Protein AF-A0A9N6WTI6-F1 (afdb_monomer_lite)

Structure (mmCIF, N/CA/C/O backbone):
data_AF-A0A9N6WTI6-F1
#
_entry.id   AF-A0A9N6WTI6-F1
#
loop_
_atom_site.group_PDB
_atom_site.id
_atom_site.type_symbol
_atom_site.label_atom_id
_atom_site.label_alt_id
_atom_site.label_comp_id
_atom_site.label_asym_id
_atom_site.label_entity_id
_atom_site.label_seq_id
_atom_site.pdbx_PDB_ins_code
_atom_site.Cartn_x
_atom_site.Cartn_y
_atom_site.Cartn_z
_atom_site.occupancy
_atom_site.B_iso_or_equiv
_atom_site.auth_seq_id
_atom_site.auth_comp_id
_atom_site.auth_asym_id
_atom_site.auth_atom_id
_atom_site.pdbx_PDB_model_num
ATOM 1 N N . MET A 1 1 ? -9.287 -4.448 -17.887 1.00 59.31 1 MET A N 1
ATOM 2 C CA . MET A 1 1 ? -7.971 -4.207 -18.520 1.00 59.31 1 MET A CA 1
ATOM 3 C C . MET A 1 1 ? -7.029 -5.292 -18.026 1.00 59.31 1 MET A C 1
ATOM 5 O O . MET A 1 1 ? -7.187 -5.682 -16.877 1.00 59.31 1 MET A O 1
ATOM 9 N N . GLY A 1 2 ? -6.179 -5.853 -18.892 1.00 61.31 2 GLY A N 1
ATOM 10 C CA . GLY A 1 2 ? -5.359 -7.033 -18.569 1.00 61.31 2 GLY A CA 1
ATOM 11 C C . GLY A 1 2 ? -3.930 -6.725 -18.109 1.00 61.31 2 GLY A C 1
ATOM 12 O O . GLY A 1 2 ? -3.273 -7.618 -17.584 1.00 61.31 2 GLY A O 1
ATOM 13 N N . ASP A 1 3 ? -3.462 -5.487 -18.292 1.00 68.06 3 ASP A N 1
ATOM 14 C CA . ASP A 1 3 ? -2.128 -5.068 -17.862 1.00 68.06 3 ASP A CA 1
ATOM 15 C C . ASP A 1 3 ? -2.075 -4.808 -16.352 1.00 68.06 3 ASP A C 1
ATOM 17 O O . ASP A 1 3 ? -3.045 -4.374 -15.718 1.00 68.06 3 ASP A O 1
ATOM 21 N N . VAL A 1 4 ? -0.909 -5.073 -15.765 1.00 71.00 4 VAL A N 1
ATOM 22 C CA . VAL A 1 4 ? -0.694 -4.937 -14.325 1.00 71.00 4 VAL A CA 1
ATOM 23 C C . VAL A 1 4 ? -0.661 -3.461 -13.933 1.00 71.00 4 VAL A C 1
ATOM 25 O O . VAL A 1 4 ? 0.139 -2.675 -14.440 1.00 71.00 4 VAL A O 1
ATOM 28 N N . THR A 1 5 ? -1.508 -3.091 -12.972 1.00 78.94 5 THR A N 1
ATOM 29 C CA . THR A 1 5 ? -1.535 -1.749 -12.386 1.00 78.94 5 THR A CA 1
ATOM 30 C C . THR A 1 5 ? -0.837 -1.763 -11.027 1.00 78.94 5 THR A C 1
ATOM 32 O O . THR A 1 5 ? -1.394 -2.229 -10.040 1.00 78.94 5 THR A O 1
ATOM 35 N N . TYR A 1 6 ? 0.384 -1.232 -10.976 1.00 80.31 6 TYR A N 1
ATOM 36 C CA . TYR A 1 6 ? 1.206 -1.121 -9.760 1.00 80.31 6 TYR A CA 1
ATOM 37 C C . TYR A 1 6 ? 0.945 0.143 -8.926 1.00 80.31 6 TYR A C 1
ATOM 39 O O . TYR A 1 6 ? 1.484 0.281 -7.831 1.00 80.31 6 TYR A O 1
ATOM 47 N N . GLY A 1 7 ? 0.215 1.117 -9.470 1.00 79.75 7 GLY A N 1
ATOM 48 C CA . GLY A 1 7 ? 0.088 2.440 -8.877 1.00 79.75 7 GLY A CA 1
ATOM 49 C C . GLY A 1 7 ? -0.728 3.408 -9.724 1.00 79.75 7 GLY A C 1
ATOM 50 O O . GLY A 1 7 ? -1.040 3.157 -10.886 1.00 79.75 7 GLY A O 1
ATOM 51 N N . ALA A 1 8 ? -1.000 4.591 -9.182 1.00 77.00 8 ALA A N 1
ATOM 52 C CA . ALA A 1 8 ? -1.591 5.676 -9.965 1.00 77.00 8 ALA A CA 1
ATOM 53 C C . ALA A 1 8 ? -0.636 6.279 -11.007 1.00 77.00 8 ALA A C 1
ATOM 55 O O . ALA A 1 8 ? -1.063 7.035 -11.864 1.00 77.00 8 ALA A O 1
ATOM 56 N N . CYS A 1 9 ? 0.660 5.958 -10.987 1.00 77.19 9 CYS A N 1
ATOM 57 C CA . CYS A 1 9 ? 1.572 6.360 -12.062 1.00 77.19 9 CYS A CA 1
ATOM 58 C C . CYS A 1 9 ? 1.377 5.537 -13.350 1.00 77.19 9 CYS A C 1
ATOM 60 O O . CYS A 1 9 ? 1.834 5.961 -14.412 1.00 77.19 9 CYS A O 1
ATOM 62 N N . CYS A 1 10 ? 0.696 4.390 -13.274 1.00 73.44 10 CYS A N 1
ATOM 63 C CA . CYS A 1 10 ? 0.420 3.494 -14.394 1.00 73.44 10 CYS A CA 1
ATOM 64 C C . CYS A 1 10 ? -1.078 3.360 -14.690 1.00 73.44 10 CYS A C 1
ATOM 66 O O . CYS A 1 10 ? -1.549 2.263 -14.970 1.00 73.44 10 CYS A O 1
ATOM 68 N N . VAL A 1 11 ? -1.832 4.462 -14.620 1.00 83.75 11 VAL A N 1
ATOM 69 C CA . VAL A 1 11 ? -3.208 4.445 -15.130 1.00 83.75 11 VAL A CA 1
ATOM 70 C C . VAL A 1 11 ? -3.194 4.128 -16.622 1.00 83.75 11 VAL A C 1
ATOM 72 O O . VAL A 1 11 ? -2.410 4.713 -17.371 1.00 83.75 11 VAL A O 1
ATOM 75 N N . ASP A 1 12 ? -4.059 3.209 -17.040 1.00 85.50 12 ASP A N 1
ATOM 76 C CA . ASP A 1 12 ? -4.105 2.694 -18.407 1.00 85.50 12 ASP A CA 1
ATOM 77 C C . ASP A 1 12 ? -5.128 3.454 -19.278 1.00 85.50 12 ASP A C 1
ATOM 79 O O . ASP A 1 12 ? -5.982 2.897 -19.965 1.00 85.50 12 ASP A O 1
ATOM 83 N N . ASP A 1 13 ? -5.074 4.787 -19.244 1.00 85.12 13 ASP A N 1
ATOM 84 C CA . ASP A 1 13 ? -5.988 5.637 -20.016 1.00 85.12 13 ASP A CA 1
ATOM 85 C C . ASP A 1 13 ? -5.774 5.519 -21.533 1.00 85.12 13 ASP A C 1
ATOM 87 O O . ASP A 1 13 ? -6.725 5.635 -22.311 1.00 85.12 13 ASP A O 1
ATOM 91 N N . PHE A 1 14 ? -4.544 5.230 -21.969 1.00 84.44 14 PHE A N 1
ATOM 92 C CA . PHE A 1 14 ? -4.224 5.052 -23.385 1.00 84.44 14 PHE A CA 1
ATOM 93 C C . PHE A 1 14 ? -4.890 3.815 -23.988 1.00 84.44 14 PHE A C 1
ATOM 95 O O . PHE A 1 14 ? -5.523 3.930 -25.043 1.00 84.44 14 PHE A O 1
ATOM 102 N N . THR A 1 15 ? -4.776 2.657 -23.332 1.00 85.00 15 THR A N 1
ATOM 103 C CA . THR A 1 15 ? -5.376 1.410 -23.823 1.00 85.00 15 THR A CA 1
ATOM 104 C C . THR A 1 15 ? -6.891 1.462 -23.702 1.00 85.00 15 THR A C 1
ATOM 106 O O . THR A 1 15 ? -7.585 1.069 -24.637 1.00 85.00 15 THR A O 1
ATOM 109 N N . ALA A 1 16 ? -7.421 2.024 -22.610 1.00 87.56 16 ALA A N 1
ATOM 110 C CA . ALA A 1 16 ? -8.862 2.186 -22.430 1.00 87.56 16 ALA A CA 1
ATOM 111 C C . ALA A 1 16 ? -9.474 2.999 -23.580 1.00 87.56 16 ALA A C 1
ATOM 113 O O . ALA A 1 16 ? -10.448 2.572 -24.199 1.00 87.56 16 ALA A O 1
ATOM 114 N N . ARG A 1 17 ? -8.832 4.114 -23.949 1.00 86.81 17 ARG A N 1
ATOM 115 C CA . ARG A 1 17 ? -9.242 4.922 -25.102 1.00 86.81 17 ARG A CA 1
ATOM 116 C C . ARG A 1 17 ? -9.102 4.169 -26.426 1.00 86.81 17 ARG A C 1
ATOM 118 O O . ARG A 1 17 ? -9.985 4.266 -27.270 1.00 86.81 17 ARG A O 1
ATOM 125 N N . ALA A 1 18 ? -8.010 3.430 -26.626 1.00 86.12 18 ALA A N 1
ATOM 126 C CA . ALA A 1 18 ? -7.795 2.653 -27.851 1.00 86.12 18 ALA A CA 1
ATOM 127 C C . ALA A 1 18 ? -8.850 1.549 -28.047 1.00 86.12 18 ALA A C 1
ATOM 129 O O . ALA A 1 18 ? -9.197 1.228 -29.180 1.00 86.12 18 ALA A O 1
ATOM 130 N N . LEU A 1 19 ? -9.387 1.010 -26.950 1.00 88.94 19 LEU A N 1
ATOM 131 C CA . LEU A 1 19 ? -10.480 0.037 -26.947 1.00 88.94 19 LEU A CA 1
ATOM 132 C C . LEU A 1 19 ? -11.873 0.676 -27.086 1.00 88.94 19 LEU A C 1
ATOM 134 O O . LEU A 1 19 ? -12.867 -0.044 -27.096 1.00 88.94 19 LEU A O 1
ATOM 138 N N . GLY A 1 20 ? -11.959 2.006 -27.190 1.00 89.19 20 GLY A N 1
ATOM 139 C CA . GLY A 1 20 ? -13.226 2.726 -27.310 1.00 89.19 20 GLY A CA 1
ATOM 140 C C . GLY A 1 20 ? -14.001 2.855 -25.998 1.00 89.19 20 GLY A C 1
ATOM 141 O O . GLY A 1 20 ? -15.213 3.026 -26.037 1.00 89.19 20 GLY A O 1
ATOM 142 N N . ALA A 1 21 ? -13.338 2.758 -24.840 1.00 90.31 21 ALA A N 1
ATOM 143 C CA . ALA A 1 21 ? -13.997 2.990 -23.559 1.00 90.31 21 ALA A CA 1
ATOM 144 C C . ALA A 1 21 ? -14.270 4.487 -23.337 1.00 90.31 21 ALA A C 1
ATOM 146 O O . ALA A 1 21 ? -13.369 5.319 -23.459 1.00 90.31 21 ALA A O 1
ATOM 147 N N . ASP A 1 22 ? -15.495 4.819 -22.927 1.00 89.88 22 ASP A N 1
ATOM 148 C CA . ASP A 1 22 ? -15.895 6.196 -22.599 1.00 89.88 22 ASP A CA 1
ATOM 149 C C . ASP A 1 22 ? -15.456 6.634 -21.189 1.00 89.88 22 ASP A C 1
ATOM 151 O O . ASP A 1 22 ? -15.365 7.831 -20.882 1.00 8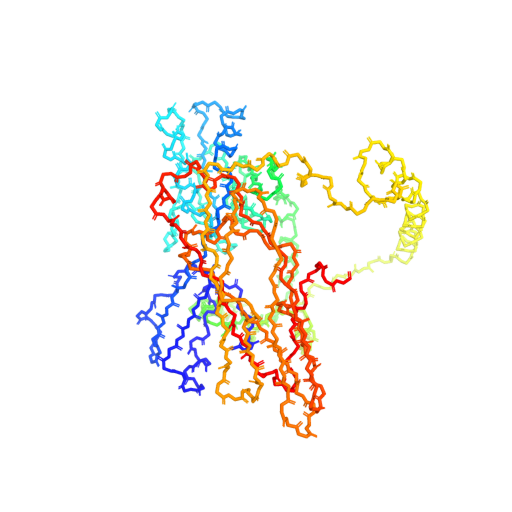9.88 22 ASP A O 1
ATOM 155 N N . PHE A 1 23 ? -15.207 5.661 -20.307 1.00 90.00 23 PHE A N 1
ATOM 156 C CA . PHE A 1 23 ? -14.979 5.871 -18.882 1.00 90.00 23 PHE A CA 1
ATOM 157 C C . PHE A 1 23 ? -14.020 4.832 -18.292 1.00 90.00 23 PHE A C 1
ATOM 159 O O . PHE A 1 23 ? -14.117 3.645 -18.601 1.00 90.00 23 PHE A O 1
ATOM 166 N N . LEU A 1 24 ? -13.125 5.278 -17.407 1.00 88.88 24 LEU A N 1
ATOM 167 C CA . LEU A 1 24 ? -12.198 4.435 -16.655 1.00 88.88 24 LEU A CA 1
ATOM 168 C C . LEU A 1 24 ? -12.410 4.597 -15.146 1.00 88.88 24 LEU A C 1
ATOM 170 O O . LEU A 1 24 ? -12.460 5.717 -14.638 1.00 88.88 24 LEU A O 1
ATOM 174 N N . VAL A 1 25 ? -12.457 3.478 -14.422 1.00 89.62 25 VAL A N 1
ATOM 175 C CA . VAL A 1 25 ? -12.466 3.456 -12.952 1.00 89.62 25 VAL A CA 1
ATOM 176 C C . VAL A 1 25 ? -11.140 2.893 -12.451 1.00 89.62 25 VAL A C 1
ATOM 178 O O . VAL A 1 25 ? -10.772 1.774 -12.805 1.00 89.62 25 VAL A O 1
ATOM 181 N N . HIS A 1 26 ? -10.422 3.662 -11.631 1.00 86.50 26 HIS A N 1
ATOM 182 C CA . HIS A 1 26 ? -9.117 3.299 -11.076 1.00 86.50 26 HIS A CA 1
ATOM 183 C C . HIS A 1 26 ? -9.211 3.116 -9.561 1.00 86.50 26 HIS A C 1
ATOM 185 O O . HIS A 1 26 ? -9.433 4.077 -8.826 1.00 86.50 26 HIS A O 1
ATOM 191 N N . TYR A 1 27 ? -9.032 1.887 -9.084 1.00 86.44 27 TYR A N 1
ATOM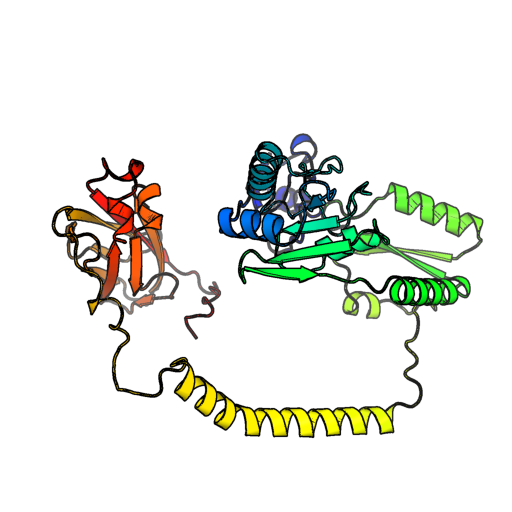 192 C CA . TYR A 1 27 ? -9.163 1.551 -7.666 1.00 86.44 27 TYR A CA 1
ATOM 193 C C . TYR A 1 27 ? -7.830 1.650 -6.909 1.00 86.44 27 TYR A C 1
ATOM 195 O O . TYR A 1 27 ? -6.750 1.429 -7.464 1.00 86.44 27 TYR A O 1
ATOM 203 N N . GLY A 1 28 ? -7.923 1.949 -5.613 1.00 80.75 28 GLY A N 1
ATOM 204 C CA . GLY A 1 28 ? -6.882 1.682 -4.615 1.00 80.75 28 GLY A CA 1
ATOM 205 C C . GLY A 1 28 ? -5.719 2.673 -4.552 1.00 80.75 28 GLY A C 1
ATOM 206 O O . GLY A 1 28 ? -4.888 2.550 -3.660 1.00 80.75 28 GLY A O 1
ATOM 207 N N . HIS A 1 29 ? -5.651 3.665 -5.443 1.00 81.75 29 HIS A N 1
ATOM 208 C CA . HIS A 1 29 ? -4.510 4.581 -5.519 1.00 81.75 29 HIS A CA 1
ATOM 209 C C . HIS A 1 29 ? -4.926 6.051 -5.535 1.00 81.75 29 HIS A C 1
ATOM 211 O O . HIS A 1 29 ? -5.972 6.403 -6.080 1.00 81.75 29 HIS A O 1
ATOM 217 N N . SER A 1 30 ? -4.056 6.909 -5.001 1.00 80.00 30 SER A N 1
ATOM 218 C CA . SER A 1 30 ? -4.181 8.370 -5.043 1.00 80.00 30 SER A CA 1
ATOM 219 C C . SER A 1 30 ? -4.314 8.918 -6.456 1.00 80.00 30 SER A C 1
ATOM 221 O O . SER A 1 30 ? -3.754 8.364 -7.394 1.00 80.00 30 SER A O 1
ATOM 223 N N . CYS A 1 31 ? -4.977 10.062 -6.621 1.00 74.31 31 CYS A N 1
ATOM 224 C CA . CYS A 1 31 ? -5.093 10.741 -7.915 1.00 74.31 31 CYS A CA 1
ATOM 225 C C . CYS A 1 31 ? -3.770 11.436 -8.304 1.00 74.31 31 CYS A C 1
ATOM 227 O O . CYS A 1 31 ? -3.682 12.663 -8.359 1.00 74.31 31 CYS A O 1
ATOM 229 N N . LEU A 1 32 ? -2.716 10.654 -8.558 1.00 76.75 32 LEU A N 1
ATOM 230 C CA . LEU A 1 32 ? -1.402 11.177 -8.939 1.00 76.75 32 LEU A CA 1
ATOM 231 C C . LEU A 1 32 ? -1.439 11.827 -10.327 1.00 76.75 32 LEU A C 1
ATOM 233 O O . LEU A 1 32 ? -0.726 12.796 -10.580 1.00 76.75 32 LEU A O 1
ATOM 237 N N . ILE A 1 33 ? -2.273 11.286 -11.218 1.00 76.94 33 ILE A N 1
ATOM 238 C CA . ILE A 1 33 ? -2.519 11.831 -12.548 1.00 76.94 33 ILE A CA 1
ATOM 239 C C . ILE A 1 33 ? -3.832 12.601 -12.505 1.00 76.94 33 ILE A C 1
ATOM 241 O O . ILE A 1 33 ? -4.887 11.979 -12.344 1.00 76.94 33 ILE A O 1
ATOM 245 N N . PRO A 1 34 ? -3.792 13.934 -12.652 1.00 71.00 34 PRO A N 1
ATOM 246 C CA . PRO A 1 34 ? -4.997 14.741 -12.658 1.00 71.00 34 PRO A CA 1
ATOM 247 C C . PRO A 1 34 ? -5.983 14.268 -13.730 1.00 71.00 34 PRO A C 1
ATOM 249 O O . PRO A 1 34 ? -5.612 14.090 -14.889 1.00 71.00 34 PRO A O 1
ATOM 252 N N . VAL A 1 35 ? -7.256 14.116 -13.360 1.00 70.06 35 VAL A N 1
ATOM 253 C CA . VAL A 1 35 ? -8.333 13.675 -14.271 1.00 70.06 35 VAL A CA 1
ATOM 254 C C . VAL A 1 35 ? -8.523 14.592 -15.488 1.00 70.06 35 VAL A C 1
ATOM 256 O O . VAL A 1 35 ? -9.071 14.185 -16.502 1.00 70.06 35 VAL A O 1
ATOM 259 N N . ASN A 1 36 ? -8.049 15.839 -15.428 1.00 66.50 36 ASN A N 1
ATOM 260 C CA . ASN A 1 36 ? -8.074 16.763 -16.566 1.00 66.50 36 ASN A CA 1
ATOM 261 C C . ASN A 1 36 ? -6.936 16.517 -17.576 1.00 66.50 36 ASN A C 1
ATOM 263 O O . ASN A 1 36 ? -6.960 17.086 -18.664 1.00 66.50 36 ASN A O 1
ATOM 267 N N . GLN A 1 37 ? -5.949 15.687 -17.230 1.00 71.06 37 GLN A N 1
ATOM 268 C CA . GLN A 1 37 ? -4.841 15.293 -18.104 1.00 71.06 37 GLN A CA 1
ATOM 269 C C . GLN A 1 37 ? -5.106 13.973 -18.847 1.00 71.06 37 GLN A C 1
ATOM 271 O O . GLN A 1 37 ? -4.261 13.538 -19.635 1.00 71.06 37 GLN A O 1
ATOM 276 N N . THR A 1 38 ? -6.250 13.321 -18.621 1.00 74.25 38 THR A N 1
ATOM 277 C CA . THR A 1 38 ? -6.630 12.065 -19.289 1.00 74.25 38 THR A CA 1
ATOM 278 C C . THR A 1 38 ? -7.469 12.393 -20.525 1.00 74.25 38 THR A C 1
ATOM 280 O O . THR A 1 38 ? -8.685 12.220 -20.572 1.00 74.25 38 THR A O 1
ATOM 283 N N . THR A 1 39 ? -6.815 12.978 -21.533 1.00 71.56 39 THR A N 1
ATOM 284 C CA . THR A 1 39 ? -7.486 13.517 -22.724 1.00 71.56 39 THR A CA 1
ATOM 285 C C . THR A 1 39 ? -8.190 12.419 -23.523 1.00 71.56 39 THR A C 1
ATOM 287 O O . THR A 1 39 ? -7.550 11.521 -24.078 1.00 71.56 39 THR A O 1
ATOM 290 N N . GLY A 1 40 ? -9.511 12.541 -23.654 1.00 76.38 40 GLY A N 1
ATOM 291 C CA . GLY A 1 40 ? -10.334 11.626 -24.447 1.00 76.38 40 GLY A CA 1
ATOM 292 C C . GLY A 1 40 ? -10.892 10.427 -23.680 1.00 76.38 40 GLY A C 1
ATOM 293 O O . GLY A 1 40 ? -11.458 9.553 -24.323 1.00 76.38 40 GLY A O 1
ATOM 294 N N . ILE A 1 41 ? -10.762 10.380 -22.348 1.00 86.25 41 ILE A N 1
ATOM 295 C CA . ILE A 1 41 ? -11.484 9.417 -21.506 1.00 86.25 41 ILE A CA 1
ATOM 296 C C . ILE A 1 41 ? -11.799 10.025 -20.133 1.00 86.25 41 ILE A C 1
ATOM 298 O O . ILE A 1 41 ? -10.951 10.664 -19.506 1.00 86.25 41 ILE A O 1
ATOM 302 N N . LYS A 1 42 ? -13.037 9.854 -19.662 1.00 86.62 42 LYS A N 1
ATOM 303 C CA . LYS A 1 42 ? -13.435 10.286 -18.314 1.00 86.62 42 LYS A CA 1
ATOM 304 C C . LYS A 1 42 ? -12.899 9.292 -17.283 1.00 86.62 42 LYS A C 1
ATOM 306 O O . LYS A 1 42 ? -12.901 8.093 -17.538 1.00 86.62 42 LYS A O 1
ATOM 311 N N . MET A 1 43 ? -12.474 9.771 -16.117 1.00 85.31 43 MET A N 1
ATOM 312 C CA . MET A 1 43 ? -11.834 8.927 -15.107 1.00 85.31 43 MET A CA 1
ATOM 313 C C . MET A 1 43 ? -12.393 9.161 -13.707 1.00 85.31 43 MET A C 1
ATOM 315 O O . MET A 1 43 ? -12.581 10.308 -13.300 1.00 85.31 43 MET A O 1
ATOM 319 N N . LEU A 1 44 ? -12.603 8.074 -12.966 1.00 85.06 44 LEU A N 1
ATOM 320 C CA . LEU A 1 44 ? -12.960 8.076 -11.551 1.00 85.06 44 LEU A CA 1
ATOM 321 C C . LEU A 1 44 ? -11.922 7.292 -10.751 1.00 85.06 44 LEU A C 1
ATOM 323 O O . LEU A 1 44 ? -11.690 6.115 -11.013 1.00 85.06 44 LEU A O 1
ATOM 327 N N . TYR A 1 45 ? -11.342 7.940 -9.746 1.00 80.50 45 TYR A N 1
ATOM 328 C CA . TYR A 1 45 ? -10.540 7.260 -8.737 1.00 80.50 45 TYR A CA 1
ATOM 329 C C . TYR A 1 45 ? -11.444 6.789 -7.603 1.00 80.50 45 TYR A C 1
ATOM 331 O O . TYR A 1 45 ? -12.217 7.576 -7.056 1.00 80.50 45 TYR A O 1
ATOM 339 N N . VAL A 1 46 ? -11.328 5.514 -7.242 1.00 82.75 46 VAL A N 1
ATOM 340 C CA . VAL A 1 46 ? -11.998 4.933 -6.078 1.00 82.75 46 VAL A CA 1
ATOM 341 C C . VAL A 1 46 ? -10.935 4.622 -5.037 1.00 82.75 46 VAL A C 1
ATOM 343 O O . VAL A 1 46 ? -10.171 3.662 -5.170 1.00 82.75 46 VAL A O 1
ATOM 346 N N . PHE A 1 47 ? -10.862 5.463 -4.009 1.00 77.62 47 PHE A N 1
ATOM 347 C CA . PHE A 1 47 ? -9.962 5.238 -2.885 1.00 77.62 47 PHE A CA 1
ATOM 348 C C . PHE A 1 47 ? -10.483 4.098 -2.018 1.00 77.62 47 PHE A C 1
ATOM 350 O O . PHE A 1 47 ? -11.688 3.956 -1.812 1.00 77.62 47 PHE A O 1
ATOM 357 N N . VAL A 1 48 ? -9.557 3.295 -1.511 1.00 80.94 48 VAL A N 1
ATOM 358 C CA . VAL A 1 48 ? -9.846 2.256 -0.525 1.00 80.94 48 VAL A CA 1
ATOM 359 C C . VAL A 1 48 ? -9.301 2.767 0.795 1.00 80.94 48 VAL A C 1
ATOM 361 O O . VAL A 1 48 ? -8.108 3.031 0.874 1.00 80.94 48 VAL A O 1
ATOM 364 N N . ASP A 1 49 ? -10.168 2.937 1.789 1.00 81.06 49 ASP A N 1
ATOM 365 C CA . ASP A 1 49 ? -9.790 3.303 3.156 1.00 81.06 49 ASP A CA 1
ATOM 366 C C . ASP A 1 49 ? -9.933 2.065 4.040 1.00 81.06 49 ASP A C 1
ATOM 368 O O . ASP A 1 49 ? -11.025 1.503 4.163 1.00 81.06 49 ASP A O 1
ATOM 372 N N . ILE A 1 50 ? -8.820 1.615 4.611 1.00 86.31 50 ILE A N 1
ATOM 373 C CA . ILE A 1 50 ? -8.769 0.407 5.427 1.00 86.31 50 ILE A CA 1
ATOM 374 C C . ILE A 1 50 ? -8.914 0.811 6.891 1.00 86.31 50 ILE A C 1
ATOM 376 O O . ILE A 1 50 ? -8.119 1.578 7.443 1.00 86.31 50 ILE A O 1
ATOM 380 N N . LYS A 1 51 ? -9.955 0.278 7.532 1.00 83.25 51 LYS A N 1
ATOM 381 C CA . LYS A 1 51 ? -10.192 0.473 8.962 1.00 83.25 51 LYS A CA 1
ATOM 382 C C . LYS A 1 51 ? -9.293 -0.455 9.773 1.00 83.25 51 LYS A C 1
ATOM 384 O O . LYS A 1 51 ? -9.100 -1.612 9.417 1.00 83.25 51 LYS A O 1
ATOM 389 N N . PHE A 1 52 ? -8.767 0.068 10.874 1.00 87.38 52 PHE A N 1
ATOM 390 C CA . PHE A 1 52 ? -7.994 -0.683 11.856 1.00 87.38 52 PHE A CA 1
ATOM 391 C C . PHE A 1 52 ? -8.278 -0.148 13.260 1.00 87.38 52 PHE A C 1
ATOM 393 O O . PHE A 1 52 ? -8.940 0.879 13.431 1.00 87.38 52 PHE A O 1
ATOM 400 N N . ASP A 1 53 ? -7.754 -0.846 14.261 1.00 91.44 53 ASP A N 1
ATOM 401 C CA . ASP A 1 53 ? -7.837 -0.462 15.667 1.00 91.44 53 ASP A CA 1
ATOM 402 C C . ASP A 1 53 ? -7.006 0.805 15.949 1.00 91.44 53 ASP A C 1
ATOM 404 O O . ASP A 1 53 ? -5.815 0.754 16.276 1.00 91.44 53 ASP A O 1
ATOM 408 N N . LEU A 1 54 ? -7.646 1.962 15.760 1.00 92.12 54 LEU A N 1
ATOM 409 C CA . LEU A 1 54 ? -7.046 3.282 15.950 1.00 92.12 54 LEU A CA 1
ATOM 410 C C . LEU A 1 54 ? -6.587 3.491 17.396 1.00 92.12 54 LEU A C 1
ATOM 412 O O . LEU A 1 54 ? -5.526 4.069 17.623 1.00 92.12 54 LEU A O 1
ATOM 416 N N . ASN A 1 55 ? -7.370 2.997 18.359 1.00 95.00 55 ASN A N 1
ATOM 417 C CA . ASN A 1 55 ? -7.068 3.128 19.780 1.00 95.00 55 ASN A CA 1
ATOM 418 C C . ASN A 1 55 ? -5.786 2.377 20.124 1.00 95.00 55 ASN A C 1
ATOM 420 O O . ASN A 1 55 ? -4.899 2.950 20.753 1.00 95.00 55 ASN A O 1
ATOM 424 N N . HIS A 1 56 ? -5.639 1.139 19.645 1.00 97.19 56 HIS A N 1
ATOM 425 C CA . HIS A 1 56 ? -4.412 0.379 19.859 1.00 97.19 56 HIS A CA 1
ATOM 426 C C . HIS A 1 56 ? -3.184 1.094 19.282 1.00 97.19 56 HIS A C 1
ATOM 428 O O . HIS A 1 56 ? -2.154 1.185 19.952 1.00 97.19 56 HIS A O 1
ATOM 434 N N . PHE A 1 57 ? -3.286 1.654 18.072 1.00 97.62 57 PHE A N 1
ATOM 435 C CA . PHE A 1 57 ? -2.194 2.437 17.490 1.00 97.62 57 PHE A CA 1
ATOM 436 C C . PHE A 1 57 ? -1.854 3.660 18.345 1.00 97.62 57 PHE A C 1
ATOM 438 O O . PHE A 1 57 ? -0.693 3.862 18.684 1.00 97.62 57 PHE A O 1
ATOM 445 N N . VAL A 1 58 ? -2.852 4.448 18.748 1.00 97.75 58 VAL A N 1
ATOM 446 C CA . VAL A 1 58 ? -2.652 5.643 19.580 1.00 97.75 58 VAL A CA 1
ATOM 447 C C . VAL A 1 58 ? -1.992 5.293 20.917 1.00 97.75 58 VAL A C 1
ATOM 449 O O . VAL A 1 58 ? -1.002 5.928 21.282 1.00 97.75 58 VAL A O 1
ATOM 452 N N . GLU A 1 59 ? -2.465 4.259 21.612 1.00 98.00 59 GLU A N 1
ATOM 453 C CA . GLU A 1 59 ? -1.863 3.805 22.872 1.00 98.00 59 GLU A CA 1
ATOM 454 C C . GLU A 1 59 ? -0.443 3.260 22.667 1.00 98.00 59 GLU A C 1
ATOM 456 O O . GLU A 1 59 ? 0.453 3.554 23.458 1.00 98.00 59 GLU A O 1
ATOM 461 N N . THR A 1 60 ? -0.186 2.566 21.554 1.00 98.12 60 THR A N 1
ATOM 462 C CA . THR A 1 60 ? 1.168 2.123 21.182 1.00 98.12 60 THR A CA 1
ATOM 463 C C . THR A 1 60 ? 2.128 3.309 21.070 1.00 98.12 60 THR A C 1
ATOM 465 O O . THR A 1 60 ? 3.246 3.245 21.583 1.00 98.12 60 THR A O 1
ATOM 468 N N . ILE A 1 61 ? 1.703 4.417 20.455 1.00 98.19 61 ILE A N 1
ATOM 469 C CA . ILE A 1 61 ? 2.534 5.625 20.342 1.00 98.19 61 ILE A CA 1
ATOM 470 C C . ILE A 1 61 ? 2.813 6.238 21.714 1.00 98.19 61 ILE A C 1
ATOM 472 O O . ILE A 1 61 ? 3.966 6.555 22.002 1.00 98.19 61 ILE A O 1
ATOM 476 N N . LYS A 1 62 ? 1.796 6.342 22.576 1.00 97.38 62 LYS A N 1
ATOM 477 C CA . LYS A 1 62 ? 1.939 6.886 23.939 1.00 97.38 62 LYS A CA 1
ATOM 478 C C . LYS A 1 62 ? 2.877 6.058 24.813 1.00 97.38 62 LYS A C 1
ATOM 480 O O . LYS A 1 62 ? 3.624 6.614 25.611 1.00 97.38 62 LYS A O 1
ATOM 485 N N . LEU A 1 63 ? 2.836 4.734 24.673 1.00 97.50 63 LEU A N 1
ATOM 486 C CA . LEU A 1 63 ? 3.682 3.824 25.446 1.00 97.50 63 LEU A CA 1
ATOM 487 C C . LEU A 1 63 ? 5.155 3.884 25.024 1.00 97.50 63 LEU A C 1
ATOM 489 O O . LEU A 1 63 ? 6.032 3.650 25.852 1.00 97.50 63 LEU A O 1
ATOM 493 N N . ASN A 1 64 ? 5.433 4.181 23.751 1.00 97.81 64 ASN A N 1
ATOM 494 C CA . ASN A 1 64 ? 6.787 4.117 23.195 1.00 97.81 64 ASN A CA 1
ATOM 495 C C . ASN A 1 64 ? 7.490 5.478 23.094 1.00 97.81 64 ASN A C 1
ATOM 497 O O . ASN A 1 64 ? 8.721 5.512 23.041 1.00 97.81 64 ASN A O 1
ATOM 501 N N . PHE A 1 65 ? 6.751 6.592 23.068 1.00 97.62 65 PHE A N 1
ATOM 502 C CA . PHE A 1 65 ? 7.324 7.928 22.889 1.00 97.62 65 PHE A CA 1
ATOM 503 C C . PHE A 1 65 ? 6.776 8.927 23.903 1.00 97.62 65 PHE A C 1
ATOM 505 O O . PHE A 1 65 ? 5.586 8.943 24.210 1.00 97.62 65 PHE A O 1
ATOM 512 N N . THR A 1 66 ? 7.651 9.804 24.398 1.00 96.50 66 THR A N 1
ATOM 513 C CA . THR A 1 66 ? 7.237 10.903 25.276 1.00 96.50 66 THR A CA 1
ATOM 514 C C . THR A 1 66 ? 6.592 12.025 24.466 1.00 96.50 66 THR A C 1
ATOM 516 O O . THR A 1 66 ? 6.747 12.104 23.245 1.00 96.50 66 THR A O 1
ATOM 519 N N . LYS A 1 67 ? 5.899 12.946 25.141 1.00 95.31 67 LYS A N 1
ATOM 520 C CA . LYS A 1 67 ? 5.209 14.067 24.484 1.00 95.31 67 LYS A CA 1
ATOM 521 C C . LYS A 1 67 ? 6.163 15.027 23.767 1.00 95.31 67 LYS A C 1
ATOM 523 O O . LYS A 1 67 ? 5.780 15.642 22.773 1.00 95.31 67 LYS A O 1
ATOM 528 N N . GLU A 1 68 ? 7.398 15.121 24.251 1.00 95.00 68 GLU A N 1
ATOM 529 C CA . GLU A 1 68 ? 8.467 15.961 23.707 1.00 95.00 68 GLU A CA 1
ATOM 530 C C . GLU A 1 68 ? 9.111 15.352 22.458 1.00 95.00 68 GLU A C 1
ATOM 532 O O . GLU A 1 68 ? 9.677 16.090 21.653 1.00 95.00 68 GLU A O 1
ATOM 537 N N . THR A 1 69 ? 9.013 14.027 22.283 1.00 97.12 69 THR A N 1
ATOM 538 C CA . THR A 1 69 ? 9.604 13.332 21.134 1.00 97.12 69 THR A CA 1
ATOM 539 C C . THR A 1 69 ? 8.922 13.809 19.854 1.00 97.12 69 THR A C 1
ATOM 541 O O . THR A 1 69 ? 7.709 13.661 19.697 1.00 97.12 69 THR A O 1
ATOM 544 N N . SER A 1 70 ? 9.691 14.360 18.913 1.00 97.06 70 SER A N 1
ATOM 545 C CA . SER A 1 70 ? 9.153 14.764 17.608 1.00 97.06 70 SER A CA 1
ATOM 546 C C . SER A 1 70 ? 8.944 13.546 16.703 1.00 97.06 70 SER A C 1
ATOM 548 O O . SER A 1 70 ? 9.915 12.948 16.217 1.00 97.06 70 SER A O 1
ATOM 550 N N . VAL A 1 71 ? 7.680 13.181 16.456 1.00 98.12 71 VAL A N 1
ATOM 551 C CA . VAL A 1 71 ? 7.302 11.990 15.676 1.00 98.12 71 VAL A CA 1
ATOM 552 C C . VAL A 1 71 ? 6.632 12.387 14.361 1.00 98.12 71 VAL A C 1
ATOM 554 O O . VAL A 1 71 ? 5.580 13.023 14.347 1.00 98.12 71 VAL A O 1
ATOM 557 N N . ALA A 1 72 ? 7.214 11.980 13.232 1.00 98.12 72 ALA A N 1
ATOM 558 C CA . ALA A 1 72 ? 6.596 12.122 11.918 1.00 98.12 72 ALA A CA 1
ATOM 559 C C . ALA A 1 72 ? 5.758 10.889 11.569 1.00 98.12 72 ALA A C 1
ATOM 561 O O . ALA A 1 72 ? 6.253 9.764 11.599 1.00 98.12 72 ALA A O 1
ATOM 562 N N . PHE A 1 73 ? 4.504 11.106 11.192 1.00 98.00 73 PHE A N 1
ATOM 563 C CA . PHE A 1 73 ? 3.581 10.057 10.773 1.00 98.00 73 PHE A CA 1
ATOM 564 C C . PHE A 1 73 ? 3.519 9.969 9.255 1.00 98.00 73 PHE A C 1
ATOM 566 O O . PHE A 1 73 ? 3.216 10.955 8.581 1.00 98.00 73 PHE A O 1
ATOM 573 N N . VAL A 1 74 ? 3.776 8.775 8.723 1.00 97.38 74 VAL A N 1
ATOM 574 C CA . VAL A 1 74 ? 3.694 8.478 7.288 1.00 97.38 74 VAL A CA 1
ATOM 575 C C . VAL A 1 74 ? 2.944 7.169 7.033 1.00 97.38 74 VAL A C 1
ATOM 577 O O . VAL A 1 74 ? 2.884 6.301 7.897 1.00 97.38 74 VAL A O 1
ATOM 580 N N . SER A 1 75 ? 2.347 7.014 5.856 1.00 96.31 75 SER A N 1
ATOM 581 C CA . SER A 1 75 ? 1.591 5.823 5.457 1.00 96.31 75 SER A CA 1
ATOM 582 C C . SER A 1 75 ? 1.361 5.782 3.938 1.00 96.31 75 SER A C 1
ATOM 584 O O . SER A 1 75 ? 1.777 6.682 3.206 1.00 96.31 75 SER A O 1
ATOM 586 N N . THR A 1 76 ? 0.701 4.735 3.453 1.00 93.75 76 THR A N 1
ATOM 587 C CA . THR A 1 76 ? 0.122 4.662 2.108 1.00 93.75 76 THR A CA 1
ATOM 588 C C . THR A 1 76 ? -1.276 5.282 2.099 1.00 93.75 76 THR A C 1
ATOM 590 O O . THR A 1 76 ? -1.906 5.455 3.143 1.00 93.75 76 THR A O 1
ATOM 593 N N . ILE A 1 77 ? -1.804 5.587 0.909 1.00 90.69 77 ILE A N 1
ATOM 594 C CA . ILE A 1 77 ? -3.139 6.190 0.757 1.00 90.69 77 ILE A CA 1
ATOM 595 C C . ILE A 1 77 ? -4.246 5.434 1.506 1.00 90.69 77 ILE A C 1
ATOM 597 O O . ILE A 1 77 ? -5.186 6.057 1.988 1.00 90.69 77 ILE A O 1
ATOM 601 N N . GLN A 1 78 ? -4.102 4.115 1.653 1.00 89.62 78 GLN A N 1
ATOM 602 C CA . GLN A 1 78 ? -5.101 3.243 2.261 1.00 89.62 78 GLN A CA 1
ATOM 603 C C . GLN A 1 78 ? -5.344 3.499 3.749 1.00 89.62 78 GLN A C 1
ATOM 605 O O . GLN A 1 78 ? -6.415 3.156 4.238 1.00 89.62 78 GLN A O 1
ATOM 610 N N . PHE A 1 79 ? -4.388 4.101 4.464 1.00 93.62 79 PHE A N 1
ATOM 611 C CA . PHE A 1 79 ? -4.527 4.376 5.899 1.00 93.62 79 PHE A CA 1
ATOM 612 C C . PHE A 1 79 ? -4.354 5.857 6.262 1.00 93.62 79 PHE A C 1
ATOM 614 O O . PHE A 1 79 ? -4.436 6.212 7.439 1.00 93.62 79 PHE A O 1
ATOM 621 N N . VAL A 1 80 ? -4.128 6.745 5.286 1.00 90.75 80 VAL A N 1
ATOM 622 C CA . VAL A 1 80 ? -3.847 8.174 5.525 1.00 90.75 80 VAL A CA 1
ATOM 623 C C . VAL A 1 80 ? -4.958 8.867 6.319 1.00 90.75 80 VAL A C 1
ATOM 625 O O . VAL A 1 80 ? -4.657 9.666 7.206 1.00 90.75 80 VAL A O 1
ATOM 628 N N . SER A 1 81 ? -6.228 8.551 6.060 1.00 87.75 81 SER A N 1
ATOM 629 C CA . SER A 1 81 ? -7.355 9.139 6.795 1.00 87.75 81 SER A CA 1
ATOM 630 C C . SER A 1 81 ? -7.303 8.799 8.287 1.00 87.75 81 SER A C 1
ATOM 632 O O . SER A 1 81 ? -7.391 9.683 9.141 1.00 87.75 81 SER A O 1
ATOM 634 N N . SER A 1 82 ? -7.081 7.526 8.605 1.00 90.62 82 SER A N 1
ATOM 635 C CA . SER A 1 82 ? -6.956 7.039 9.980 1.00 90.62 82 SER A CA 1
ATOM 636 C C . SER A 1 82 ? -5.662 7.524 10.655 1.00 90.62 82 SER A C 1
ATOM 638 O O . SER A 1 82 ? -5.680 7.904 11.824 1.00 90.62 82 SER A O 1
ATOM 640 N N . LEU A 1 83 ? -4.552 7.624 9.912 1.00 94.62 83 LEU A N 1
ATOM 641 C CA . LEU A 1 83 ? -3.296 8.215 10.391 1.00 94.62 83 LEU A CA 1
ATOM 642 C C . LEU A 1 83 ? -3.481 9.676 10.829 1.00 94.62 83 LEU A C 1
ATOM 644 O O . LEU A 1 83 ? -2.977 10.096 11.873 1.00 94.62 83 LEU A O 1
ATOM 648 N N . GLN A 1 84 ? -4.209 10.459 10.029 1.00 93.12 84 GLN A N 1
ATOM 649 C CA . GLN A 1 84 ? -4.511 11.855 10.338 1.00 93.12 84 GLN A CA 1
ATOM 650 C C . GLN A 1 84 ? -5.409 11.975 11.573 1.00 93.12 84 GLN A C 1
ATOM 652 O O . GLN A 1 84 ? -5.158 12.841 12.413 1.00 93.12 84 GLN A O 1
ATOM 657 N N . ALA A 1 85 ? -6.393 11.083 11.731 1.00 91.62 85 ALA A N 1
ATOM 658 C CA . ALA A 1 85 ? -7.227 11.023 12.931 1.00 91.62 85 ALA A CA 1
ATOM 659 C C . ALA A 1 85 ? -6.396 10.731 14.195 1.00 91.62 85 ALA A C 1
ATOM 661 O O . ALA A 1 85 ? -6.499 11.475 15.174 1.00 91.62 85 ALA A O 1
ATOM 662 N N . ALA A 1 86 ? -5.501 9.734 14.145 1.00 95.00 86 ALA A N 1
ATOM 663 C CA . ALA A 1 86 ? -4.580 9.427 15.246 1.00 95.00 86 ALA A CA 1
ATOM 664 C C . ALA A 1 86 ? -3.699 10.629 15.608 1.00 95.00 86 ALA A C 1
ATOM 666 O O . ALA A 1 86 ? -3.526 10.954 16.783 1.00 95.00 86 ALA A O 1
ATOM 667 N N . ALA A 1 87 ? -3.160 11.324 14.603 1.00 95.75 87 ALA A N 1
ATOM 668 C CA . ALA A 1 87 ? -2.328 12.496 14.839 1.00 95.75 87 ALA A CA 1
ATOM 669 C C . ALA A 1 87 ? -3.096 13.644 15.499 1.00 95.75 87 ALA A C 1
ATOM 671 O O . ALA A 1 87 ? -2.532 14.320 16.354 1.00 95.75 87 ALA A O 1
ATOM 672 N N . ILE A 1 88 ? -4.359 13.882 15.124 1.00 94.75 88 ILE A N 1
ATOM 673 C CA . ILE A 1 88 ? -5.197 14.905 15.770 1.00 94.75 88 ILE A CA 1
ATOM 674 C C . ILE A 1 88 ? -5.415 14.547 17.242 1.00 94.75 88 ILE A C 1
ATOM 676 O O . ILE A 1 88 ? -5.214 15.399 18.107 1.00 94.75 88 ILE A O 1
ATOM 680 N N . GLN A 1 89 ? -5.763 13.291 17.536 1.00 96.38 89 GLN A N 1
ATOM 681 C CA . GLN A 1 89 ? -5.958 12.823 18.909 1.00 96.38 89 GLN A CA 1
ATOM 682 C C . GLN A 1 89 ? -4.686 12.995 19.751 1.00 96.38 89 GLN A C 1
ATOM 684 O O . GLN A 1 89 ? -4.716 13.641 20.796 1.00 96.38 89 GLN A O 1
ATOM 689 N N . LEU A 1 90 ? -3.546 12.505 19.262 1.00 97.25 90 LEU A N 1
ATOM 690 C CA . LEU A 1 90 ? -2.265 12.601 19.966 1.00 97.25 90 LEU A CA 1
ATOM 691 C C . LEU A 1 90 ? -1.811 14.053 20.179 1.00 97.25 90 LEU A C 1
ATOM 693 O O . LEU A 1 90 ? -1.295 14.376 21.253 1.00 97.25 90 LEU A O 1
ATOM 697 N N . LYS A 1 91 ? -2.049 14.940 19.201 1.00 96.25 91 LYS A N 1
ATOM 698 C CA . LYS A 1 91 ? -1.792 16.386 19.330 1.00 96.25 91 LYS A CA 1
ATOM 699 C C . LYS A 1 91 ? -2.659 17.038 20.399 1.00 96.25 91 LYS A C 1
ATOM 701 O O . LYS A 1 91 ? -2.137 17.822 21.186 1.00 96.25 91 LYS A O 1
ATOM 706 N N . ASN A 1 92 ? -3.950 16.705 20.454 1.00 96.25 92 ASN A N 1
ATOM 707 C CA . ASN A 1 92 ? -4.860 17.216 21.486 1.00 96.25 92 ASN A CA 1
ATOM 708 C C . ASN A 1 92 ? -4.427 16.782 22.894 1.00 96.25 92 ASN A C 1
ATOM 710 O O . ASN A 1 92 ? -4.647 17.502 23.863 1.00 96.25 92 ASN A O 1
ATOM 714 N N . GLU A 1 93 ? -3.753 15.637 23.003 1.00 95.25 93 GLU A N 1
ATOM 715 C CA . GLU A 1 93 ? -3.164 15.141 24.249 1.00 95.25 93 GLU A CA 1
ATOM 716 C C . GLU A 1 93 ? -1.747 15.687 24.535 1.00 95.25 93 GLU A C 1
ATOM 718 O O . GLU A 1 93 ? -1.139 15.348 25.558 1.00 95.25 93 GLU A O 1
ATOM 723 N N . GLY A 1 94 ? -1.222 16.556 23.664 1.00 96.38 94 GLY A N 1
ATOM 724 C CA . GLY A 1 94 ? 0.041 17.277 23.841 1.00 96.38 94 GLY A CA 1
ATOM 725 C C . GLY A 1 94 ? 1.280 16.618 23.227 1.00 96.38 94 GLY A C 1
ATOM 726 O O . GLY A 1 94 ? 2.383 17.060 23.531 1.00 96.38 94 GLY A O 1
ATOM 727 N N . HIS A 1 95 ? 1.139 15.585 22.390 1.00 97.31 95 HIS A N 1
ATOM 728 C CA . HIS A 1 95 ? 2.281 14.970 21.700 1.00 97.31 95 HIS A CA 1
ATOM 729 C C . HIS A 1 95 ? 2.725 15.794 20.483 1.00 97.31 95 HIS A C 1
ATOM 731 O O . HIS A 1 95 ? 1.902 16.305 19.714 1.00 97.31 95 HIS A O 1
ATOM 737 N N . SER A 1 96 ? 4.038 15.852 20.256 1.00 96.81 96 SER A N 1
ATOM 738 C CA . SER A 1 96 ? 4.645 16.509 19.095 1.00 96.81 96 SER A CA 1
ATOM 739 C C . SER A 1 96 ? 4.570 15.633 17.832 1.00 96.81 96 SER A C 1
ATOM 741 O O . SER A 1 96 ? 5.512 14.920 17.483 1.00 96.81 96 SER A O 1
ATOM 743 N N . ILE A 1 97 ? 3.425 15.668 17.137 1.00 97.62 97 ILE A N 1
ATOM 744 C CA . ILE A 1 97 ? 3.203 14.896 15.899 1.00 97.62 97 ILE A CA 1
ATOM 745 C C . ILE A 1 97 ? 3.321 15.774 14.645 1.00 97.62 97 ILE A C 1
ATOM 747 O O . ILE A 1 97 ? 2.642 16.795 14.502 1.00 97.62 97 ILE A O 1
ATOM 751 N N . ILE A 1 98 ? 4.107 15.330 13.666 1.00 96.19 98 ILE A N 1
ATOM 752 C CA . ILE A 1 98 ? 4.274 15.976 12.360 1.00 96.19 98 ILE A CA 1
ATOM 753 C C . ILE A 1 98 ? 3.629 15.098 11.284 1.00 96.19 98 ILE A C 1
ATOM 755 O O . ILE A 1 98 ? 3.899 13.906 11.201 1.00 96.19 98 ILE A O 1
ATOM 759 N N . ILE A 1 99 ? 2.797 15.693 10.425 1.00 96.00 99 ILE A N 1
ATOM 760 C CA . ILE A 1 99 ? 2.294 15.028 9.216 1.00 96.00 99 ILE A CA 1
ATOM 761 C C . ILE A 1 99 ? 2.925 15.716 8.000 1.00 96.00 99 ILE A C 1
ATOM 763 O O . ILE A 1 99 ? 2.489 16.809 7.626 1.00 96.00 99 ILE A O 1
ATOM 767 N N . PRO A 1 100 ? 3.977 15.129 7.405 1.00 94.00 100 PRO A N 1
ATOM 768 C CA . PRO A 1 100 ? 4.666 15.705 6.261 1.00 94.00 100 PRO A CA 1
ATOM 769 C C . PRO A 1 100 ? 3.811 15.596 4.996 1.00 94.00 100 PRO A C 1
ATOM 771 O O . PRO A 1 100 ? 2.936 14.743 4.891 1.00 94.00 100 PRO A O 1
ATOM 774 N N . LYS A 1 101 ? 4.076 16.438 3.997 1.00 90.19 101 LYS A N 1
ATOM 775 C CA . LYS A 1 101 ? 3.378 16.388 2.707 1.00 90.19 101 LYS A CA 1
ATOM 776 C C . LYS A 1 101 ? 4.364 16.567 1.560 1.00 90.19 101 LYS A C 1
ATOM 778 O O . LYS A 1 101 ? 5.070 17.571 1.503 1.00 90.19 101 LYS A O 1
ATOM 783 N N . SER A 1 102 ? 4.341 15.640 0.607 1.00 87.12 102 SER A N 1
ATOM 784 C CA . SER A 1 102 ? 5.052 15.757 -0.668 1.00 87.12 102 SER A CA 1
ATOM 785 C C . SER A 1 102 ? 4.037 15.949 -1.788 1.00 87.12 102 SER A C 1
ATOM 787 O O . SER A 1 102 ? 3.400 14.993 -2.206 1.00 87.12 102 SER A O 1
ATOM 789 N N . SER A 1 103 ? 3.856 17.181 -2.271 1.00 79.56 103 SER A N 1
ATOM 790 C CA . SER A 1 103 ? 2.907 17.465 -3.361 1.00 79.56 103 SER A CA 1
ATOM 791 C C . SER A 1 103 ? 3.211 16.605 -4.603 1.00 79.56 103 SER A C 1
ATOM 793 O O . SER A 1 103 ? 4.383 16.520 -4.979 1.00 79.56 103 SER A O 1
ATOM 795 N N . PRO A 1 104 ? 2.205 15.983 -5.253 1.00 81.06 104 PRO A N 1
ATOM 796 C CA . PRO A 1 104 ? 0.755 16.169 -5.080 1.00 81.06 104 PRO A CA 1
ATOM 797 C C . PRO A 1 104 ? 0.082 15.250 -4.042 1.00 81.06 104 PRO A C 1
ATOM 799 O O . PRO A 1 104 ? -1.143 15.251 -3.950 1.00 81.06 104 PRO A O 1
ATOM 802 N N . LEU A 1 105 ? 0.846 14.471 -3.276 1.00 86.38 105 LEU A N 1
ATOM 803 C CA . LEU A 1 105 ? 0.318 13.474 -2.342 1.00 86.38 105 LEU A CA 1
ATOM 804 C C . LEU A 1 105 ? -0.438 14.102 -1.165 1.00 86.38 105 LEU A C 1
ATOM 806 O O . LEU A 1 105 ? -0.241 15.275 -0.804 1.00 86.38 105 LEU A O 1
ATOM 810 N N . SER A 1 106 ? -1.295 13.291 -0.549 1.00 86.81 106 SER A N 1
ATOM 811 C CA . SER A 1 106 ? -2.028 13.663 0.658 1.00 86.81 106 SER A CA 1
ATOM 812 C C . SER A 1 106 ? -1.069 13.847 1.846 1.00 86.81 106 SER A C 1
ATOM 814 O O . SER A 1 106 ? 0.012 13.258 1.876 1.00 86.81 106 SER A O 1
ATOM 816 N N . PRO A 1 107 ? -1.411 14.673 2.852 1.00 91.06 107 PRO A N 1
ATOM 817 C CA . PRO A 1 107 ? -0.605 14.769 4.067 1.00 91.06 107 PRO A CA 1
ATOM 818 C C . PRO A 1 107 ? -0.438 13.396 4.734 1.00 91.06 107 PRO A C 1
ATOM 820 O O . PRO A 1 107 ? -1.423 12.708 4.990 1.00 91.06 107 PRO A O 1
ATOM 823 N N . GLY A 1 108 ? 0.802 13.012 5.023 1.00 93.19 108 GLY A N 1
ATOM 824 C CA . GLY A 1 108 ? 1.172 11.722 5.603 1.00 93.19 108 GLY A CA 1
ATOM 825 C C . GLY A 1 108 ? 1.344 10.615 4.569 1.00 93.19 108 GLY A C 1
ATOM 826 O O . GLY A 1 108 ? 1.815 9.542 4.915 1.00 93.19 108 GLY A O 1
ATOM 827 N N . GLU A 1 109 ? 1.015 10.849 3.302 1.00 94.00 109 GLU A N 1
ATOM 828 C CA . GLU A 1 109 ? 1.163 9.844 2.256 1.00 94.00 109 GLU A CA 1
ATOM 829 C C . GLU A 1 109 ? 2.598 9.803 1.709 1.00 94.00 109 GLU A C 1
ATOM 831 O O . GLU A 1 109 ? 3.183 10.838 1.369 1.00 94.00 109 GLU A O 1
ATOM 836 N N . ILE A 1 110 ? 3.147 8.595 1.574 1.00 94.62 110 ILE A N 1
ATOM 837 C CA . ILE A 1 110 ? 4.428 8.329 0.915 1.00 94.62 110 ILE A CA 1
ATOM 838 C C . ILE A 1 110 ? 4.289 7.240 -0.151 1.00 94.62 110 ILE A C 1
ATOM 840 O O . ILE A 1 110 ? 3.471 6.330 -0.040 1.00 94.62 110 ILE A O 1
ATOM 844 N N . LEU A 1 111 ? 5.139 7.316 -1.175 1.00 92.44 111 LEU A N 1
ATOM 845 C CA . LEU A 1 111 ? 5.260 6.323 -2.241 1.00 92.44 111 LEU A CA 1
ATOM 846 C C . LEU A 1 111 ? 6.685 5.770 -2.281 1.00 92.44 111 LEU A C 1
ATOM 848 O O . LEU A 1 111 ? 7.631 6.443 -1.875 1.00 92.44 111 LEU A O 1
ATOM 852 N N . GLY A 1 112 ? 6.874 4.583 -2.861 1.00 90.38 112 GLY A N 1
ATOM 853 C CA . GLY A 1 112 ? 8.219 4.021 -3.037 1.00 90.38 112 GLY A CA 1
ATOM 854 C C . GLY A 1 112 ? 9.121 4.853 -3.959 1.00 90.38 112 GLY A C 1
ATOM 855 O O . GLY A 1 112 ? 10.339 4.718 -3.930 1.00 90.38 112 GLY A O 1
ATOM 856 N N . CYS A 1 113 ? 8.535 5.727 -4.782 1.00 86.81 113 CYS A N 1
ATOM 857 C CA . CYS A 1 113 ? 9.255 6.666 -5.642 1.00 86.81 113 CYS A CA 1
ATOM 858 C C . CYS A 1 113 ? 9.321 8.092 -5.077 1.00 86.81 113 CYS A C 1
ATOM 860 O O . CYS A 1 113 ? 9.919 8.970 -5.701 1.00 86.81 113 CYS A O 1
ATOM 862 N N . THR A 1 114 ? 8.640 8.379 -3.965 1.00 89.12 114 THR A N 1
ATOM 863 C CA . THR A 1 114 ? 8.484 9.746 -3.454 1.00 89.12 114 THR A CA 1
ATOM 864 C C . THR A 1 114 ? 8.281 9.719 -1.949 1.00 89.12 114 THR A C 1
ATOM 866 O O . THR A 1 114 ? 7.231 9.316 -1.452 1.00 89.12 114 THR A O 1
ATOM 869 N N . SER A 1 115 ? 9.284 10.195 -1.217 1.00 92.38 115 SER A N 1
ATOM 870 C CA . SER A 1 115 ? 9.211 10.358 0.232 1.00 92.38 115 SER A CA 1
ATOM 871 C C . SER A 1 115 ? 9.765 11.726 0.640 1.00 92.38 115 SER A C 1
ATOM 873 O O . SER A 1 115 ? 10.717 12.205 0.017 1.00 92.38 115 SER A O 1
ATOM 875 N N . PRO A 1 116 ? 9.178 12.374 1.656 1.00 90.94 116 PRO A N 1
ATOM 876 C CA . PRO A 1 116 ? 9.641 13.661 2.158 1.00 90.94 116 PRO A CA 1
ATOM 877 C C . PRO A 1 116 ? 10.971 13.529 2.906 1.00 90.94 116 PRO A C 1
ATOM 879 O O . PRO A 1 116 ? 11.2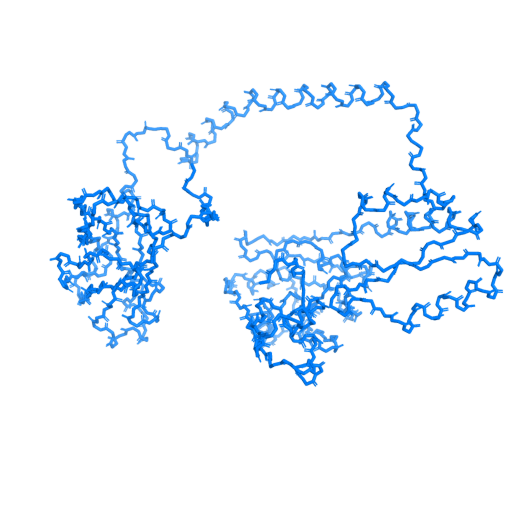57 12.504 3.528 1.00 90.94 116 PRO A O 1
ATOM 882 N N . THR A 1 117 ? 11.745 14.612 2.916 1.00 92.06 117 THR A N 1
ATOM 883 C CA . THR A 1 117 ? 12.783 14.822 3.932 1.00 92.06 117 THR A CA 1
ATOM 884 C C . THR A 1 117 ? 12.122 15.368 5.194 1.00 92.06 117 THR A C 1
ATOM 886 O O . THR A 1 117 ? 11.281 16.266 5.119 1.00 92.06 117 THR A O 1
ATOM 889 N N . LEU A 1 118 ? 12.474 14.810 6.346 1.00 90.44 118 LEU A N 1
ATOM 890 C CA . LEU A 1 118 ? 11.777 15.001 7.609 1.00 90.44 118 LEU A CA 1
ATOM 891 C C . LEU A 1 118 ? 12.670 15.696 8.629 1.00 90.44 118 LEU A C 1
ATOM 893 O O . LEU A 1 118 ? 13.867 15.443 8.722 1.00 90.44 118 LEU A O 1
ATOM 897 N N . GLN A 1 119 ? 12.051 16.580 9.405 1.00 86.88 119 GLN A N 1
ATOM 898 C CA . GLN A 1 119 ? 12.653 17.245 10.559 1.00 86.88 119 GLN A CA 1
ATOM 899 C C . GLN A 1 119 ? 12.014 16.687 11.834 1.00 86.88 119 GLN A C 1
ATOM 901 O O . GLN A 1 119 ? 11.344 17.397 12.579 1.00 86.88 119 GLN A O 1
ATOM 906 N N . SER A 1 120 ? 12.161 15.380 12.032 1.00 92.62 120 SER A N 1
ATOM 907 C CA . SER A 1 120 ? 11.672 14.660 13.206 1.00 92.62 120 SER A CA 1
ATOM 908 C C . SER A 1 120 ? 12.757 13.736 13.748 1.00 92.62 120 SER A C 1
ATOM 910 O O . SER A 1 120 ? 13.679 13.348 13.026 1.00 92.62 120 SER A O 1
ATOM 912 N N . GLU A 1 121 ? 12.650 13.387 15.026 1.00 96.12 121 GLU A N 1
ATOM 913 C CA . GLU A 1 121 ? 13.541 12.414 15.666 1.00 96.12 121 GLU A CA 1
ATOM 914 C C . GLU A 1 121 ? 13.184 10.986 15.252 1.00 96.12 121 GLU A C 1
ATOM 916 O O . GLU A 1 121 ? 14.055 10.122 15.095 1.00 96.12 121 GLU A O 1
ATOM 921 N N . VAL A 1 122 ? 11.884 10.759 15.052 1.00 97.75 122 VAL A N 1
ATOM 922 C CA . VAL A 1 122 ? 11.308 9.459 14.738 1.00 97.75 122 VAL A CA 1
ATOM 923 C C . VAL A 1 122 ? 10.359 9.567 13.547 1.00 97.75 122 VAL A C 1
ATOM 925 O O . VAL A 1 122 ? 9.683 10.581 13.354 1.00 97.75 122 VAL A O 1
ATOM 928 N N . ILE A 1 123 ? 10.309 8.509 12.744 1.00 97.88 123 ILE A N 1
ATOM 929 C CA . ILE A 1 123 ? 9.293 8.263 11.723 1.00 97.88 123 ILE A CA 1
ATOM 930 C C . ILE A 1 123 ? 8.514 7.034 12.155 1.00 97.88 123 ILE A C 1
ATOM 932 O O . ILE A 1 123 ? 9.105 5.981 12.386 1.00 97.88 123 ILE A O 1
ATOM 936 N N . VAL A 1 124 ? 7.196 7.159 12.220 1.00 98.38 124 VAL A N 1
ATOM 937 C CA . VAL A 1 124 ? 6.289 6.028 12.378 1.00 98.38 124 VAL A CA 1
ATOM 938 C C . VAL A 1 124 ? 5.539 5.846 11.071 1.00 98.38 124 VAL A C 1
ATOM 940 O O . VAL A 1 124 ? 4.795 6.727 10.635 1.00 98.38 124 VAL A O 1
ATOM 943 N N . TYR A 1 125 ? 5.760 4.696 10.448 1.00 98.31 125 TYR A N 1
ATOM 944 C CA . TYR A 1 125 ? 5.020 4.252 9.283 1.00 98.31 125 TYR A CA 1
ATOM 945 C C . TYR A 1 125 ? 3.878 3.335 9.703 1.00 98.31 125 TYR A C 1
ATOM 947 O O . TYR A 1 125 ? 4.097 2.323 10.364 1.00 98.31 125 TYR A O 1
ATOM 955 N N . LEU A 1 126 ? 2.665 3.702 9.308 1.00 97.75 126 LEU A N 1
ATOM 956 C CA . LEU A 1 126 ? 1.469 2.883 9.452 1.00 97.75 126 LEU A CA 1
ATOM 957 C C . LEU A 1 126 ? 1.231 2.124 8.150 1.00 97.75 126 LEU A C 1
ATOM 959 O O . LEU A 1 126 ? 1.028 2.748 7.107 1.00 97.75 126 LEU A O 1
ATOM 963 N N . GLY A 1 127 ? 1.217 0.802 8.213 1.00 94.62 127 GLY A N 1
ATOM 964 C CA . GLY A 1 127 ? 0.887 -0.037 7.070 1.00 94.62 127 GLY A CA 1
ATOM 965 C C . GLY A 1 127 ? 1.659 -1.343 7.071 1.00 94.62 127 GLY A C 1
ATOM 966 O O . GLY A 1 127 ? 2.570 -1.566 7.871 1.00 94.62 127 GLY A O 1
ATOM 967 N N . ASP A 1 128 ? 1.295 -2.200 6.132 1.00 88.75 128 ASP A N 1
ATOM 968 C CA . ASP A 1 128 ? 1.983 -3.451 5.885 1.00 88.75 128 ASP A CA 1
ATOM 969 C C . ASP A 1 128 ? 3.200 -3.255 4.964 1.00 88.75 128 ASP A C 1
ATOM 971 O O . ASP A 1 128 ? 3.391 -2.232 4.288 1.00 88.75 128 ASP A O 1
ATOM 975 N N . GLY A 1 129 ? 4.071 -4.264 4.978 1.00 90.69 129 GLY A N 1
ATOM 976 C CA . GLY A 1 129 ? 5.294 -4.282 4.184 1.00 90.69 129 GLY A CA 1
ATOM 977 C C . GLY A 1 129 ? 6.337 -3.235 4.598 1.00 90.69 129 GLY A C 1
ATOM 978 O O . GLY A 1 129 ? 6.185 -2.477 5.552 1.00 90.69 129 GLY A O 1
ATOM 979 N N . ARG A 1 130 ? 7.464 -3.229 3.876 1.00 91.94 130 ARG A N 1
ATOM 980 C CA . ARG A 1 130 ? 8.603 -2.332 4.158 1.00 91.94 130 ARG A CA 1
ATOM 981 C C . ARG A 1 130 ? 8.941 -1.390 3.014 1.00 91.94 130 ARG A C 1
ATOM 983 O O . ARG A 1 130 ? 9.608 -0.396 3.240 1.00 91.94 130 ARG A O 1
ATOM 990 N N . PHE A 1 131 ? 8.475 -1.657 1.797 1.00 93.25 131 PHE A N 1
ATOM 991 C CA . PHE A 1 131 ? 8.935 -0.956 0.594 1.00 93.25 131 PHE A CA 1
ATOM 992 C C . PHE A 1 131 ? 8.764 0.574 0.657 1.00 93.25 131 PHE A C 1
ATOM 994 O O . PHE A 1 131 ? 9.692 1.324 0.359 1.00 93.25 131 PHE A O 1
ATOM 1001 N N . HIS A 1 132 ? 7.594 1.046 1.092 1.00 94.44 132 HIS A N 1
ATOM 1002 C CA . HIS A 1 132 ? 7.322 2.476 1.261 1.00 94.44 132 HIS A CA 1
ATOM 1003 C C . HIS A 1 132 ? 8.169 3.092 2.379 1.00 94.44 132 HIS A C 1
ATOM 1005 O O . HIS A 1 132 ? 8.780 4.145 2.191 1.00 94.44 132 HIS A O 1
ATOM 1011 N N . LEU A 1 133 ? 8.267 2.400 3.516 1.00 96.38 133 LEU A N 1
ATOM 1012 C CA . LEU A 1 133 ? 9.106 2.815 4.634 1.00 96.38 133 LEU A CA 1
ATOM 1013 C C . LEU A 1 133 ? 10.590 2.869 4.253 1.00 96.38 133 LEU A C 1
ATOM 1015 O O . LEU A 1 133 ? 11.275 3.811 4.630 1.00 96.38 133 LEU A O 1
ATOM 1019 N N . GLU A 1 134 ? 11.090 1.923 3.460 1.00 95.94 134 GLU A N 1
ATOM 1020 C CA . GLU A 1 134 ? 12.466 1.928 2.961 1.00 95.94 134 GLU A CA 1
ATOM 1021 C C . GLU A 1 134 ? 12.762 3.177 2.133 1.00 95.94 134 GLU A C 1
ATOM 1023 O O . GLU A 1 134 ? 13.815 3.782 2.316 1.00 95.94 134 GLU A O 1
ATOM 1028 N N . SER A 1 135 ? 11.824 3.632 1.296 1.00 95.44 135 SER A N 1
ATOM 1029 C CA . SER A 1 135 ? 11.965 4.913 0.591 1.00 95.44 135 SER A CA 1
ATOM 1030 C C . SER A 1 135 ? 12.109 6.089 1.570 1.00 95.44 135 SER A C 1
ATOM 1032 O O . SER A 1 135 ? 13.005 6.925 1.411 1.00 95.44 135 SER A O 1
ATOM 1034 N N . ALA A 1 136 ? 11.305 6.120 2.638 1.00 95.81 136 ALA A N 1
ATOM 1035 C CA . ALA A 1 136 ? 11.423 7.138 3.683 1.00 95.81 136 ALA A CA 1
ATOM 1036 C C . ALA A 1 136 ? 12.744 7.034 4.470 1.00 95.81 136 ALA A C 1
ATOM 1038 O O . ALA A 1 136 ? 13.365 8.062 4.741 1.00 95.81 136 ALA A O 1
ATOM 1039 N N . MET A 1 137 ? 13.218 5.822 4.777 1.00 96.81 137 MET A N 1
ATOM 1040 C CA . MET A 1 137 ? 14.504 5.579 5.448 1.00 96.81 137 MET A CA 1
ATOM 1041 C C . MET A 1 137 ? 15.700 5.971 4.572 1.00 96.81 137 MET A C 1
ATOM 1043 O O . MET A 1 137 ? 16.691 6.501 5.072 1.00 96.81 137 MET A O 1
ATOM 1047 N N . ILE A 1 138 ? 15.630 5.744 3.257 1.00 95.25 138 ILE A N 1
ATOM 1048 C CA . ILE A 1 138 ? 16.665 6.182 2.308 1.00 95.25 138 ILE A CA 1
ATOM 1049 C C . ILE A 1 138 ? 16.736 7.713 2.272 1.00 95.25 138 ILE A C 1
ATOM 1051 O O . ILE A 1 138 ? 17.837 8.266 2.277 1.00 95.25 138 ILE A O 1
ATOM 1055 N N . ALA A 1 139 ? 15.584 8.393 2.256 1.00 94.50 139 ALA A N 1
ATOM 1056 C CA . ALA A 1 139 ? 15.511 9.854 2.262 1.00 94.50 139 ALA A CA 1
ATOM 1057 C C . ALA A 1 139 ? 15.942 10.480 3.604 1.00 94.50 139 ALA A C 1
ATOM 1059 O O . ALA A 1 139 ? 16.387 11.628 3.620 1.00 94.50 139 ALA A O 1
ATOM 1060 N N . ASN A 1 140 ? 15.834 9.731 4.708 1.00 95.88 140 ASN A N 1
ATOM 1061 C CA . ASN A 1 140 ? 16.074 10.200 6.077 1.00 95.88 140 ASN A CA 1
ATOM 1062 C C . ASN A 1 140 ? 17.015 9.245 6.843 1.00 95.88 140 ASN A C 1
ATOM 1064 O O . ASN A 1 140 ? 16.585 8.568 7.776 1.00 95.88 140 ASN A O 1
ATOM 1068 N N . PRO A 1 141 ? 18.309 9.170 6.476 1.00 94.31 141 PRO A N 1
ATOM 1069 C CA . PRO A 1 141 ? 19.227 8.141 6.974 1.00 94.31 141 PRO A CA 1
ATOM 1070 C C . PRO A 1 141 ? 19.552 8.228 8.471 1.00 94.31 141 PRO A C 1
ATOM 1072 O O . PRO A 1 141 ? 20.064 7.270 9.041 1.00 94.31 141 PRO A O 1
ATOM 1075 N N . THR A 1 142 ? 19.303 9.374 9.104 1.00 93.50 142 THR A N 1
ATOM 1076 C CA . THR A 1 142 ? 19.600 9.615 10.524 1.00 93.50 142 THR A CA 1
ATOM 1077 C C . THR A 1 142 ? 18.380 9.479 11.428 1.00 93.50 142 THR A C 1
ATOM 1079 O O . THR A 1 142 ? 18.531 9.471 12.647 1.00 93.50 142 THR A O 1
ATOM 1082 N N . THR A 1 143 ? 17.177 9.411 10.860 1.00 95.69 143 THR A N 1
ATOM 1083 C CA . THR A 1 143 ? 15.931 9.388 11.628 1.00 95.69 143 THR A CA 1
ATOM 1084 C C . THR A 1 143 ? 15.572 7.953 11.996 1.00 95.69 143 THR A C 1
ATOM 1086 O O . THR A 1 143 ? 15.640 7.057 11.154 1.00 95.69 143 THR A O 1
ATOM 1089 N N . LYS A 1 144 ? 15.180 7.711 13.253 1.00 97.62 144 LYS A N 1
ATOM 1090 C CA . LYS A 1 144 ? 14.766 6.367 13.683 1.00 97.62 144 LYS A CA 1
ATOM 1091 C C . LYS A 1 144 ? 13.433 6.020 13.029 1.00 97.62 144 LYS A C 1
ATOM 1093 O O . LYS A 1 144 ? 12.493 6.803 13.117 1.00 97.62 144 LYS A O 1
ATOM 1098 N N . ALA A 1 145 ? 13.346 4.858 12.397 1.00 97.94 145 ALA A N 1
ATOM 1099 C CA . ALA A 1 145 ? 12.139 4.411 11.720 1.00 97.94 145 ALA A CA 1
ATOM 1100 C C . ALA A 1 145 ? 11.459 3.295 12.510 1.00 97.94 145 ALA A C 1
ATOM 1102 O O . ALA A 1 145 ? 12.119 2.375 12.987 1.00 97.94 145 ALA A O 1
ATOM 1103 N N . PHE A 1 146 ? 10.141 3.373 12.618 1.00 98.31 146 PHE A N 1
ATOM 1104 C CA . PHE A 1 146 ? 9.301 2.334 13.192 1.00 98.31 146 PHE A CA 1
ATOM 1105 C C . PHE A 1 146 ? 8.161 2.019 12.234 1.00 98.31 146 PHE A C 1
ATOM 1107 O O . PHE A 1 146 ? 7.661 2.906 11.537 1.00 98.31 146 PHE A O 1
ATOM 1114 N N . LYS A 1 147 ? 7.742 0.759 12.218 1.00 98.25 147 LYS A N 1
ATOM 1115 C CA . LYS A 1 147 ? 6.564 0.286 11.500 1.00 98.25 147 LYS A CA 1
ATOM 1116 C C . LYS A 1 147 ? 5.525 -0.164 12.512 1.00 98.25 147 LYS A C 1
ATOM 1118 O O . LYS A 1 147 ? 5.833 -0.944 13.405 1.00 98.25 147 LYS A O 1
ATOM 1123 N N . TYR A 1 148 ? 4.301 0.305 12.331 1.00 98.19 148 TYR A N 1
ATOM 1124 C CA . TYR A 1 148 ? 3.122 -0.284 12.939 1.00 98.19 148 TYR A CA 1
ATOM 1125 C C . TYR A 1 148 ? 2.334 -1.032 11.866 1.00 98.19 148 TYR A C 1
ATOM 1127 O O . TYR A 1 148 ? 1.858 -0.421 10.903 1.00 98.19 148 TYR A O 1
ATOM 1135 N N . ASP A 1 149 ? 2.200 -2.341 12.042 1.00 96.56 149 ASP A N 1
ATOM 1136 C CA . ASP A 1 149 ? 1.397 -3.189 11.170 1.00 96.56 149 ASP A CA 1
ATOM 1137 C C . ASP A 1 149 ? -0.041 -3.281 11.717 1.00 96.56 149 ASP A C 1
ATOM 1139 O O . ASP A 1 149 ? -0.254 -3.849 12.792 1.00 96.56 149 ASP A O 1
ATOM 1143 N N . PRO A 1 150 ? -1.047 -2.711 11.026 1.00 92.62 150 PRO A N 1
ATOM 1144 C CA . PRO A 1 150 ? -2.414 -2.661 11.537 1.00 92.62 150 PRO A CA 1
ATOM 1145 C C . PRO A 1 150 ? -3.108 -4.026 11.585 1.00 92.62 150 PRO A C 1
ATOM 1147 O O . PRO A 1 150 ? -4.115 -4.149 12.284 1.00 92.62 150 PRO A O 1
ATOM 1150 N N . TYR A 1 151 ? -2.590 -5.034 10.875 1.00 92.50 151 TYR A N 1
ATOM 1151 C CA . TYR A 1 151 ? -3.177 -6.371 10.834 1.00 92.50 151 TYR A CA 1
ATOM 1152 C C . TYR A 1 151 ? -2.639 -7.254 11.958 1.00 92.50 151 TYR A C 1
ATOM 1154 O O . TYR A 1 151 ? -3.421 -7.850 12.696 1.00 92.50 151 TYR A O 1
ATOM 1162 N N . SER A 1 152 ? -1.312 -7.312 12.122 1.00 94.56 152 SER A N 1
ATOM 1163 C CA . SER A 1 152 ? -0.686 -8.095 13.198 1.00 94.56 152 SER A CA 1
ATOM 1164 C C . SER A 1 152 ? -0.627 -7.352 14.535 1.00 94.56 152 SER A C 1
ATOM 1166 O O . SER A 1 152 ? -0.349 -7.969 15.561 1.00 94.56 152 SER A O 1
ATOM 1168 N N . LYS A 1 153 ? -0.904 -6.039 14.538 1.00 95.38 153 LYS A N 1
ATOM 1169 C CA . LYS A 1 153 ? -0.743 -5.129 15.686 1.00 95.38 153 LYS A CA 1
ATOM 1170 C C . LYS A 1 153 ? 0.695 -5.074 16.216 1.00 95.38 153 LYS A C 1
ATOM 1172 O O . LYS A 1 153 ? 0.927 -4.725 17.372 1.00 95.38 153 LYS A O 1
ATOM 1177 N N . GLU A 1 154 ? 1.671 -5.391 15.369 1.00 95.88 154 GLU A N 1
ATOM 1178 C CA . GLU A 1 154 ? 3.085 -5.348 15.725 1.00 95.88 154 GLU A CA 1
ATOM 1179 C C . GLU A 1 154 ? 3.666 -3.947 15.529 1.00 95.88 154 GLU A C 1
ATOM 1181 O O . GLU A 1 154 ? 3.438 -3.292 14.509 1.00 95.88 154 GLU A O 1
ATOM 1186 N N . PHE A 1 155 ? 4.471 -3.512 16.500 1.00 98.06 155 PHE A N 1
ATOM 1187 C CA . PHE A 1 155 ? 5.232 -2.271 16.436 1.00 98.06 155 PHE A CA 1
ATOM 1188 C C . PHE A 1 155 ? 6.729 -2.572 16.484 1.00 98.06 155 PHE A C 1
ATOM 1190 O O . PHE A 1 155 ? 7.264 -2.969 17.519 1.00 98.06 155 PHE A O 1
ATOM 1197 N N . THR A 1 156 ? 7.406 -2.411 15.350 1.00 97.44 156 THR A N 1
ATOM 1198 C CA . THR A 1 156 ? 8.809 -2.799 15.174 1.00 97.44 156 THR A CA 1
ATOM 1199 C C . THR A 1 156 ? 9.673 -1.595 14.844 1.00 97.44 156 THR A C 1
ATOM 1201 O O . THR A 1 156 ? 9.276 -0.716 14.080 1.00 97.44 156 THR A O 1
ATOM 1204 N N . GLN A 1 157 ? 10.887 -1.552 15.396 1.00 97.75 157 GLN A N 1
ATOM 1205 C CA . GLN A 1 157 ? 11.908 -0.635 14.904 1.00 97.75 157 GLN A CA 1
ATOM 1206 C C . GLN A 1 157 ? 12.520 -1.205 13.624 1.00 97.75 157 GLN A C 1
ATOM 1208 O O . GLN A 1 157 ? 12.927 -2.365 13.573 1.00 97.75 157 GLN A O 1
ATOM 1213 N N . GLU A 1 158 ? 12.615 -0.368 12.601 1.00 97.44 158 GLU A N 1
ATOM 1214 C CA . GLU A 1 158 ? 13.055 -0.747 11.270 1.00 97.44 158 GLU A CA 1
ATOM 1215 C C . GLU A 1 158 ? 14.410 -0.119 10.945 1.00 97.44 158 GLU A C 1
ATOM 1217 O O . GLU A 1 158 ? 14.690 1.036 11.270 1.00 97.44 158 GLU A O 1
ATOM 1222 N N . PHE A 1 159 ? 15.260 -0.904 10.284 1.00 96.06 159 PHE A N 1
ATOM 1223 C CA . PHE A 1 159 ? 16.611 -0.500 9.911 1.00 96.06 159 PHE A CA 1
ATOM 1224 C C . PHE A 1 159 ? 16.824 -0.650 8.409 1.00 96.06 159 PHE A C 1
ATOM 1226 O O . PHE A 1 159 ? 16.281 -1.556 7.766 1.00 96.06 159 PHE A O 1
ATOM 1233 N N . TYR A 1 160 ? 17.663 0.225 7.862 1.00 95.62 160 TYR A N 1
ATOM 1234 C CA . TYR A 1 160 ? 18.100 0.163 6.478 1.00 95.62 160 TYR A CA 1
ATOM 1235 C C . TYR A 1 160 ? 19.624 0.162 6.421 1.00 95.62 160 TYR A C 1
ATOM 1237 O O . TYR A 1 160 ? 20.279 0.992 7.045 1.00 95.62 160 TYR A O 1
ATOM 1245 N N . GLU A 1 161 ? 20.209 -0.769 5.672 1.00 95.44 161 GLU A N 1
ATOM 1246 C CA . GLU A 1 161 ? 21.663 -0.860 5.534 1.00 95.44 161 GLU A CA 1
ATOM 1247 C C . GLU A 1 161 ? 22.181 0.164 4.511 1.00 95.44 161 GLU A C 1
ATOM 1249 O O . GLU A 1 161 ? 22.537 -0.178 3.376 1.00 95.44 161 GLU A O 1
ATOM 1254 N N . HIS A 1 162 ? 22.236 1.446 4.893 1.00 94.56 162 HIS A N 1
ATOM 1255 C CA . HIS A 1 162 ? 22.678 2.518 3.988 1.00 94.56 162 HIS A CA 1
ATOM 1256 C C . HIS A 1 162 ? 24.088 2.288 3.448 1.00 94.56 162 HIS A C 1
ATOM 1258 O O . HIS A 1 162 ? 24.337 2.569 2.277 1.00 94.56 162 HIS A O 1
ATOM 1264 N N . GLU A 1 163 ? 25.000 1.745 4.254 1.00 94.88 163 GLU A N 1
ATOM 1265 C CA . GLU A 1 163 ? 26.371 1.462 3.818 1.00 94.88 163 GLU A CA 1
ATOM 1266 C C . GLU A 1 163 ? 26.427 0.327 2.789 1.00 94.88 163 GLU A C 1
ATOM 1268 O O . GLU A 1 163 ? 27.108 0.455 1.768 1.00 94.88 163 GLU A O 1
ATOM 1273 N N . ALA A 1 164 ? 25.645 -0.742 2.979 1.00 95.31 164 ALA A N 1
ATOM 1274 C CA . ALA A 1 164 ? 25.516 -1.800 1.980 1.00 95.31 164 ALA A CA 1
ATOM 1275 C C . ALA A 1 164 ? 24.890 -1.263 0.683 1.00 95.31 164 ALA A C 1
ATOM 1277 O O . ALA A 1 164 ? 25.399 -1.530 -0.409 1.00 95.31 164 ALA A O 1
ATOM 1278 N N . MET A 1 165 ? 23.837 -0.443 0.787 1.00 94.81 165 MET A N 1
ATOM 1279 C CA . MET A 1 165 ? 23.198 0.200 -0.364 1.00 94.81 165 MET A CA 1
ATOM 1280 C C . MET A 1 165 ? 24.189 1.089 -1.131 1.00 94.81 165 MET A C 1
ATOM 1282 O O . MET A 1 165 ? 24.358 0.903 -2.340 1.00 94.81 165 MET A O 1
ATOM 1286 N N . LYS A 1 166 ? 24.913 1.988 -0.449 1.00 95.31 166 LYS A N 1
ATOM 1287 C CA . LYS A 1 166 ? 25.938 2.855 -1.060 1.00 95.31 166 LYS A CA 1
ATOM 1288 C C . LYS A 1 166 ? 27.045 2.037 -1.718 1.00 95.31 166 LYS A C 1
ATOM 1290 O O . LYS A 1 166 ? 27.396 2.315 -2.864 1.00 95.31 166 LYS A O 1
ATOM 1295 N N . LYS A 1 167 ? 27.553 1.001 -1.042 1.00 97.00 167 LYS A N 1
ATOM 1296 C CA . LYS A 1 167 ? 28.578 0.093 -1.581 1.00 97.00 167 LYS A CA 1
ATOM 1297 C C . LYS A 1 167 ? 28.103 -0.596 -2.860 1.00 97.00 167 LYS A C 1
ATOM 1299 O O . LYS A 1 167 ? 28.824 -0.595 -3.858 1.00 97.00 167 LYS A O 1
ATOM 1304 N N . ASN A 1 168 ? 26.883 -1.131 -2.859 1.00 95.38 168 ASN A N 1
ATOM 1305 C CA . ASN A 1 168 ? 26.296 -1.802 -4.019 1.00 95.38 168 ASN A CA 1
ATOM 1306 C C . ASN A 1 168 ? 26.089 -0.832 -5.193 1.00 95.38 168 ASN A C 1
ATOM 1308 O O . ASN A 1 168 ? 26.411 -1.161 -6.337 1.00 95.38 168 ASN A O 1
ATOM 1312 N N . ARG A 1 169 ? 25.606 0.387 -4.922 1.00 94.81 169 ARG A N 1
ATOM 1313 C CA . ARG A 1 169 ? 25.433 1.427 -5.948 1.00 94.81 169 ARG A CA 1
ATOM 1314 C C . ARG A 1 169 ? 26.771 1.900 -6.509 1.00 94.81 169 ARG A C 1
ATOM 1316 O O . ARG A 1 169 ? 26.902 1.995 -7.726 1.00 94.81 169 ARG A O 1
ATOM 1323 N N . LEU A 1 170 ? 27.772 2.119 -5.659 1.00 95.88 170 LEU A N 1
ATOM 1324 C CA . LEU A 1 170 ? 29.117 2.502 -6.088 1.00 95.88 170 LEU A CA 1
ATOM 1325 C C . LEU A 1 170 ? 29.765 1.409 -6.947 1.00 95.88 170 LEU A C 1
ATOM 1327 O O . LEU A 1 170 ? 30.362 1.716 -7.975 1.00 95.88 170 LEU A O 1
ATOM 1331 N N . ALA A 1 171 ? 29.597 0.134 -6.587 1.00 95.81 171 ALA A N 1
ATOM 1332 C CA . ALA A 1 171 ? 30.065 -0.982 -7.406 1.00 95.81 171 ALA A CA 1
ATOM 1333 C C . ALA A 1 171 ? 29.414 -0.981 -8.801 1.00 95.81 171 ALA A C 1
ATOM 1335 O O . ALA A 1 171 ? 30.116 -1.116 -9.803 1.00 95.81 171 ALA A O 1
ATOM 1336 N N . ALA A 1 172 ? 28.098 -0.756 -8.885 1.00 93.62 172 ALA A N 1
ATOM 1337 C CA . ALA A 1 172 ? 27.396 -0.639 -10.164 1.00 93.62 172 ALA A CA 1
ATOM 1338 C C . ALA A 1 172 ? 27.886 0.562 -10.997 1.00 93.62 172 ALA A C 1
ATOM 1340 O O . ALA A 1 172 ? 28.108 0.422 -12.200 1.00 93.62 172 ALA A O 1
ATOM 1341 N N . VAL A 1 173 ? 28.124 1.717 -10.361 1.00 94.44 173 VAL A N 1
ATOM 1342 C CA . VAL A 1 173 ? 28.708 2.901 -11.014 1.00 94.44 173 VAL A CA 1
ATOM 1343 C C . VAL A 1 173 ? 30.110 2.593 -11.545 1.00 94.44 173 VAL A C 1
ATOM 1345 O O . VAL A 1 173 ? 30.390 2.879 -12.704 1.00 94.44 173 VAL A O 1
ATOM 1348 N N . ASN A 1 174 ? 30.963 1.937 -10.757 1.00 94.00 174 ASN A N 1
ATOM 1349 C CA . ASN A 1 174 ? 32.325 1.565 -11.157 1.00 94.00 174 ASN A CA 1
ATOM 1350 C C . ASN A 1 174 ? 32.373 0.557 -12.314 1.00 94.00 174 ASN A C 1
ATOM 1352 O O . ASN A 1 174 ? 33.345 0.520 -13.068 1.00 94.00 174 ASN A O 1
ATOM 1356 N N . VAL A 1 175 ? 31.349 -0.286 -12.458 1.00 91.06 175 VAL A N 1
ATOM 1357 C CA . VAL A 1 175 ? 31.192 -1.134 -13.647 1.00 91.06 175 VAL A CA 1
ATOM 1358 C C . VAL A 1 175 ? 30.767 -0.280 -14.842 1.00 91.06 175 VAL A C 1
ATOM 1360 O O . VAL A 1 175 ? 31.344 -0.402 -15.920 1.00 91.06 175 VAL A O 1
ATOM 1363 N N . ALA A 1 176 ? 29.801 0.620 -14.650 1.00 89.56 176 ALA A N 1
ATOM 1364 C CA . ALA A 1 176 ? 29.284 1.479 -15.709 1.00 89.56 176 ALA A CA 1
ATOM 1365 C C . ALA A 1 176 ? 30.336 2.453 -16.273 1.00 89.56 176 ALA A C 1
ATOM 1367 O O . ALA A 1 176 ? 30.348 2.688 -17.480 1.00 89.56 176 ALA A O 1
ATOM 1368 N N . THR A 1 177 ? 31.258 2.977 -15.454 1.00 89.38 177 THR A N 1
ATOM 1369 C CA . THR A 1 177 ? 32.331 3.886 -15.915 1.00 89.38 177 THR A CA 1
ATOM 1370 C C . THR A 1 177 ? 33.271 3.239 -16.932 1.00 89.38 177 THR A C 1
ATOM 1372 O O . THR A 1 177 ? 33.802 3.932 -17.801 1.00 89.38 177 THR A O 1
ATOM 1375 N N . LYS A 1 178 ? 33.438 1.912 -16.868 1.00 90.56 178 LYS A N 1
ATOM 1376 C CA . LYS A 1 178 ? 34.254 1.131 -17.811 1.00 90.56 178 LYS A CA 1
ATOM 1377 C C . LYS A 1 178 ? 33.549 0.875 -19.145 1.00 90.56 178 LYS A C 1
ATOM 1379 O O . LYS A 1 178 ? 34.193 0.429 -20.088 1.00 90.56 178 LYS A O 1
ATOM 1384 N N . SER A 1 179 ? 32.250 1.158 -19.245 1.00 88.31 179 SER A N 1
ATOM 1385 C CA . SER A 1 179 ? 31.497 0.955 -20.477 1.00 88.31 179 SER A CA 1
ATOM 1386 C C . SER A 1 179 ? 31.648 2.116 -21.466 1.00 88.31 179 SER A C 1
ATOM 1388 O O . SER A 1 179 ? 31.664 3.300 -21.106 1.00 88.31 179 SER A O 1
ATOM 1390 N N . SER A 1 180 ? 31.706 1.774 -22.753 1.00 86.31 180 SER A N 1
ATOM 1391 C CA . SER A 1 180 ? 31.569 2.699 -23.884 1.00 86.31 180 SER A CA 1
ATOM 1392 C C . SER A 1 180 ? 30.149 2.730 -24.469 1.00 86.31 180 SER A C 1
ATOM 1394 O O . SER A 1 180 ? 29.833 3.643 -25.233 1.00 86.31 180 SER A O 1
ATOM 1396 N N . LYS A 1 181 ? 29.290 1.763 -24.102 1.00 88.19 181 LYS A N 1
ATOM 1397 C CA . LYS A 1 181 ? 27.946 1.544 -24.660 1.00 88.19 181 LYS A CA 1
ATOM 1398 C C . LYS A 1 181 ? 26.873 1.496 -23.567 1.00 88.19 181 LYS A C 1
ATOM 1400 O O . LYS A 1 181 ? 27.013 0.754 -22.596 1.00 88.19 181 LYS A O 1
ATOM 1405 N N . PHE A 1 182 ? 25.778 2.231 -23.748 1.00 91.06 182 PHE A N 1
ATOM 1406 C CA . PHE A 1 182 ? 24.682 2.314 -22.776 1.00 91.06 182 PHE A CA 1
ATOM 1407 C C . PHE A 1 182 ? 23.316 2.012 -23.406 1.00 91.06 182 PHE A C 1
ATOM 1409 O O . PHE A 1 182 ? 22.948 2.577 -24.433 1.00 91.06 182 PHE A O 1
ATOM 1416 N N . GLY A 1 183 ? 22.534 1.144 -22.762 1.00 89.94 183 GLY A N 1
ATOM 1417 C CA . GLY A 1 183 ? 21.114 0.963 -23.064 1.00 89.94 183 GLY A CA 1
ATOM 1418 C C . GLY A 1 183 ? 20.274 1.882 -22.181 1.00 89.94 183 GLY A C 1
ATOM 1419 O O . GLY A 1 183 ? 20.313 1.766 -20.958 1.00 89.94 183 GLY A O 1
ATOM 1420 N N . LEU A 1 184 ? 19.530 2.805 -22.786 1.00 92.06 184 LEU A N 1
ATOM 1421 C CA . LEU A 1 184 ? 18.653 3.735 -22.078 1.00 92.06 184 LEU A CA 1
ATOM 1422 C C . LEU A 1 184 ? 17.217 3.224 -22.113 1.00 92.06 184 LEU A C 1
ATOM 1424 O O . LEU A 1 184 ? 16.607 3.181 -23.179 1.00 92.06 184 LEU A O 1
ATOM 1428 N N . ILE A 1 185 ? 16.668 2.867 -20.956 1.00 91.88 185 ILE A N 1
ATOM 1429 C CA . ILE A 1 185 ? 15.300 2.353 -20.845 1.00 91.88 185 ILE A CA 1
ATOM 1430 C C . ILE A 1 185 ? 14.355 3.509 -20.508 1.00 91.88 185 ILE A C 1
ATOM 1432 O O . ILE A 1 185 ? 14.559 4.208 -19.516 1.00 91.88 185 ILE A O 1
ATOM 1436 N N . LEU A 1 186 ? 13.318 3.702 -21.323 1.00 91.75 186 LEU A N 1
ATOM 1437 C CA . LEU A 1 186 ? 12.188 4.578 -21.021 1.00 91.75 186 LEU A CA 1
ATOM 1438 C C . LEU A 1 186 ? 10.960 3.713 -20.718 1.00 91.75 186 LEU A C 1
ATOM 1440 O O . LEU A 1 186 ? 10.487 2.978 -21.587 1.00 91.75 186 LEU A O 1
ATOM 1444 N N . GLY A 1 187 ? 10.455 3.813 -19.487 1.00 89.19 187 GLY A N 1
ATOM 1445 C CA . GLY A 1 187 ? 9.190 3.198 -19.092 1.00 89.19 187 GLY A CA 1
ATOM 1446 C C . GLY A 1 187 ? 8.025 3.810 -19.870 1.00 89.19 187 GLY A C 1
ATOM 1447 O O . GLY A 1 187 ? 7.893 5.030 -19.925 1.00 89.19 187 GLY A O 1
ATOM 1448 N N . THR A 1 188 ? 7.197 2.970 -20.480 1.00 86.56 188 THR A N 1
ATOM 1449 C CA . THR A 1 188 ? 6.024 3.377 -21.279 1.00 86.56 188 THR A CA 1
ATOM 1450 C C . THR A 1 188 ? 4.700 3.026 -20.613 1.00 86.56 188 THR A C 1
ATOM 1452 O O . THR A 1 188 ? 3.650 3.397 -21.124 1.00 86.56 188 THR A O 1
ATOM 1455 N N . LEU A 1 189 ? 4.739 2.343 -19.465 1.00 82.75 189 LEU A N 1
ATOM 1456 C CA . LEU A 1 189 ? 3.545 2.046 -18.689 1.00 82.75 189 LEU A CA 1
ATOM 1457 C C . LEU A 1 189 ? 3.048 3.320 -17.989 1.00 82.75 189 LEU A C 1
ATOM 1459 O O . LEU A 1 189 ? 3.735 3.891 -17.133 1.00 82.75 189 LEU A O 1
ATOM 1463 N N . GLY A 1 190 ? 1.863 3.775 -18.398 1.00 80.69 190 GLY A N 1
ATOM 1464 C CA . GLY A 1 190 ? 1.268 5.048 -17.998 1.00 80.69 190 GLY A CA 1
ATOM 1465 C C . GLY A 1 190 ? 2.241 6.219 -18.135 1.00 80.69 190 GLY A C 1
ATOM 1466 O O . GLY A 1 190 ? 2.641 6.596 -19.234 1.00 80.69 190 GLY A O 1
ATOM 1467 N N . ARG A 1 191 ? 2.609 6.824 -17.003 1.00 82.00 191 ARG A N 1
ATOM 1468 C CA . ARG A 1 191 ? 3.431 8.044 -16.925 1.00 82.00 191 ARG A CA 1
ATOM 1469 C C . ARG A 1 191 ? 4.719 7.841 -16.113 1.00 82.00 191 ARG A C 1
ATOM 1471 O O . ARG A 1 191 ? 5.276 8.800 -15.590 1.00 82.00 191 ARG A O 1
ATOM 1478 N N . GLN A 1 192 ? 5.208 6.601 -16.006 1.00 81.62 192 GLN A N 1
ATOM 1479 C CA . GLN A 1 192 ? 6.445 6.282 -15.272 1.00 81.62 192 GLN A CA 1
ATOM 1480 C C . GLN A 1 192 ? 7.712 6.858 -15.932 1.00 81.62 192 GLN A C 1
ATOM 1482 O O . GLN A 1 192 ? 8.661 7.237 -15.246 1.00 81.62 192 GLN A O 1
ATOM 1487 N N . GLY A 1 193 ? 7.755 6.911 -17.267 1.00 85.31 193 GLY A N 1
ATOM 1488 C CA . GLY A 1 193 ? 8.890 7.447 -18.013 1.00 85.31 193 GLY A CA 1
ATOM 1489 C C . GLY A 1 193 ? 8.838 8.964 -18.169 1.00 85.31 193 GLY A C 1
ATOM 1490 O O . GLY A 1 193 ? 7.793 9.533 -18.469 1.00 85.31 193 GLY A O 1
ATOM 1491 N N . SER A 1 194 ? 9.995 9.621 -18.053 1.00 90.19 194 SER A N 1
ATOM 1492 C CA . SER A 1 194 ? 10.139 11.053 -18.336 1.00 90.19 194 SER A CA 1
ATOM 1493 C C . SER A 1 194 ? 10.954 11.282 -19.615 1.00 90.19 194 SER A C 1
ATOM 1495 O O . SER A 1 194 ? 12.180 11.114 -19.600 1.00 90.19 194 SER A O 1
ATOM 1497 N N . PRO A 1 195 ? 10.319 11.705 -20.728 1.00 90.56 195 PRO A N 1
ATOM 1498 C CA . PRO A 1 195 ? 11.028 12.044 -21.961 1.00 90.56 195 PRO A CA 1
ATOM 1499 C C . PRO A 1 195 ? 12.058 13.159 -21.766 1.00 90.56 195 PRO A C 1
ATOM 1501 O O . PRO A 1 195 ? 13.125 13.113 -22.369 1.00 90.56 195 PRO A O 1
ATOM 1504 N N . LYS A 1 196 ? 11.777 14.124 -20.879 1.00 93.44 196 LYS A N 1
ATOM 1505 C CA . LYS A 1 196 ? 12.708 15.211 -20.548 1.00 93.44 196 LYS A CA 1
ATOM 1506 C C . LYS A 1 196 ? 13.994 14.672 -19.918 1.00 93.44 196 LYS A C 1
ATOM 1508 O O . LYS A 1 196 ? 15.077 14.954 -20.414 1.00 93.44 196 LYS A O 1
ATOM 1513 N N . VAL A 1 197 ? 13.868 13.820 -18.897 1.00 93.94 197 VAL A N 1
ATOM 1514 C CA . VAL A 1 197 ? 15.028 13.169 -18.261 1.00 93.94 197 VAL A CA 1
ATOM 1515 C C . VAL A 1 197 ? 15.789 12.308 -19.271 1.00 93.94 197 VAL A C 1
ATOM 1517 O O . VAL A 1 197 ? 17.017 12.300 -19.275 1.00 93.94 197 VAL A O 1
ATOM 1520 N N . MET A 1 198 ? 15.078 11.619 -20.169 1.00 94.06 198 MET A N 1
ATOM 1521 C CA . MET A 1 198 ? 15.701 10.836 -21.236 1.00 94.06 198 MET A CA 1
ATOM 1522 C C . MET A 1 198 ? 16.523 11.714 -22.192 1.00 94.06 198 MET A C 1
ATOM 1524 O O . MET A 1 198 ? 17.647 11.347 -22.525 1.00 94.06 198 MET A O 1
ATOM 1528 N N . VAL A 1 199 ? 16.002 12.867 -22.618 1.00 95.62 199 VAL A N 1
ATOM 1529 C CA . VAL A 1 199 ? 16.746 13.832 -23.448 1.00 95.62 199 VAL A CA 1
ATOM 1530 C C . VAL A 1 199 ? 17.988 14.333 -22.711 1.00 95.62 199 VAL A C 1
ATOM 1532 O O . VAL A 1 199 ? 19.086 14.244 -23.257 1.00 95.62 199 VAL A O 1
ATOM 1535 N N . ASP A 1 200 ? 17.848 14.728 -21.444 1.00 96.38 200 ASP A N 1
ATOM 1536 C CA . ASP A 1 200 ? 18.971 15.209 -20.632 1.00 96.38 200 ASP A CA 1
ATOM 1537 C C . ASP A 1 200 ? 20.083 14.150 -20.489 1.00 96.38 200 ASP A C 1
ATOM 1539 O O . ASP A 1 200 ? 21.274 14.465 -20.575 1.00 96.38 200 ASP A O 1
ATOM 1543 N N . ILE A 1 201 ? 19.718 12.877 -20.288 1.00 95.19 201 ILE A N 1
ATOM 1544 C CA . ILE A 1 201 ? 20.678 11.762 -20.211 1.00 95.19 201 ILE A CA 1
ATOM 1545 C C . ILE A 1 201 ? 21.353 11.528 -21.567 1.00 95.19 201 ILE A C 1
ATOM 1547 O O . ILE A 1 201 ? 22.574 11.359 -21.617 1.00 95.19 201 ILE A O 1
ATOM 1551 N N . LYS A 1 202 ? 20.589 11.547 -22.668 1.00 94.94 202 LYS A N 1
ATOM 1552 C CA . LYS A 1 202 ? 21.133 11.406 -24.028 1.00 94.94 202 LYS A CA 1
ATOM 1553 C C . LYS A 1 202 ? 22.159 12.490 -24.324 1.00 94.94 202 LYS A C 1
ATOM 1555 O O . LYS A 1 202 ? 23.234 12.181 -24.828 1.00 94.94 202 LYS A O 1
ATOM 1560 N N . ASP A 1 203 ? 21.862 13.736 -23.978 1.00 96.06 203 ASP A N 1
ATOM 1561 C CA . ASP A 1 203 ? 22.759 14.857 -24.243 1.00 96.06 203 ASP A CA 1
ATOM 1562 C C . ASP A 1 203 ? 24.044 14.778 -23.414 1.00 96.06 203 ASP A C 1
ATOM 1564 O O . ASP A 1 203 ? 25.125 15.069 -23.927 1.00 96.06 203 ASP A O 1
ATOM 1568 N N . LYS A 1 204 ? 23.964 14.306 -22.163 1.00 95.19 204 LYS A N 1
ATOM 1569 C CA . LYS A 1 204 ? 25.155 14.026 -21.343 1.00 95.19 204 LYS A CA 1
ATOM 1570 C C . LYS A 1 204 ? 26.018 12.916 -21.944 1.00 95.19 204 LYS A C 1
ATOM 1572 O O . LYS A 1 204 ? 27.231 13.077 -22.016 1.00 95.19 204 LYS A O 1
ATOM 1577 N N . LEU A 1 205 ? 25.411 11.826 -22.418 1.00 93.25 205 LEU A N 1
ATOM 1578 C CA . LEU A 1 205 ? 26.151 10.720 -23.036 1.00 93.25 205 LEU A CA 1
ATOM 1579 C C . LEU A 1 205 ? 26.799 11.120 -24.364 1.00 93.25 205 LEU A C 1
ATOM 1581 O O . LEU A 1 205 ? 27.959 10.776 -24.584 1.00 93.25 205 LEU A O 1
ATOM 1585 N N . LYS A 1 206 ? 26.101 11.907 -25.197 1.00 93.50 206 LYS A N 1
ATOM 1586 C CA . LYS A 1 206 ? 26.674 12.491 -26.423 1.00 93.50 206 LYS A CA 1
ATOM 1587 C C . LYS A 1 206 ? 27.895 13.358 -26.116 1.00 93.50 206 LYS A C 1
ATOM 1589 O O . LYS A 1 206 ? 28.917 13.199 -26.761 1.00 93.50 206 LYS A O 1
ATOM 1594 N N . LYS A 1 207 ? 27.808 14.238 -25.108 1.00 95.62 207 LYS A N 1
ATOM 1595 C CA . LYS A 1 207 ? 28.921 15.112 -24.684 1.00 95.62 207 LYS A CA 1
ATOM 1596 C C . LYS A 1 207 ? 30.124 14.351 -24.119 1.00 95.62 207 LYS A C 1
ATOM 1598 O O . LYS A 1 207 ? 31.195 14.929 -24.003 1.00 95.62 207 LYS A O 1
ATOM 1603 N N . SER A 1 208 ? 29.937 13.101 -23.705 1.00 92.44 208 SER A N 1
ATOM 1604 C CA . SER A 1 208 ? 30.996 12.226 -23.187 1.00 92.44 208 SER A CA 1
ATOM 1605 C C . SER A 1 208 ? 31.452 11.173 -24.205 1.00 92.44 208 SER A C 1
ATOM 1607 O O . SER A 1 208 ? 32.054 10.177 -23.799 1.00 92.44 208 SER A O 1
ATOM 1609 N N . ASP A 1 209 ? 31.111 11.346 -25.488 1.00 91.94 209 ASP A N 1
ATOM 1610 C CA . ASP A 1 209 ? 31.437 10.434 -26.594 1.00 91.94 209 ASP A CA 1
ATOM 1611 C C . ASP A 1 209 ? 31.065 8.965 -26.315 1.00 91.94 209 ASP A C 1
ATOM 1613 O O . ASP A 1 209 ? 31.740 8.020 -26.730 1.00 91.94 209 ASP A O 1
ATOM 1617 N N . LYS A 1 210 ? 29.969 8.749 -25.574 1.00 89.25 210 LYS A N 1
ATOM 1618 C CA . LYS A 1 210 ? 29.445 7.413 -25.272 1.00 89.25 210 LYS A CA 1
ATOM 1619 C C . LYS A 1 210 ? 28.392 7.017 -26.297 1.00 89.25 210 LYS A C 1
ATOM 1621 O O . LYS A 1 210 ? 27.480 7.783 -26.608 1.00 89.25 210 LYS A O 1
ATOM 1626 N N . VAL A 1 211 ? 28.468 5.775 -26.766 1.00 91.44 211 VAL A N 1
ATOM 1627 C CA . VAL A 1 211 ? 27.455 5.197 -27.652 1.00 91.44 211 VAL A CA 1
ATOM 1628 C C . VAL A 1 211 ? 26.258 4.772 -26.810 1.00 91.44 211 VAL A C 1
ATOM 1630 O O . VAL A 1 211 ? 26.413 4.180 -25.741 1.00 91.44 211 VAL A O 1
ATOM 1633 N N . PHE A 1 212 ? 25.044 5.040 -27.279 1.00 92.31 212 PHE A N 1
ATOM 1634 C CA . PHE A 1 212 ? 23.841 4.581 -26.596 1.00 92.31 212 PHE A CA 1
ATOM 1635 C C . PHE A 1 212 ? 22.706 4.276 -27.565 1.00 92.31 212 PHE A C 1
ATOM 1637 O O . PHE A 1 212 ? 22.669 4.771 -28.689 1.00 92.31 212 PHE A O 1
ATOM 1644 N N . PHE A 1 213 ? 21.749 3.484 -27.096 1.00 90.44 213 PHE A N 1
ATOM 1645 C CA . PHE A 1 213 ? 20.494 3.204 -27.785 1.00 90.44 213 PHE A CA 1
ATOM 1646 C C . PHE A 1 213 ? 19.333 3.318 -26.796 1.00 90.44 213 PHE A C 1
ATOM 1648 O O . PHE A 1 213 ? 19.523 3.210 -25.585 1.00 90.44 213 PHE A O 1
ATOM 1655 N N . THR A 1 214 ? 18.132 3.602 -27.295 1.00 90.88 214 THR A N 1
ATOM 1656 C CA . THR A 1 214 ? 16.933 3.745 -26.459 1.00 90.88 214 THR A CA 1
ATOM 1657 C C . THR A 1 214 ? 16.027 2.546 -26.628 1.00 90.88 214 THR A C 1
ATOM 1659 O O . THR A 1 214 ? 15.769 2.116 -27.747 1.00 90.88 214 THR A O 1
ATOM 1662 N N . ILE A 1 215 ? 15.524 2.049 -25.507 1.00 89.38 215 ILE A N 1
ATOM 1663 C CA . ILE A 1 215 ? 14.574 0.954 -25.428 1.00 89.38 215 ILE A CA 1
ATOM 1664 C C . ILE A 1 215 ? 13.312 1.500 -24.765 1.00 89.38 215 ILE A C 1
ATOM 1666 O O . ILE A 1 215 ? 13.378 2.113 -23.699 1.00 89.38 215 ILE A O 1
ATOM 1670 N N . LEU A 1 216 ? 12.168 1.261 -25.394 1.00 89.75 216 LEU A N 1
ATOM 1671 C CA . LEU A 1 216 ? 10.857 1.532 -24.818 1.00 89.75 216 LEU A CA 1
ATOM 1672 C C . LEU A 1 216 ? 10.306 0.229 -24.238 1.00 89.75 216 LEU A C 1
ATOM 1674 O O . LEU A 1 216 ? 10.278 -0.783 -24.936 1.00 89.75 216 LEU A O 1
ATOM 1678 N N . MET A 1 217 ? 9.912 0.230 -22.965 1.00 86.69 217 MET A N 1
ATOM 1679 C CA . MET A 1 217 ? 9.366 -0.962 -22.300 1.00 86.69 217 MET A CA 1
ATOM 1680 C C . MET A 1 217 ? 8.190 -0.574 -21.417 1.00 86.69 217 MET A C 1
ATOM 1682 O O . MET A 1 217 ? 8.275 0.425 -20.708 1.00 86.69 217 MET A O 1
ATOM 1686 N N . SER A 1 218 ? 7.091 -1.327 -21.453 1.00 83.88 218 SER A N 1
ATOM 1687 C CA . SER A 1 218 ? 5.977 -1.137 -20.515 1.00 83.88 218 SER A CA 1
ATOM 1688 C C . SER A 1 218 ? 6.391 -1.620 -19.125 1.00 83.88 218 SER A C 1
ATOM 1690 O O . SER A 1 218 ? 6.483 -0.835 -18.190 1.00 83.88 218 SER A O 1
ATOM 1692 N N . GLU A 1 219 ? 6.785 -2.886 -19.029 1.00 84.81 219 GLU A N 1
ATOM 1693 C CA . GLU A 1 219 ? 7.284 -3.506 -17.802 1.00 84.81 219 GLU A CA 1
ATOM 1694 C C . GLU A 1 219 ? 8.761 -3.883 -17.915 1.00 84.81 219 GLU A C 1
ATOM 1696 O O . GLU A 1 219 ? 9.200 -4.458 -18.920 1.00 84.81 219 GLU A O 1
ATOM 1701 N N . ILE A 1 220 ? 9.520 -3.615 -16.851 1.00 84.38 220 ILE A N 1
ATOM 1702 C CA . ILE A 1 220 ? 10.959 -3.869 -16.782 1.00 84.38 220 ILE A CA 1
ATOM 1703 C C . ILE A 1 220 ? 11.205 -5.097 -15.906 1.00 84.38 220 ILE A C 1
ATOM 1705 O O . ILE A 1 220 ? 11.101 -5.027 -14.685 1.00 84.38 220 ILE A O 1
ATOM 1709 N N . PHE A 1 221 ? 11.591 -6.216 -16.522 1.00 82.06 221 PHE A N 1
ATOM 1710 C CA . PHE A 1 221 ? 11.986 -7.418 -15.791 1.00 82.06 221 PHE A CA 1
ATOM 1711 C C . PHE A 1 221 ? 13.227 -8.092 -16.388 1.00 82.06 221 PHE A C 1
ATOM 1713 O O . PHE A 1 221 ? 13.440 -8.033 -17.606 1.00 82.06 221 PHE A O 1
ATOM 1720 N N . PRO A 1 222 ? 14.053 -8.769 -15.560 1.00 81.88 222 PRO A N 1
ATOM 1721 C CA . PRO A 1 222 ? 15.333 -9.323 -16.000 1.00 81.88 222 PRO A CA 1
ATOM 1722 C C . PRO A 1 222 ? 15.238 -10.259 -17.211 1.00 81.88 222 PRO A C 1
ATOM 1724 O O . PRO A 1 222 ? 16.143 -10.262 -18.040 1.00 81.88 222 PRO A O 1
ATOM 1727 N N . ALA A 1 223 ? 14.152 -11.030 -17.349 1.00 82.69 223 ALA A N 1
ATOM 1728 C CA . ALA A 1 223 ? 13.970 -11.938 -18.483 1.00 82.69 223 ALA A CA 1
ATOM 1729 C C . ALA A 1 223 ? 13.884 -11.193 -19.830 1.00 82.69 223 ALA A C 1
ATOM 1731 O O . ALA A 1 223 ? 14.587 -11.573 -20.760 1.00 82.69 223 ALA A O 1
ATOM 1732 N N . LYS A 1 224 ? 13.129 -10.083 -19.920 1.00 81.19 224 LYS A N 1
ATOM 1733 C CA . LYS A 1 224 ? 13.065 -9.239 -21.132 1.00 81.19 224 LYS A CA 1
ATOM 1734 C C . LYS A 1 224 ? 14.427 -8.622 -21.462 1.00 81.19 224 LYS A C 1
ATOM 1736 O O . LYS A 1 224 ? 14.819 -8.586 -22.622 1.00 81.19 224 LYS A O 1
ATOM 1741 N N . LEU A 1 225 ? 15.173 -8.178 -20.447 1.00 80.44 225 LEU A N 1
ATOM 1742 C CA . LEU A 1 225 ? 16.503 -7.590 -20.648 1.00 80.44 225 LEU A CA 1
ATOM 1743 C C . LEU A 1 225 ? 17.536 -8.617 -21.133 1.00 80.44 225 LEU A C 1
ATOM 1745 O O . LEU A 1 225 ? 18.416 -8.269 -21.914 1.00 80.44 225 LEU A O 1
ATOM 1749 N N . LYS A 1 226 ? 17.417 -9.886 -20.718 1.00 80.81 226 LYS A N 1
ATOM 1750 C CA . LYS A 1 226 ? 18.292 -10.979 -21.180 1.00 80.81 226 LYS A CA 1
ATOM 1751 C C . LYS A 1 226 ? 18.122 -11.313 -22.664 1.00 80.81 226 LYS A C 1
ATOM 1753 O O . LYS A 1 226 ? 19.056 -11.850 -23.251 1.00 80.81 226 LYS A O 1
ATOM 1758 N N . LEU A 1 227 ? 16.963 -11.015 -23.254 1.00 78.38 227 LEU A N 1
ATOM 1759 C CA . LEU A 1 227 ? 16.693 -11.240 -24.680 1.00 78.38 227 LEU A CA 1
ATOM 1760 C C . LEU A 1 227 ? 17.399 -10.217 -25.582 1.00 78.38 227 LEU A C 1
ATOM 1762 O O . LEU A 1 227 ? 17.427 -10.387 -26.798 1.00 78.38 227 LEU A O 1
ATOM 1766 N N . MET A 1 228 ? 17.957 -9.148 -25.008 1.00 69.56 228 MET A N 1
ATOM 1767 C CA . MET A 1 228 ? 18.597 -8.097 -25.787 1.00 69.56 228 MET A CA 1
ATOM 1768 C C . MET A 1 228 ? 20.011 -8.504 -26.216 1.00 69.56 228 MET A C 1
ATOM 1770 O O . MET A 1 228 ? 20.731 -9.131 -25.432 1.00 69.56 228 MET A O 1
ATOM 1774 N N . PRO A 1 229 ? 20.446 -8.122 -27.434 1.00 60.75 229 PRO A N 1
ATOM 1775 C CA . PRO A 1 229 ? 21.819 -8.334 -27.876 1.00 60.75 229 PRO A CA 1
ATOM 1776 C C . PRO A 1 229 ? 22.776 -7.742 -26.840 1.00 60.75 229 PRO A C 1
ATOM 1778 O O . PRO A 1 229 ? 22.658 -6.567 -26.487 1.00 60.75 229 PRO A O 1
ATOM 1781 N N . ARG A 1 230 ? 23.692 -8.563 -26.309 1.00 55.03 230 ARG A N 1
ATOM 1782 C CA . ARG A 1 230 ? 24.592 -8.160 -25.220 1.00 55.03 230 ARG A CA 1
ATOM 1783 C C . ARG A 1 230 ? 25.403 -6.930 -25.630 1.00 55.03 230 ARG A C 1
ATOM 1785 O O . ARG A 1 230 ? 26.358 -7.036 -26.392 1.00 55.03 230 ARG A O 1
ATOM 1792 N N . THR A 1 231 ? 25.071 -5.775 -25.068 1.00 51.78 231 THR A N 1
ATOM 1793 C CA . THR A 1 231 ? 26.020 -4.671 -24.933 1.00 51.78 231 THR A CA 1
ATOM 1794 C C . THR A 1 231 ? 26.825 -4.881 -23.659 1.00 51.78 231 THR A C 1
ATOM 1796 O O . THR A 1 231 ? 26.262 -5.273 -22.640 1.00 51.78 231 THR A O 1
ATOM 1799 N N . GLU A 1 232 ? 28.130 -4.624 -23.720 1.00 50.66 232 GLU A N 1
ATOM 1800 C CA . GLU A 1 232 ? 29.186 -4.925 -22.730 1.00 50.66 232 GLU A CA 1
ATOM 1801 C C . GLU A 1 232 ? 29.045 -4.215 -21.359 1.00 50.66 232 GLU A C 1
ATOM 1803 O O . GLU A 1 232 ? 30.008 -4.063 -20.617 1.00 50.66 232 GLU A O 1
ATOM 1808 N N . ALA A 1 233 ? 27.836 -3.795 -20.989 1.00 48.06 233 ALA A N 1
ATOM 1809 C CA . ALA A 1 233 ? 27.518 -3.034 -19.790 1.00 48.06 233 ALA A CA 1
ATOM 1810 C C . ALA A 1 233 ? 26.343 -3.654 -19.027 1.00 48.06 233 ALA A C 1
ATOM 1812 O O . ALA A 1 233 ? 25.319 -3.019 -18.786 1.00 48.06 233 ALA A O 1
ATOM 1813 N N . GLN A 1 234 ? 26.482 -4.914 -18.636 1.00 46.91 234 GLN A N 1
ATOM 1814 C CA . GLN A 1 234 ? 25.781 -5.426 -17.465 1.00 46.91 234 GLN A CA 1
ATOM 1815 C C . GLN A 1 234 ? 26.838 -6.002 -16.530 1.00 46.91 234 GLN A C 1
ATOM 1817 O O . GLN A 1 234 ? 27.741 -6.690 -17.013 1.00 46.91 234 GLN A O 1
ATOM 1822 N N . PRO A 1 235 ? 26.777 -5.730 -15.214 1.00 39.25 235 PRO A N 1
ATOM 1823 C CA . PRO A 1 235 ? 27.660 -6.400 -14.280 1.00 39.25 235 PRO A CA 1
ATOM 1824 C C . PRO A 1 235 ? 27.433 -7.905 -14.426 1.00 39.25 235 PRO A C 1
ATOM 1826 O O . PRO A 1 235 ? 26.366 -8.424 -14.097 1.00 39.25 235 PRO A O 1
ATOM 1829 N N . GLN A 1 236 ? 28.440 -8.612 -14.939 1.00 40.19 236 GLN A N 1
ATOM 1830 C CA . GLN A 1 236 ? 28.540 -10.036 -14.688 1.00 40.19 236 GLN A CA 1
ATOM 1831 C C . GLN A 1 236 ? 28.688 -10.177 -13.179 1.00 40.19 236 GLN A C 1
ATOM 1833 O O . GLN A 1 236 ? 29.713 -9.802 -12.608 1.00 40.19 236 GLN A O 1
ATOM 1838 N N . TYR A 1 237 ? 27.668 -10.726 -12.529 1.00 38.00 237 TYR A N 1
ATOM 1839 C CA . TYR A 1 237 ? 27.883 -11.399 -11.262 1.00 38.00 237 TYR A CA 1
ATOM 1840 C C . TYR A 1 237 ? 28.775 -12.606 -11.573 1.00 38.00 237 TYR A C 1
ATOM 1842 O O . TYR A 1 237 ? 28.294 -13.677 -11.940 1.00 38.00 237 TYR A O 1
ATOM 1850 N N . GLN A 1 238 ? 30.091 -12.394 -11.544 1.00 39.44 238 GLN A N 1
ATOM 1851 C CA . GLN A 1 238 ? 31.064 -13.472 -11.591 1.00 39.44 238 GLN A CA 1
ATOM 1852 C C . GLN A 1 238 ? 30.935 -14.217 -10.266 1.00 39.44 238 GLN A C 1
ATOM 1854 O O . GLN A 1 238 ? 31.490 -13.818 -9.244 1.00 39.44 238 GLN A O 1
ATOM 1859 N N . GLY A 1 239 ? 30.134 -15.281 -10.276 1.00 39.97 239 GLY A N 1
ATOM 1860 C CA . GLY A 1 239 ? 30.185 -16.305 -9.248 1.00 39.97 239 GLY A CA 1
ATOM 1861 C C . GLY A 1 239 ? 31.544 -16.984 -9.333 1.00 39.97 239 GLY A C 1
ATOM 1862 O O . GLY A 1 239 ? 31.687 -17.970 -10.046 1.00 39.97 239 GLY A O 1
ATOM 1863 N N . GLY A 1 240 ? 32.540 -16.414 -8.654 1.00 40.44 240 GLY A N 1
ATOM 1864 C CA . GLY A 1 240 ? 33.824 -17.066 -8.435 1.00 40.44 240 GLY A CA 1
ATOM 1865 C C . GLY A 1 240 ? 33.600 -18.396 -7.722 1.00 40.44 240 GLY A C 1
ATOM 1866 O O . GLY A 1 240 ? 32.848 -18.441 -6.747 1.00 40.44 240 GLY A O 1
ATOM 1867 N N . ASP A 1 241 ? 34.191 -19.452 -8.283 1.00 54.47 241 ASP A N 1
ATOM 1868 C CA . ASP A 1 241 ? 34.339 -20.826 -7.786 1.00 54.47 241 ASP A CA 1
ATOM 1869 C C . ASP A 1 241 ? 33.552 -21.167 -6.515 1.00 54.47 241 ASP A C 1
ATOM 1871 O O . ASP A 1 241 ? 34.090 -21.370 -5.428 1.00 54.47 241 ASP A O 1
ATOM 1875 N N . ARG A 1 242 ? 32.228 -21.255 -6.666 1.00 53.44 242 ARG A N 1
ATOM 1876 C CA . ARG A 1 242 ? 31.294 -21.513 -5.563 1.00 53.44 242 ARG A CA 1
ATOM 1877 C C . ARG A 1 242 ? 30.827 -22.957 -5.479 1.00 53.44 242 ARG A C 1
ATOM 1879 O O . ARG A 1 242 ? 30.024 -23.263 -4.612 1.00 53.44 242 ARG A O 1
ATOM 1886 N N . ASN A 1 243 ? 31.331 -23.872 -6.307 1.00 56.94 243 ASN A N 1
ATOM 1887 C CA . ASN A 1 243 ? 30.756 -25.219 -6.359 1.00 56.94 243 ASN A CA 1
ATOM 1888 C C . ASN A 1 243 ? 30.879 -25.979 -5.031 1.00 56.94 243 ASN A C 1
ATOM 1890 O O . ASN A 1 243 ? 29.923 -26.632 -4.638 1.00 56.94 243 ASN A O 1
ATOM 1894 N N . LYS A 1 244 ? 31.971 -25.835 -4.266 1.00 58.22 244 LYS A N 1
ATOM 1895 C CA . LYS A 1 244 ? 32.085 -26.515 -2.959 1.00 58.22 244 LYS A CA 1
ATOM 1896 C C . LYS A 1 244 ? 31.242 -25.847 -1.869 1.00 58.22 244 LYS A C 1
ATOM 1898 O O . LYS A 1 244 ? 30.531 -26.536 -1.148 1.00 58.22 244 LYS A O 1
ATOM 1903 N N . SER A 1 245 ? 31.259 -24.516 -1.777 1.00 62.03 245 SER A N 1
ATOM 1904 C CA . SER A 1 245 ? 30.470 -23.779 -0.780 1.00 62.03 245 SER A CA 1
ATOM 1905 C C . SER A 1 245 ? 28.973 -23.872 -1.052 1.00 62.03 245 SER A C 1
ATOM 1907 O O . SER A 1 245 ? 28.211 -24.110 -0.128 1.00 62.03 245 SER A O 1
ATOM 1909 N N . THR A 1 246 ? 28.542 -23.754 -2.309 1.00 69.00 246 THR A N 1
ATOM 1910 C CA . THR A 1 246 ? 27.143 -23.949 -2.703 1.00 69.00 246 THR A CA 1
ATOM 1911 C C . THR A 1 246 ? 26.688 -25.372 -2.411 1.00 69.00 246 THR A C 1
ATOM 1913 O O . THR A 1 246 ? 25.603 -25.527 -1.869 1.00 69.00 246 THR A O 1
ATOM 1916 N N . ILE A 1 247 ? 27.511 -26.399 -2.661 1.00 77.50 247 ILE A N 1
ATOM 1917 C CA . ILE A 1 247 ? 27.179 -27.776 -2.259 1.00 77.50 247 ILE A CA 1
ATOM 1918 C C . ILE A 1 247 ? 27.014 -27.885 -0.737 1.00 77.50 247 ILE A C 1
ATOM 1920 O O . ILE A 1 247 ? 26.033 -28.469 -0.288 1.00 77.50 247 ILE A O 1
ATOM 1924 N N . TYR A 1 248 ? 27.898 -27.280 0.066 1.00 81.50 248 TYR A N 1
ATOM 1925 C CA . TYR A 1 248 ? 27.745 -27.277 1.526 1.00 81.50 248 TYR A CA 1
ATOM 1926 C C . TYR A 1 248 ? 26.519 -26.495 2.002 1.00 81.50 248 TYR A C 1
ATOM 1928 O O . TYR A 1 248 ? 25.839 -26.963 2.907 1.00 81.50 248 TYR A O 1
ATOM 1936 N N . TYR A 1 249 ? 26.186 -25.357 1.388 1.00 82.19 249 TYR A N 1
ATOM 1937 C CA . TYR A 1 249 ? 24.970 -24.607 1.719 1.00 82.19 249 TYR A CA 1
ATOM 1938 C C . TYR A 1 249 ? 23.703 -25.354 1.300 1.00 82.19 249 TYR A C 1
ATOM 1940 O O . TYR A 1 249 ? 22.727 -25.334 2.038 1.00 82.19 249 TYR A O 1
ATOM 1948 N N . VAL A 1 250 ? 23.719 -26.052 0.163 1.00 84.56 250 VAL A N 1
ATOM 1949 C CA . VAL A 1 250 ? 22.596 -26.881 -0.301 1.00 84.56 250 VAL A CA 1
ATOM 1950 C C . VAL A 1 250 ? 22.428 -28.111 0.592 1.00 84.56 250 VAL A C 1
ATOM 1952 O O . VAL A 1 250 ? 21.305 -28.437 0.959 1.00 84.56 250 VAL A O 1
ATOM 1955 N N . LEU A 1 251 ? 23.523 -28.755 1.009 1.00 88.62 251 LEU A N 1
ATOM 1956 C CA . LEU A 1 251 ? 23.487 -29.860 1.972 1.00 88.62 251 LEU A CA 1
ATOM 1957 C C . LEU A 1 251 ? 23.031 -29.391 3.355 1.00 88.62 251 LEU A C 1
ATOM 1959 O O . LEU A 1 251 ? 22.178 -30.034 3.955 1.00 88.62 251 LEU A O 1
ATOM 1963 N N . ALA A 1 252 ? 23.542 -28.260 3.843 1.00 88.00 252 ALA A N 1
ATOM 1964 C CA . ALA A 1 252 ? 23.129 -27.680 5.117 1.00 88.00 252 ALA A CA 1
ATOM 1965 C C . ALA A 1 252 ? 21.655 -27.266 5.090 1.00 88.00 252 ALA A C 1
ATOM 1967 O O . ALA A 1 252 ? 20.937 -27.548 6.040 1.00 88.00 252 ALA A O 1
ATOM 1968 N N . LEU A 1 253 ? 21.181 -26.676 3.989 1.00 90.25 253 LEU A N 1
ATOM 1969 C CA . LEU A 1 253 ? 19.768 -26.364 3.793 1.00 90.25 253 LEU A CA 1
ATOM 1970 C C . LEU A 1 253 ? 18.921 -27.639 3.706 1.00 90.25 253 LEU A C 1
ATOM 1972 O O . LEU A 1 253 ? 17.848 -27.680 4.288 1.00 90.25 253 LEU A O 1
ATOM 1976 N N . GLY A 1 254 ? 19.405 -28.692 3.046 1.00 92.31 254 GLY A N 1
ATOM 1977 C CA . GLY A 1 254 ? 18.726 -29.987 2.971 1.00 92.31 254 GLY A CA 1
ATOM 1978 C C . GLY A 1 254 ? 18.599 -30.667 4.336 1.00 92.31 254 GLY A C 1
ATOM 1979 O O . GLY A 1 254 ? 17.519 -31.124 4.700 1.00 92.31 254 GLY A O 1
ATOM 1980 N N . VAL A 1 255 ? 19.674 -30.671 5.128 1.00 92.75 255 VAL A N 1
ATOM 1981 C CA . VAL A 1 255 ? 19.672 -31.181 6.510 1.00 92.75 255 VAL A CA 1
ATOM 1982 C C . VAL A 1 255 ? 18.815 -30.302 7.416 1.00 92.75 255 VAL A C 1
ATOM 1984 O O . VAL A 1 255 ? 18.079 -30.829 8.242 1.00 92.75 255 VAL A O 1
ATOM 1987 N N . PHE A 1 256 ? 18.862 -28.980 7.250 1.00 90.81 256 PHE A N 1
ATOM 1988 C CA . PHE A 1 256 ? 18.061 -28.040 8.028 1.00 90.81 256 PHE A CA 1
ATOM 1989 C C . PHE A 1 256 ? 16.571 -28.184 7.719 1.00 90.81 256 PHE A C 1
ATOM 1991 O O . PHE A 1 256 ? 15.782 -28.357 8.636 1.00 90.81 256 PHE A O 1
ATOM 1998 N N . VAL A 1 257 ? 16.179 -28.191 6.444 1.00 91.75 257 VAL A N 1
ATOM 1999 C CA . VAL A 1 257 ? 14.785 -28.387 6.022 1.00 91.75 257 VAL A CA 1
ATOM 2000 C C . VAL A 1 257 ? 14.306 -29.785 6.399 1.00 91.75 257 VAL A C 1
ATOM 2002 O O . VAL A 1 257 ? 13.198 -29.917 6.908 1.00 91.75 257 VAL A O 1
ATOM 2005 N N . GLY A 1 258 ? 15.134 -30.819 6.227 1.00 92.06 258 GLY A N 1
ATOM 2006 C CA . GLY A 1 258 ? 14.805 -32.181 6.650 1.00 92.06 258 GLY A CA 1
ATOM 2007 C C . GLY A 1 258 ? 14.630 -32.298 8.166 1.00 92.06 258 GLY A C 1
ATOM 2008 O O . GLY A 1 258 ? 13.634 -32.845 8.634 1.00 92.06 258 GLY A O 1
ATOM 2009 N N . GLY A 1 259 ? 15.551 -31.720 8.937 1.00 91.56 259 GLY A N 1
ATOM 2010 C CA . GLY A 1 259 ? 15.507 -31.695 10.398 1.00 91.56 259 GLY A CA 1
ATOM 2011 C C . GLY A 1 259 ? 14.337 -30.875 10.933 1.00 91.56 259 GLY A C 1
ATOM 2012 O O . GLY A 1 259 ? 13.636 -31.332 11.830 1.00 91.56 259 GLY A O 1
ATOM 2013 N N . PHE A 1 260 ? 14.068 -29.709 10.347 1.00 86.56 260 PHE A N 1
ATOM 2014 C CA . PHE A 1 260 ? 12.948 -28.856 10.733 1.00 86.56 260 PHE A CA 1
ATOM 2015 C C . PHE A 1 260 ? 11.610 -29.472 10.326 1.00 86.56 260 PHE A C 1
ATOM 2017 O O . PHE A 1 260 ? 10.677 -29.420 11.109 1.00 86.56 260 PHE A O 1
ATOM 2024 N N . SER A 1 261 ? 11.515 -30.140 9.173 1.00 84.94 261 SER A N 1
ATOM 2025 C CA . SER A 1 261 ? 10.302 -30.874 8.774 1.00 84.94 261 SER A CA 1
ATOM 2026 C C . SER A 1 261 ? 10.030 -32.063 9.700 1.00 84.94 261 SER A C 1
ATOM 2028 O O . SER A 1 261 ? 8.889 -32.289 10.096 1.00 84.94 261 SER A O 1
ATOM 2030 N N . TYR A 1 262 ? 11.078 -32.795 10.098 1.00 89.12 262 TYR A N 1
ATOM 2031 C CA . TYR A 1 262 ? 10.963 -33.891 11.063 1.00 89.12 262 TYR A CA 1
ATOM 2032 C C . TYR A 1 262 ? 10.598 -33.388 12.468 1.00 89.12 262 TYR A C 1
ATOM 2034 O O . TYR A 1 262 ? 9.764 -33.990 13.140 1.00 89.12 262 TYR A O 1
ATOM 2042 N N . ALA A 1 263 ? 11.184 -32.269 12.903 1.00 87.50 263 ALA A N 1
ATOM 2043 C CA . ALA A 1 263 ? 10.916 -31.656 14.202 1.00 87.50 263 ALA A CA 1
ATOM 2044 C C . ALA A 1 263 ? 9.587 -30.883 14.245 1.00 87.50 263 ALA A C 1
ATOM 2046 O O . ALA A 1 263 ? 8.993 -30.773 15.315 1.00 87.50 263 ALA A O 1
ATOM 2047 N N . ALA A 1 264 ? 9.089 -30.394 13.106 1.00 85.44 264 ALA A N 1
ATOM 2048 C CA . ALA A 1 264 ? 7.856 -29.622 13.013 1.00 85.44 264 ALA A CA 1
ATOM 2049 C C . ALA A 1 264 ? 6.646 -30.430 13.474 1.00 85.44 264 ALA A C 1
ATOM 2051 O O . ALA A 1 264 ? 5.794 -29.877 14.147 1.00 85.44 264 ALA A O 1
ATOM 2052 N N . VAL A 1 265 ? 6.576 -31.736 13.197 1.00 82.50 265 VAL A N 1
ATOM 2053 C CA . VAL A 1 265 ? 5.444 -32.573 13.634 1.00 82.50 265 VAL A CA 1
ATOM 2054 C C . VAL A 1 265 ? 5.352 -32.688 15.168 1.00 82.50 265 VAL A C 1
ATOM 2056 O O . VAL A 1 265 ? 4.285 -32.402 15.712 1.00 82.50 265 VAL A O 1
ATOM 2059 N N . PRO A 1 266 ? 6.409 -33.077 15.911 1.00 79.75 266 PRO A N 1
ATOM 2060 C CA . PRO A 1 266 ? 6.360 -33.107 17.371 1.00 79.75 266 PRO A CA 1
ATOM 2061 C C . PRO A 1 266 ? 6.294 -31.711 18.011 1.00 79.75 266 PRO A C 1
ATOM 2063 O O . PRO A 1 266 ? 5.575 -31.567 18.997 1.00 79.75 266 PRO A O 1
ATOM 2066 N N . LEU A 1 267 ? 6.957 -30.680 17.460 1.00 80.12 267 LEU A N 1
ATOM 2067 C CA . LEU A 1 267 ? 6.808 -29.297 17.948 1.00 80.12 267 LEU A CA 1
ATOM 2068 C C . LEU A 1 267 ? 5.388 -28.772 17.740 1.00 80.12 267 LEU A C 1
ATOM 2070 O O . LEU A 1 267 ? 4.835 -28.161 18.648 1.00 80.12 267 LEU A O 1
ATOM 2074 N N . TYR A 1 268 ? 4.787 -29.045 16.581 1.00 70.81 268 TYR A N 1
ATOM 2075 C CA . TYR A 1 268 ? 3.399 -28.707 16.300 1.00 70.81 268 TYR A CA 1
ATOM 2076 C C . TYR A 1 268 ? 2.485 -29.434 17.278 1.00 70.81 268 TYR A C 1
ATOM 2078 O O . TYR A 1 268 ? 1.687 -28.784 17.925 1.00 70.81 268 TYR A O 1
ATOM 2086 N N . ARG A 1 269 ? 2.669 -30.737 17.527 1.00 68.12 269 ARG A N 1
ATOM 2087 C CA . ARG A 1 269 ? 1.883 -31.459 18.545 1.00 68.12 269 ARG A CA 1
ATOM 2088 C C . ARG A 1 269 ? 2.022 -30.865 19.952 1.00 68.12 269 ARG A C 1
ATOM 2090 O O . ARG A 1 269 ? 1.009 -30.707 20.622 1.00 68.12 269 ARG A O 1
ATOM 2097 N N . LEU A 1 270 ? 3.232 -30.505 20.384 1.00 71.56 270 LEU A N 1
ATOM 2098 C CA . LEU A 1 270 ? 3.479 -29.839 21.674 1.00 71.56 270 LEU A CA 1
ATOM 2099 C C . LEU A 1 270 ? 2.820 -28.454 21.748 1.00 71.56 270 LEU A C 1
ATOM 2101 O O . LEU A 1 270 ? 2.246 -28.090 22.774 1.00 71.56 270 LEU A O 1
ATOM 2105 N N . PHE A 1 271 ? 2.860 -27.699 20.653 1.00 68.12 271 PHE A N 1
ATOM 2106 C CA . PHE A 1 271 ? 2.196 -26.406 20.525 1.00 68.12 271 PHE A CA 1
ATOM 2107 C C . PHE A 1 271 ? 0.664 -26.557 20.526 1.00 68.12 271 PHE A C 1
ATOM 2109 O O . PHE A 1 271 ? -0.015 -25.913 21.320 1.00 68.12 271 PHE A O 1
ATOM 2116 N N . CYS A 1 272 ? 0.112 -27.483 19.739 1.00 58.78 272 CYS A N 1
ATOM 2117 C CA . CYS A 1 272 ? -1.320 -27.787 19.684 1.00 58.78 272 CYS A CA 1
ATOM 2118 C C . CYS A 1 272 ? -1.860 -28.278 21.031 1.00 58.78 272 CYS A C 1
ATOM 2120 O O . CYS A 1 272 ? -2.977 -27.931 21.397 1.00 58.78 272 CYS A O 1
ATOM 2122 N N . GLN A 1 273 ? -1.078 -29.063 21.780 1.00 60.72 273 GLN A N 1
ATOM 2123 C CA . GLN A 1 273 ? -1.473 -29.573 23.097 1.00 60.72 273 GLN A CA 1
ATOM 2124 C C . GLN A 1 273 ? -1.396 -28.523 24.212 1.00 60.72 273 GLN A C 1
ATOM 2126 O O . GLN A 1 273 ? -2.097 -28.666 25.208 1.00 60.72 273 GLN A O 1
ATOM 2131 N N . SER A 1 274 ? -0.564 -27.485 24.069 1.00 60.56 274 SER A N 1
ATOM 2132 C CA . SER A 1 274 ? -0.411 -26.432 25.088 1.00 60.56 274 SER A CA 1
ATOM 2133 C C . SER A 1 274 ? -1.259 -25.186 24.820 1.00 60.56 274 SER A C 1
ATOM 2135 O O . SER A 1 274 ? -1.661 -24.524 25.773 1.00 60.56 274 SER A O 1
ATOM 2137 N N . TYR A 1 275 ? -1.567 -24.890 23.553 1.00 60.06 275 TYR A N 1
ATOM 2138 C CA . TYR A 1 275 ? -2.321 -23.701 23.134 1.00 60.06 275 TYR A CA 1
ATOM 2139 C C . TYR A 1 275 ? -3.688 -24.012 22.491 1.00 60.06 275 TYR A C 1
ATOM 2141 O O . TYR A 1 275 ? -4.348 -23.095 22.010 1.00 60.06 275 TYR A O 1
ATOM 2149 N N . SER A 1 276 ? -4.128 -25.280 22.454 1.00 47.78 276 SER A N 1
ATOM 2150 C CA . SER A 1 276 ? -5.388 -25.725 21.813 1.00 47.78 276 SER A CA 1
ATOM 2151 C C . SER A 1 276 ? -5.563 -25.304 20.343 1.00 47.78 276 SER A C 1
ATOM 2153 O O . SER A 1 276 ? -6.673 -25.275 19.816 1.00 47.78 276 SER A O 1
ATOM 2155 N N . TYR A 1 277 ? -4.474 -25.006 19.636 1.00 52.56 277 TYR A N 1
ATOM 2156 C CA . TYR A 1 277 ? -4.511 -24.566 18.243 1.00 52.56 277 TYR A CA 1
ATOM 2157 C C . TYR A 1 277 ? -4.210 -25.755 17.327 1.00 52.56 277 TYR A C 1
ATOM 2159 O O . TYR A 1 277 ? -3.047 -26.105 17.173 1.00 52.56 277 TYR A O 1
ATOM 2167 N N . GLY A 1 278 ? -5.224 -26.419 16.753 1.00 42.47 278 GLY A N 1
ATOM 2168 C CA . GLY A 1 278 ? -4.984 -27.506 15.784 1.00 42.47 278 GLY A CA 1
ATOM 2169 C C . GLY A 1 278 ? -6.008 -28.641 15.690 1.00 42.47 278 GLY A C 1
ATOM 2170 O O . GLY A 1 278 ? -5.772 -29.570 14.925 1.00 42.47 278 GLY A O 1
ATOM 2171 N N . GLY A 1 279 ? -7.126 -28.611 16.424 1.00 37.97 279 GLY A N 1
ATOM 2172 C CA . GLY A 1 279 ? -8.289 -29.461 16.115 1.00 37.97 279 GLY A CA 1
ATOM 2173 C C . GLY A 1 279 ? -8.050 -30.981 16.082 1.00 37.97 279 GLY A C 1
ATOM 2174 O O . GLY A 1 279 ? -8.833 -31.705 15.470 1.00 37.97 279 GLY A O 1
ATOM 2175 N N . THR A 1 280 ? -7.004 -31.509 16.728 1.00 32.81 280 THR A N 1
ATOM 2176 C CA . THR A 1 280 ? -6.866 -32.960 16.911 1.00 32.81 280 THR A CA 1
ATOM 2177 C C . THR A 1 280 ? -7.837 -33.420 17.991 1.00 32.81 280 THR A C 1
ATOM 2179 O O . THR A 1 280 ? -7.517 -33.418 19.175 1.00 32.81 280 THR A O 1
ATOM 2182 N N . THR A 1 281 ? -9.043 -33.734 17.526 1.00 29.91 281 THR A N 1
ATOM 2183 C CA . THR A 1 281 ? -10.162 -34.426 18.168 1.00 29.91 281 THR A CA 1
ATOM 2184 C C . THR A 1 281 ? -10.094 -34.600 19.697 1.00 29.91 281 THR A C 1
ATOM 2186 O O . THR A 1 281 ? -9.675 -35.647 20.189 1.00 29.91 281 THR A O 1
ATOM 2189 N N . SER A 1 282 ? -10.708 -33.679 20.437 1.00 30.25 282 SER A N 1
ATOM 2190 C CA . SER A 1 282 ? -12.037 -34.053 20.928 1.00 30.25 282 SER A CA 1
ATOM 2191 C C . SER A 1 282 ? -12.948 -33.929 19.718 1.00 30.25 282 SER A C 1
ATOM 2193 O O . SER A 1 282 ? -12.918 -32.902 19.046 1.00 30.25 282 SER A O 1
ATOM 2195 N N . ALA A 1 283 ? -13.647 -34.992 19.341 1.00 34.62 283 ALA A N 1
ATOM 2196 C CA . ALA A 1 283 ? -14.642 -34.918 18.283 1.00 34.62 283 ALA A CA 1
ATOM 2197 C C . ALA A 1 283 ? -15.718 -33.902 18.694 1.00 34.62 283 ALA A C 1
ATOM 2199 O O . ALA A 1 283 ? -16.681 -34.260 19.358 1.00 34.62 283 ALA A O 1
ATOM 2200 N N . VAL A 1 284 ? -15.515 -32.632 18.359 1.00 31.91 284 VAL A N 1
ATOM 2201 C CA . VAL A 1 284 ? -16.473 -31.556 18.569 1.00 31.91 284 VAL A CA 1
ATOM 2202 C C . VAL A 1 284 ? -16.312 -30.634 17.368 1.00 31.91 284 VAL A C 1
ATOM 2204 O O . VAL A 1 284 ? -15.274 -30.009 17.155 1.00 31.91 284 VAL A O 1
ATOM 2207 N N . HIS A 1 285 ? -17.341 -30.630 16.523 1.00 35.06 285 HIS A N 1
ATOM 2208 C CA . HIS A 1 285 ? -17.674 -29.493 15.676 1.00 35.06 285 HIS A CA 1
ATOM 2209 C C . HIS A 1 285 ? -17.407 -28.205 16.463 1.00 35.06 285 HIS A C 1
ATOM 2211 O O . HIS A 1 285 ? -17.796 -28.149 17.619 1.00 35.06 285 HIS A O 1
ATOM 2217 N N . ASN A 1 286 ? -16.763 -27.179 15.904 1.00 36.00 286 ASN A N 1
ATOM 2218 C CA . ASN A 1 286 ? -16.574 -25.928 16.646 1.00 36.00 286 ASN A CA 1
ATOM 2219 C C . ASN A 1 286 ? -17.903 -25.141 16.704 1.00 36.00 286 ASN A C 1
ATOM 2221 O O . ASN A 1 286 ? -18.113 -24.151 16.011 1.00 36.00 286 ASN A O 1
ATOM 2225 N N . THR A 1 287 ? -18.823 -25.678 17.505 1.00 41.66 287 THR A N 1
ATOM 2226 C CA . THR A 1 287 ? -19.981 -25.076 18.167 1.00 41.66 287 THR A CA 1
ATOM 2227 C C . THR A 1 287 ? -19.562 -24.374 19.467 1.00 41.66 287 THR A C 1
ATOM 2229 O O . THR A 1 287 ? -20.374 -23.702 20.103 1.00 41.66 287 THR A O 1
ATOM 2232 N N . GLU A 1 288 ? -18.289 -24.484 19.861 1.00 37.97 288 GLU A N 1
ATOM 2233 C CA . GLU A 1 288 ? -17.745 -23.911 21.091 1.00 37.97 288 GLU A CA 1
ATOM 2234 C C . GLU A 1 288 ? -17.449 -22.414 20.908 1.00 37.97 288 GLU A C 1
ATOM 2236 O O . GLU A 1 288 ? -16.420 -21.986 20.393 1.00 37.97 288 GLU A O 1
ATOM 2241 N N . GLY A 1 289 ? -18.443 -21.616 21.291 1.00 43.16 289 GLY A N 1
ATOM 2242 C CA . GLY A 1 289 ? -18.532 -20.166 21.114 1.00 43.16 289 GLY A CA 1
ATOM 2243 C C . GLY A 1 289 ? -19.980 -19.749 20.852 1.00 43.16 289 GLY A C 1
ATOM 2244 O O . GLY A 1 289 ? -20.444 -18.753 21.400 1.00 43.16 289 GLY A O 1
ATOM 2245 N N . ILE A 1 290 ? -20.728 -20.593 20.129 1.00 48.47 290 ILE A N 1
ATOM 2246 C CA . ILE A 1 290 ? -22.178 -20.451 19.930 1.00 48.47 290 ILE A CA 1
ATOM 2247 C C . ILE A 1 290 ? -22.923 -20.754 21.238 1.00 48.47 290 ILE A C 1
ATOM 2249 O O . ILE A 1 290 ? -23.865 -20.051 21.583 1.00 48.47 290 ILE A O 1
ATOM 2253 N N . GLU A 1 291 ? -22.461 -21.735 22.021 1.00 47.22 291 GLU A N 1
ATOM 2254 C CA . GLU A 1 291 ? -23.063 -22.078 23.324 1.00 47.22 291 GLU A CA 1
ATOM 2255 C C . GLU A 1 291 ? -22.928 -20.974 24.391 1.00 47.22 291 GLU A C 1
ATOM 2257 O O . GLU A 1 291 ? -23.703 -20.941 25.347 1.00 47.22 291 GLU A O 1
ATOM 2262 N N . ASN A 1 292 ? -21.980 -20.043 24.215 1.00 43.09 292 ASN A N 1
ATOM 2263 C CA . ASN A 1 292 ? -21.745 -18.928 25.138 1.00 43.09 292 ASN A CA 1
ATOM 2264 C C . ASN A 1 292 ? -22.382 -17.604 24.686 1.00 43.09 292 ASN A C 1
ATOM 2266 O O . ASN A 1 292 ? -22.412 -16.651 25.470 1.00 43.09 292 ASN A O 1
ATOM 2270 N N . LEU A 1 293 ? -22.925 -17.534 23.465 1.00 49.50 293 LEU A N 1
ATOM 2271 C CA . LEU A 1 293 ? -23.769 -16.421 23.043 1.00 49.50 293 LEU A CA 1
ATOM 2272 C C . LEU A 1 293 ? -25.089 -16.537 23.804 1.00 49.50 293 LEU A C 1
ATOM 2274 O O . LEU A 1 293 ? -25.955 -17.335 23.457 1.00 49.50 293 LEU A O 1
ATOM 2278 N N . LYS A 1 294 ? -25.251 -15.755 24.875 1.00 47.75 294 LYS A N 1
ATOM 2279 C CA . LYS A 1 294 ? -26.560 -15.607 25.514 1.00 47.75 294 LYS A CA 1
ATOM 2280 C C . LYS A 1 294 ? -27.453 -14.852 24.533 1.00 47.75 294 LYS A C 1
ATOM 2282 O O . LYS A 1 294 ? -27.186 -13.673 24.302 1.00 47.75 294 LYS A O 1
ATOM 2287 N N . PRO A 1 295 ? -28.496 -15.483 23.965 1.00 53.47 295 PRO A N 1
ATOM 2288 C CA . PRO A 1 295 ? -29.363 -14.800 23.025 1.00 53.47 295 PRO A CA 1
ATOM 2289 C C . PRO A 1 295 ? -30.004 -13.630 23.757 1.00 53.47 295 PRO A C 1
ATOM 2291 O O . PRO A 1 295 ? -30.693 -13.833 24.766 1.00 53.47 295 PRO A O 1
ATOM 2294 N N . ASN A 1 296 ? -29.778 -12.412 23.270 1.00 59.78 296 ASN A N 1
ATOM 2295 C CA . ASN A 1 296 ? -30.507 -11.271 23.786 1.00 59.78 296 ASN A CA 1
ATOM 2296 C C . ASN A 1 296 ? -31.912 -11.311 23.174 1.00 59.78 296 ASN A C 1
ATOM 2298 O O . ASN A 1 296 ? -32.176 -10.765 22.103 1.00 59.78 296 ASN A O 1
ATOM 2302 N N . ARG A 1 297 ? -32.820 -12.014 23.859 1.00 62.28 297 ARG A N 1
ATOM 2303 C CA . ARG A 1 297 ? -34.215 -12.191 23.430 1.00 62.28 297 ARG A CA 1
ATOM 2304 C C . ARG A 1 297 ? -35.035 -10.898 23.478 1.00 62.28 297 ARG A C 1
ATOM 2306 O O . ARG A 1 297 ? -36.177 -10.912 23.030 1.00 62.28 297 ARG A O 1
ATOM 2313 N N . GLU A 1 298 ? -34.488 -9.803 24.007 1.00 66.50 298 GLU A N 1
ATOM 2314 C CA . GLU A 1 298 ? -35.190 -8.518 24.081 1.00 66.50 298 GLU A CA 1
ATOM 2315 C C . GLU A 1 298 ? -35.269 -7.820 22.717 1.00 66.50 298 GLU A C 1
ATOM 2317 O O . GLU A 1 298 ? -36.187 -7.032 22.489 1.00 66.50 298 GLU A O 1
ATOM 2322 N N . ARG A 1 299 ? -34.367 -8.148 21.776 1.00 80.31 299 ARG A N 1
ATOM 2323 C CA . ARG A 1 299 ? -34.319 -7.523 20.448 1.00 80.31 299 ARG A CA 1
ATOM 2324 C C . ARG A 1 299 ? -34.312 -8.561 19.326 1.00 80.31 299 ARG A C 1
ATOM 2326 O O . ARG A 1 299 ? -33.322 -9.247 19.091 1.00 80.31 299 ARG A O 1
ATOM 2333 N N . VAL A 1 300 ? -35.440 -8.655 18.621 1.00 87.69 300 VAL A N 1
ATOM 2334 C CA . VAL A 1 300 ? -35.671 -9.602 17.518 1.00 87.69 300 VAL A CA 1
ATOM 2335 C C . VAL A 1 300 ? -35.769 -8.849 16.196 1.00 87.69 300 VAL A C 1
ATOM 2337 O O . VAL A 1 300 ? -36.584 -7.936 16.059 1.00 87.69 300 VAL A O 1
ATOM 2340 N N . LEU A 1 301 ? -34.978 -9.266 15.208 1.00 92.00 301 LEU A N 1
ATOM 2341 C CA . LEU A 1 301 ? -34.957 -8.680 13.868 1.00 92.00 301 LEU A CA 1
ATOM 2342 C C . LEU A 1 301 ? -35.717 -9.547 12.867 1.00 92.00 301 LEU A C 1
ATOM 2344 O O . LEU A 1 301 ? -35.732 -10.777 12.960 1.00 92.00 301 LEU A O 1
ATOM 2348 N N . ARG A 1 302 ? -36.336 -8.902 11.873 1.00 94.88 302 ARG A N 1
ATOM 2349 C CA . ARG A 1 302 ? -36.935 -9.583 10.715 1.00 94.88 302 ARG A CA 1
ATOM 2350 C C . ARG A 1 302 ? -35.903 -9.707 9.601 1.00 94.88 302 ARG A C 1
ATOM 2352 O O . ARG A 1 302 ? -35.534 -8.707 8.989 1.00 94.88 302 ARG A O 1
ATOM 2359 N N . ILE A 1 303 ? -35.471 -10.926 9.313 1.00 94.94 303 ILE A N 1
ATOM 2360 C CA . ILE A 1 303 ? -34.566 -11.213 8.203 1.00 94.94 303 ILE A CA 1
ATOM 2361 C C . ILE A 1 303 ? -35.400 -11.591 6.987 1.00 94.94 303 ILE A C 1
ATOM 2363 O O . ILE A 1 303 ? -36.089 -12.605 7.005 1.00 94.94 303 ILE A O 1
ATOM 2367 N N . ARG A 1 304 ? -35.359 -10.765 5.946 1.00 95.19 304 ARG A N 1
ATOM 2368 C CA . ARG A 1 304 ? -36.039 -10.986 4.669 1.00 95.19 304 ARG A CA 1
ATOM 2369 C C . ARG A 1 304 ? -35.080 -11.601 3.670 1.00 95.19 304 ARG A C 1
ATOM 2371 O O . ARG A 1 304 ? -33.909 -11.235 3.636 1.00 95.19 304 ARG A O 1
ATOM 2378 N N . PHE A 1 305 ? -35.591 -12.490 2.836 1.00 93.94 305 PHE A N 1
ATOM 2379 C CA . PHE A 1 305 ? -34.804 -13.168 1.818 1.00 93.94 305 PHE A CA 1
ATOM 2380 C C . PHE A 1 305 ? -35.303 -12.780 0.438 1.00 93.94 305 PHE A C 1
ATOM 2382 O O . PHE A 1 305 ? -36.501 -12.855 0.160 1.00 93.94 305 PHE A O 1
ATOM 2389 N N . ASN A 1 306 ? -34.374 -12.364 -0.415 1.00 92.12 306 ASN A N 1
ATOM 2390 C CA . ASN A 1 306 ? -34.644 -12.064 -1.811 1.00 92.12 306 ASN A CA 1
ATOM 2391 C C . ASN A 1 306 ? -33.695 -12.863 -2.713 1.00 92.12 306 ASN A C 1
ATOM 2393 O O . ASN A 1 306 ? -32.541 -13.115 -2.360 1.00 92.12 306 ASN A O 1
ATOM 2397 N N . ALA A 1 307 ? -34.203 -13.262 -3.871 1.00 91.62 307 ALA A N 1
ATOM 2398 C CA . ALA A 1 307 ? -33.504 -14.036 -4.875 1.00 91.62 307 ALA A CA 1
ATOM 2399 C C . ALA A 1 307 ? -33.776 -13.435 -6.252 1.00 91.62 307 ALA A C 1
ATOM 2401 O O . ALA A 1 307 ? -34.924 -13.352 -6.681 1.00 91.62 307 ALA A O 1
ATOM 2402 N N . ASP A 1 308 ? -32.703 -13.086 -6.945 1.00 89.75 308 ASP A N 1
ATOM 2403 C CA . ASP A 1 308 ? -32.725 -12.564 -8.301 1.00 89.75 308 ASP A CA 1
ATOM 2404 C C . ASP A 1 308 ? -31.822 -13.422 -9.202 1.00 89.75 308 ASP A C 1
ATOM 2406 O O . ASP A 1 308 ? -30.850 -14.043 -8.757 1.00 89.75 308 ASP A O 1
ATOM 2410 N N . THR A 1 309 ? -32.111 -13.451 -10.499 1.00 88.56 309 THR A N 1
ATOM 2411 C CA . THR A 1 309 ? -31.228 -14.041 -11.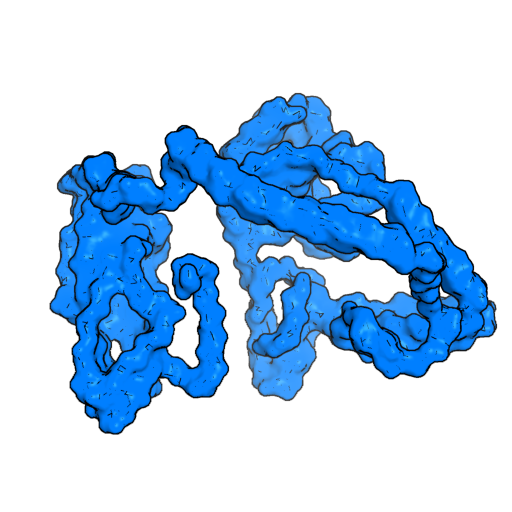511 1.00 88.56 309 THR A CA 1
ATOM 2412 C C . THR A 1 309 ? -30.910 -13.011 -12.586 1.00 88.56 309 THR A C 1
ATOM 2414 O O . THR A 1 309 ? -31.715 -12.137 -12.909 1.00 88.56 309 THR A O 1
ATOM 2417 N N . SER A 1 310 ? -29.703 -13.085 -13.143 1.00 85.75 310 SER A N 1
ATOM 2418 C CA . SER A 1 310 ? -29.343 -12.279 -14.310 1.00 85.75 310 SER A CA 1
ATOM 2419 C C . SER A 1 310 ? -30.189 -12.673 -15.526 1.00 85.75 310 SER A C 1
ATOM 2421 O O . SER A 1 310 ? -30.564 -13.835 -15.669 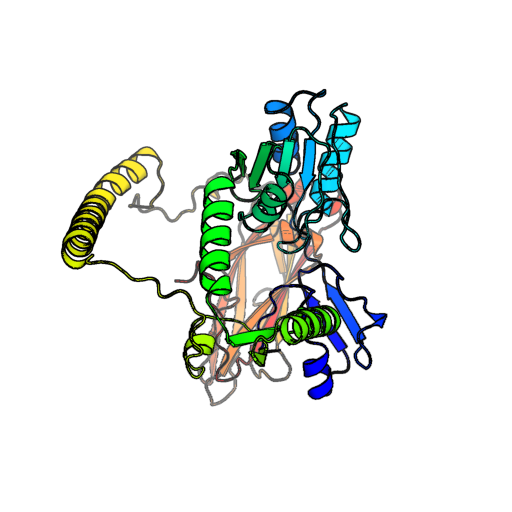1.00 85.75 310 SER A O 1
ATOM 2423 N N . SER A 1 311 ? -30.412 -11.739 -16.456 1.00 75.88 311 SER A N 1
ATOM 2424 C CA . SER A 1 311 ? -31.221 -11.967 -17.667 1.00 75.88 311 SER A CA 1
ATOM 2425 C C . SER A 1 311 ? -30.751 -13.131 -18.545 1.00 75.88 311 SER A C 1
ATOM 2427 O O . SER A 1 311 ? -31.518 -13.627 -19.363 1.00 75.88 311 SER A O 1
ATOM 2429 N N . ASN A 1 312 ? -29.488 -13.538 -18.403 1.00 78.69 312 ASN A N 1
ATOM 2430 C CA . ASN A 1 312 ? -28.882 -14.603 -19.198 1.00 78.69 312 ASN A CA 1
ATOM 2431 C C . ASN A 1 312 ? -28.963 -15.971 -18.507 1.00 78.69 312 ASN A C 1
ATOM 2433 O O . ASN A 1 312 ? -28.747 -16.984 -19.159 1.00 78.69 312 ASN A O 1
ATOM 2437 N N . LEU A 1 313 ? -29.303 -16.019 -17.215 1.00 85.31 313 LEU A N 1
ATOM 2438 C CA . LEU A 1 313 ? -29.409 -17.263 -16.466 1.00 85.31 313 LEU A CA 1
ATOM 2439 C C . LEU A 1 313 ? -30.867 -17.732 -16.402 1.00 85.31 313 LEU A C 1
ATOM 2441 O O . LEU A 1 313 ? -31.713 -17.101 -15.774 1.00 85.31 313 LEU A O 1
ATOM 2445 N N . THR A 1 314 ? -31.143 -18.893 -16.993 1.00 86.56 314 THR A N 1
ATOM 2446 C CA . THR A 1 314 ? -32.483 -19.508 -17.055 1.00 86.56 314 THR A CA 1
ATOM 2447 C C . THR A 1 314 ? -32.891 -20.292 -15.807 1.00 86.56 314 THR A C 1
ATOM 2449 O O . THR A 1 314 ? -33.910 -20.981 -15.824 1.00 86.56 314 THR A O 1
ATOM 2452 N N . TRP A 1 315 ? -32.112 -20.237 -14.728 1.00 90.44 315 TRP A N 1
ATOM 2453 C CA . TRP A 1 315 ? -32.477 -20.899 -13.479 1.00 90.44 315 TRP A CA 1
ATOM 2454 C C . TRP A 1 315 ? -33.723 -20.273 -12.857 1.00 90.44 315 TRP A C 1
ATOM 2456 O O . TRP A 1 315 ? -33.901 -19.056 -12.870 1.00 90.44 315 TRP A O 1
ATOM 2466 N N . ASN A 1 316 ? -34.550 -21.114 -12.243 1.00 90.81 316 ASN A N 1
ATOM 2467 C CA . ASN A 1 316 ? -35.565 -20.659 -11.307 1.00 90.81 316 ASN A CA 1
ATOM 2468 C C . ASN A 1 316 ? -34.948 -20.656 -9.907 1.00 90.81 316 ASN A C 1
ATOM 2470 O O . ASN A 1 316 ? -34.706 -21.724 -9.345 1.00 90.81 316 ASN A O 1
ATOM 2474 N N . PHE A 1 317 ? -34.656 -19.471 -9.375 1.00 93.38 317 PHE A N 1
ATOM 2475 C CA . PHE A 1 317 ? -34.023 -19.299 -8.071 1.00 93.38 317 PHE A CA 1
ATOM 2476 C C . PHE A 1 317 ? -34.933 -18.494 -7.148 1.00 93.38 317 PHE A C 1
ATOM 2478 O O . PHE A 1 317 ? -35.334 -17.380 -7.482 1.00 93.38 317 PHE A O 1
ATOM 2485 N N . LYS A 1 318 ? -35.279 -19.063 -5.991 1.00 93.88 318 LYS A N 1
ATOM 2486 C CA . LYS A 1 318 ? -36.196 -18.436 -5.031 1.00 93.88 318 LYS A CA 1
ATOM 2487 C C . LYS A 1 318 ? -35.850 -18.806 -3.591 1.00 93.88 318 LYS A C 1
ATOM 2489 O O . LYS A 1 318 ? -35.385 -19.921 -3.344 1.00 93.88 318 LYS A O 1
ATOM 2494 N N . PRO A 1 319 ? -36.108 -17.922 -2.617 1.00 93.88 319 PRO A N 1
ATOM 2495 C CA . PRO A 1 319 ? -36.020 -18.304 -1.218 1.00 93.88 319 PRO A CA 1
ATOM 2496 C C . PRO A 1 319 ? -37.156 -19.277 -0.874 1.00 93.88 319 PRO A C 1
ATOM 2498 O O . PRO A 1 319 ? -38.288 -19.112 -1.335 1.00 93.88 319 PRO A O 1
ATOM 2501 N N . GLN A 1 320 ? -36.874 -20.284 -0.048 1.00 91.44 320 GLN A N 1
ATOM 2502 C CA . GLN A 1 320 ? -37.905 -21.211 0.433 1.00 91.44 320 GLN A CA 1
ATOM 2503 C C . GLN A 1 320 ? -38.781 -20.563 1.516 1.00 91.44 320 GLN A C 1
ATOM 2505 O O . GLN A 1 320 ? -39.986 -20.799 1.574 1.00 91.44 320 GLN A O 1
ATOM 2510 N N . GLN A 1 321 ? -38.178 -19.694 2.330 1.00 90.81 321 GLN A N 1
ATOM 2511 C CA . GLN A 1 321 ? -38.859 -18.828 3.290 1.00 90.81 321 GLN A CA 1
ATOM 2512 C C . GLN A 1 321 ? -38.605 -17.361 2.936 1.00 90.81 321 GLN A C 1
ATOM 2514 O O . GLN A 1 321 ? -37.461 -16.976 2.728 1.00 90.81 321 GLN A O 1
ATOM 2519 N N . SER A 1 322 ? -39.655 -16.537 2.867 1.00 89.38 322 SER A N 1
ATOM 2520 C CA . SER A 1 322 ? -39.547 -15.113 2.505 1.00 89.38 322 SER A CA 1
ATOM 2521 C C . SER A 1 322 ? -39.006 -14.244 3.640 1.00 89.38 322 SER A C 1
ATOM 2523 O O . SER A 1 322 ? -38.358 -13.229 3.393 1.00 89.38 322 SER A O 1
ATOM 2525 N N . GLU A 1 323 ? -39.269 -14.633 4.888 1.00 94.12 323 GLU A N 1
ATOM 2526 C CA . GLU A 1 323 ? -38.711 -13.989 6.072 1.00 94.12 323 GLU A CA 1
ATOM 2527 C C . GLU A 1 323 ? -38.622 -14.949 7.262 1.00 94.12 323 GLU A C 1
ATOM 2529 O O . GLU A 1 323 ? -39.398 -15.900 7.363 1.00 94.12 323 GLU A O 1
ATOM 2534 N N . ILE A 1 324 ? -37.690 -14.674 8.175 1.00 93.62 324 ILE A N 1
ATOM 2535 C CA . ILE A 1 324 ? -37.594 -15.308 9.494 1.00 93.62 324 ILE A CA 1
ATOM 2536 C C . ILE A 1 324 ? -37.337 -14.252 10.571 1.00 93.62 324 ILE A C 1
ATOM 2538 O O . ILE A 1 324 ? -36.849 -13.158 10.288 1.00 93.62 324 ILE A O 1
ATOM 2542 N N . LYS A 1 325 ? -37.670 -14.574 11.820 1.00 93.19 325 LYS A N 1
ATOM 2543 C CA . LYS A 1 325 ? -37.365 -13.736 12.985 1.00 93.19 325 LYS A CA 1
ATOM 2544 C C . LYS A 1 325 ? -36.169 -14.327 13.714 1.00 93.19 325 LYS A C 1
ATOM 2546 O O . LYS A 1 325 ? -36.203 -15.512 14.022 1.00 93.19 325 LYS A O 1
ATOM 2551 N N . VAL A 1 326 ? -35.148 -13.514 13.966 1.00 90.81 326 VAL A N 1
ATOM 2552 C CA . VAL A 1 326 ? -33.888 -13.949 14.589 1.00 90.81 326 VAL A CA 1
ATOM 2553 C C . VAL A 1 326 ? -33.536 -12.971 15.702 1.00 90.81 326 VAL A C 1
ATOM 2555 O O . VAL A 1 326 ? -33.531 -11.756 15.477 1.00 90.81 326 VAL A O 1
ATOM 2558 N N . ALA A 1 327 ? -33.298 -13.478 16.909 1.00 89.00 327 ALA A N 1
ATOM 2559 C CA . ALA A 1 327 ? -32.781 -12.672 18.010 1.00 89.00 327 ALA A CA 1
ATOM 2560 C C . ALA A 1 327 ? -31.279 -12.394 17.836 1.00 89.00 327 ALA A C 1
ATOM 2562 O O . ALA A 1 327 ? -30.559 -13.132 17.165 1.00 89.00 327 ALA A O 1
ATOM 2563 N N . LEU A 1 328 ? -30.780 -11.328 18.459 1.00 85.94 328 LEU A N 1
ATOM 2564 C CA . LEU A 1 328 ? -29.344 -11.044 18.444 1.00 85.94 328 LEU A CA 1
ATOM 2565 C C . LEU A 1 328 ? -28.552 -12.167 19.139 1.00 85.94 328 LEU A C 1
ATOM 2567 O O . LEU A 1 328 ? -28.918 -12.618 20.230 1.00 85.94 328 LEU A O 1
ATOM 2571 N N . GLY A 1 329 ? -27.480 -12.627 18.493 1.00 79.12 329 GLY A N 1
ATOM 2572 C CA . GLY A 1 329 ? -26.674 -13.780 18.906 1.00 79.12 329 GLY A CA 1
ATOM 2573 C C . GLY A 1 329 ? -27.308 -15.149 18.622 1.00 79.12 329 GLY A C 1
ATOM 2574 O O . GLY A 1 329 ? -26.660 -16.169 18.845 1.00 79.12 329 GLY A O 1
ATOM 2575 N N . GLU A 1 330 ? -28.549 -15.204 18.126 1.00 82.31 330 GLU A N 1
ATOM 2576 C CA . GLU A 1 330 ? -29.201 -16.453 17.726 1.00 82.31 330 GLU A CA 1
ATOM 2577 C C . GLU A 1 330 ? -28.723 -16.881 16.334 1.00 82.31 330 GLU A C 1
ATOM 2579 O O . GLU A 1 330 ? -28.679 -16.085 15.393 1.00 82.31 330 GLU A O 1
ATOM 2584 N N . THR A 1 331 ? -28.370 -18.157 16.199 1.00 82.56 331 THR A N 1
ATOM 2585 C CA . THR A 1 331 ? -28.029 -18.739 14.899 1.00 82.56 331 THR A CA 1
ATOM 2586 C C . THR A 1 331 ? -29.294 -19.148 14.154 1.00 82.56 331 THR A C 1
ATOM 2588 O O . THR A 1 331 ? -30.232 -19.695 14.731 1.00 82.56 331 THR A O 1
ATOM 2591 N N . ALA A 1 332 ? -29.318 -18.890 12.851 1.00 85.44 332 ALA A N 1
ATOM 2592 C CA . ALA A 1 332 ? -30.451 -19.152 11.985 1.00 85.44 332 ALA A CA 1
ATOM 2593 C C . ALA A 1 332 ? -30.011 -19.839 10.690 1.00 85.44 332 ALA A C 1
ATOM 2595 O O . ALA A 1 332 ? -28.947 -19.559 10.131 1.00 85.44 332 ALA A O 1
ATOM 2596 N N . LEU A 1 333 ? -30.866 -20.737 10.204 1.00 86.00 333 LEU A N 1
ATOM 2597 C CA . LEU A 1 333 ? -30.687 -21.460 8.951 1.00 86.00 333 LEU A CA 1
ATOM 2598 C C . LEU A 1 333 ? -31.832 -21.112 8.000 1.00 86.00 333 LEU A C 1
ATOM 2600 O O . LEU A 1 333 ? -33.002 -21.190 8.373 1.00 86.00 333 LEU A O 1
ATOM 2604 N N . ALA A 1 334 ? -31.486 -20.737 6.774 1.00 88.62 334 ALA A N 1
ATOM 2605 C CA . ALA A 1 334 ? -32.434 -20.416 5.715 1.00 88.62 334 ALA A CA 1
ATOM 2606 C C . ALA A 1 334 ? -32.054 -21.151 4.428 1.00 88.62 334 ALA A C 1
ATOM 2608 O O . ALA A 1 334 ? -30.876 -21.272 4.110 1.00 88.62 334 ALA A O 1
ATOM 2609 N N . PHE A 1 335 ? -33.045 -21.615 3.674 1.00 88.94 335 PHE A N 1
ATOM 2610 C CA . PHE A 1 335 ? -32.840 -22.325 2.411 1.00 88.94 335 PHE A CA 1
ATOM 2611 C C . PHE A 1 335 ? -33.269 -21.501 1.197 1.00 88.94 335 PHE A C 1
ATOM 2613 O O . PHE A 1 335 ? -34.286 -20.800 1.227 1.00 88.94 335 PHE A O 1
ATOM 2620 N N . TYR A 1 336 ? -32.507 -21.621 0.114 1.00 91.25 336 TYR A N 1
ATOM 2621 C CA . TYR A 1 336 ? -32.897 -21.170 -1.216 1.00 91.25 336 TYR A CA 1
ATOM 2622 C C . TYR A 1 336 ? -32.996 -22.366 -2.150 1.00 91.25 336 TYR A C 1
ATOM 2624 O O . TYR A 1 336 ? -32.129 -23.228 -2.131 1.00 91.25 336 TYR A O 1
ATOM 2632 N N . THR A 1 337 ? -34.004 -22.388 -3.009 1.00 91.44 337 THR A N 1
ATOM 2633 C CA . THR A 1 337 ? -34.164 -23.440 -4.010 1.00 91.44 337 THR A CA 1
ATOM 2634 C C . THR A 1 337 ? -33.725 -22.905 -5.365 1.00 91.44 337 THR A C 1
ATOM 2636 O O . THR A 1 337 ? -34.222 -21.865 -5.812 1.00 91.44 337 THR A O 1
ATOM 2639 N N . ALA A 1 338 ? -32.832 -23.631 -6.035 1.00 92.25 338 ALA A N 1
ATOM 2640 C CA . ALA A 1 338 ? -32.483 -23.402 -7.431 1.00 92.25 338 ALA A CA 1
ATOM 2641 C C . ALA A 1 338 ? -32.894 -24.598 -8.287 1.00 92.25 338 ALA A C 1
ATOM 2643 O O . ALA A 1 338 ? -32.721 -25.751 -7.893 1.00 92.25 338 ALA A O 1
ATOM 2644 N N . THR A 1 339 ? -33.430 -24.327 -9.472 1.00 92.19 339 THR A N 1
ATOM 2645 C CA . THR A 1 339 ? -33.810 -25.357 -10.441 1.00 92.19 339 THR A CA 1
ATOM 2646 C C . THR A 1 339 ? -33.334 -24.967 -11.828 1.00 92.19 339 THR A C 1
ATOM 2648 O O . THR A 1 339 ? -33.581 -23.841 -12.268 1.00 92.19 339 THR A O 1
ATOM 2651 N N . ASN A 1 340 ? -32.695 -25.900 -12.534 1.00 93.19 340 ASN A N 1
ATOM 2652 C CA . ASN A 1 340 ? -32.355 -25.740 -13.944 1.00 93.19 340 ASN A CA 1
ATOM 2653 C C . ASN A 1 340 ? -33.454 -26.370 -14.824 1.00 93.19 340 ASN A C 1
ATOM 2655 O O . ASN A 1 340 ? -33.500 -27.590 -14.935 1.00 93.19 340 ASN A O 1
ATOM 2659 N N . PRO A 1 341 ? -34.326 -25.582 -15.482 1.00 91.31 341 PRO A N 1
ATOM 2660 C CA . PRO A 1 341 ? -35.405 -26.120 -16.316 1.00 91.31 341 PRO A CA 1
ATOM 2661 C C . PRO A 1 341 ? -34.952 -26.543 -17.726 1.00 91.31 341 PRO A C 1
ATOM 2663 O O . PRO A 1 341 ? -35.790 -26.877 -18.561 1.00 91.31 341 PRO A O 1
ATOM 2666 N N . THR A 1 342 ? -33.659 -26.442 -18.046 1.00 91.06 342 THR A N 1
ATOM 2667 C CA . THR A 1 342 ? -33.141 -26.666 -19.403 1.00 91.06 342 THR A CA 1
ATOM 2668 C C . THR A 1 342 ? -32.603 -28.083 -19.593 1.00 91.06 342 THR A C 1
ATOM 2670 O O . THR A 1 342 ? -32.301 -28.776 -18.626 1.00 91.06 342 THR A O 1
ATOM 2673 N N . ASP A 1 343 ? -32.409 -28.494 -20.849 1.00 91.50 343 ASP A N 1
ATOM 2674 C CA . ASP A 1 343 ? -31.862 -29.813 -21.207 1.00 91.50 343 ASP A CA 1
ATOM 2675 C C . ASP A 1 343 ? -30.321 -29.872 -21.212 1.00 91.50 343 ASP A C 1
ATOM 2677 O O . ASP A 1 343 ? -29.729 -30.855 -21.664 1.00 91.50 343 ASP A O 1
ATOM 2681 N N . ARG A 1 344 ? -29.639 -28.825 -20.726 1.00 87.25 344 ARG A N 1
ATOM 2682 C CA . ARG A 1 344 ? -28.171 -28.765 -20.648 1.00 87.25 344 ARG A CA 1
ATOM 2683 C C . ARG A 1 344 ? -27.699 -28.364 -19.247 1.00 87.25 344 ARG A C 1
ATOM 2685 O O . ARG A 1 344 ? -28.399 -27.616 -18.566 1.00 87.25 344 ARG A O 1
ATOM 2692 N N . PRO A 1 345 ? -26.522 -28.835 -18.803 1.00 86.12 345 PRO A N 1
ATOM 2693 C CA . PRO A 1 345 ? -25.933 -28.352 -17.564 1.00 86.12 345 PRO A CA 1
ATOM 2694 C C . PRO A 1 345 ? -25.577 -26.868 -17.697 1.00 86.12 345 PRO A C 1
ATOM 2696 O O . PRO A 1 345 ? -25.115 -26.433 -18.754 1.00 86.12 345 PRO A O 1
ATOM 2699 N N . ILE A 1 346 ? -25.805 -26.108 -16.631 1.00 86.31 346 ILE A N 1
ATOM 2700 C CA . ILE A 1 346 ? -25.462 -24.687 -16.541 1.00 86.31 346 ILE A CA 1
ATOM 2701 C C . ILE A 1 346 ? -24.668 -24.496 -15.253 1.00 86.31 346 ILE A C 1
ATOM 2703 O O . ILE A 1 346 ? -25.072 -25.008 -14.207 1.00 86.31 346 ILE A O 1
ATOM 2707 N N . ASP A 1 347 ? -23.564 -23.762 -15.340 1.00 86.19 347 ASP A N 1
ATOM 2708 C CA . ASP A 1 347 ? -22.748 -23.384 -14.191 1.00 86.19 347 ASP A CA 1
ATOM 2709 C C . ASP A 1 347 ? -23.133 -21.959 -13.765 1.00 86.19 347 ASP A C 1
ATOM 2711 O O . ASP A 1 347 ? -23.211 -21.042 -14.587 1.00 86.19 347 ASP A O 1
ATOM 2715 N N . GLY A 1 348 ? -23.431 -21.774 -12.483 1.00 85.00 348 GLY A N 1
ATOM 2716 C CA . GLY A 1 348 ? -23.874 -20.511 -11.907 1.00 85.00 348 GLY A CA 1
ATOM 2717 C C . GLY A 1 348 ? -22.960 -20.049 -10.779 1.00 85.00 348 GLY A C 1
ATOM 2718 O O . GLY A 1 348 ? -22.477 -20.853 -9.986 1.00 85.00 348 GLY A O 1
ATOM 2719 N N . VAL A 1 349 ? -22.755 -18.738 -10.673 1.00 84.56 349 VAL A N 1
ATOM 2720 C CA . VAL A 1 349 ? -22.090 -18.101 -9.529 1.00 84.56 349 VAL A CA 1
ATOM 2721 C C . VAL A 1 349 ? -23.025 -17.073 -8.907 1.00 84.56 349 VAL A C 1
ATOM 2723 O O . VAL A 1 349 ? -23.682 -16.309 -9.616 1.00 84.56 349 VAL A O 1
ATOM 2726 N N . SER A 1 350 ? -23.092 -17.034 -7.579 1.00 79.12 350 SER A N 1
ATOM 2727 C CA . SER A 1 350 ? -23.922 -16.064 -6.861 1.00 79.12 350 SER A CA 1
ATOM 2728 C C . SER A 1 350 ? -23.099 -14.991 -6.165 1.00 79.12 350 SER A C 1
ATOM 2730 O O . SER A 1 350 ? -22.086 -15.295 -5.525 1.00 79.12 350 SER A O 1
ATOM 2732 N N . THR A 1 351 ? -23.611 -13.765 -6.181 1.00 78.94 351 THR A N 1
ATOM 2733 C CA . THR A 1 351 ? -23.231 -12.706 -5.241 1.00 78.94 351 THR A CA 1
ATOM 2734 C C . THR A 1 351 ? -24.380 -12.444 -4.269 1.00 78.94 351 THR A C 1
ATOM 2736 O O . THR A 1 351 ? -25.512 -12.878 -4.491 1.00 78.94 351 THR A O 1
ATOM 2739 N N . TYR A 1 352 ? -24.087 -11.760 -3.165 1.00 81.25 352 TYR A N 1
ATOM 2740 C CA . TYR A 1 352 ? -25.097 -11.376 -2.187 1.00 81.25 352 TYR A CA 1
ATOM 2741 C C . TYR A 1 352 ? -24.872 -9.951 -1.695 1.00 81.25 352 TYR A C 1
ATOM 2743 O O . TYR A 1 352 ? -23.764 -9.415 -1.770 1.00 81.25 352 TYR A O 1
ATOM 2751 N N . ASN A 1 353 ? -25.923 -9.363 -1.141 1.00 78.81 353 ASN A N 1
ATOM 2752 C CA . ASN A 1 353 ? -25.877 -8.083 -0.455 1.00 78.81 353 ASN A CA 1
ATOM 2753 C C . ASN A 1 353 ? -26.828 -8.076 0.747 1.00 78.81 353 ASN A C 1
ATOM 2755 O O . ASN A 1 353 ? -27.836 -8.783 0.773 1.00 78.81 353 ASN A O 1
ATOM 2759 N N . VAL A 1 354 ? -26.487 -7.259 1.743 1.00 81.25 354 VAL A N 1
ATOM 2760 C CA . VAL A 1 354 ? -27.263 -7.074 2.973 1.00 81.25 354 VAL A CA 1
ATOM 2761 C C . VAL A 1 354 ? -27.753 -5.630 3.024 1.00 81.25 354 VAL A C 1
ATOM 2763 O O . VAL A 1 354 ? -26.965 -4.704 2.838 1.00 81.25 354 VAL A O 1
ATOM 2766 N N . ILE A 1 355 ? -29.057 -5.439 3.233 1.00 80.12 355 ILE A N 1
ATOM 2767 C CA . ILE A 1 355 ? -29.704 -4.121 3.290 1.00 80.12 355 ILE A CA 1
ATOM 2768 C C . ILE A 1 355 ? -30.469 -3.991 4.615 1.00 80.12 355 ILE A C 1
ATOM 2770 O O . ILE A 1 355 ? -31.261 -4.880 4.919 1.00 80.12 355 ILE A O 1
ATOM 2774 N N . PRO A 1 356 ? -30.322 -2.892 5.376 1.00 83.00 356 PRO A N 1
ATOM 2775 C CA . PRO A 1 356 ? -29.469 -1.733 5.099 1.00 83.00 356 PRO A CA 1
ATOM 2776 C C . PRO A 1 356 ? -27.974 -2.078 5.173 1.00 83.00 356 PRO A C 1
ATOM 2778 O O . PRO A 1 356 ? -27.581 -2.975 5.913 1.00 83.00 356 PRO A O 1
ATOM 2781 N N . PHE A 1 357 ? -27.142 -1.374 4.399 1.00 67.94 357 PHE A N 1
ATOM 2782 C CA . PHE A 1 357 ? -25.707 -1.681 4.297 1.00 67.94 357 PHE A CA 1
ATOM 2783 C C . PHE A 1 357 ? -24.979 -1.567 5.641 1.00 67.94 357 PHE A C 1
ATOM 2785 O O . PHE A 1 357 ? -24.100 -2.377 5.922 1.00 67.94 357 PHE A O 1
ATOM 2792 N N . ASP A 1 358 ? -25.400 -0.629 6.491 1.00 71.00 358 ASP A N 1
ATOM 2793 C CA . ASP A 1 358 ? -24.849 -0.440 7.837 1.00 71.00 358 ASP A CA 1
ATOM 2794 C C . ASP A 1 358 ? -25.058 -1.673 8.735 1.00 71.00 358 ASP A C 1
ATOM 2796 O O . ASP A 1 358 ? -24.227 -1.965 9.588 1.00 71.00 358 ASP A O 1
ATOM 2800 N N . ALA A 1 359 ? -26.122 -2.454 8.506 1.00 76.75 359 ALA A N 1
ATOM 2801 C CA . ALA A 1 359 ? -26.367 -3.702 9.229 1.00 76.75 359 ALA A CA 1
ATOM 2802 C C . ALA A 1 359 ? -25.475 -4.860 8.745 1.00 76.75 359 ALA A C 1
ATOM 2804 O O . ALA A 1 359 ? -25.344 -5.871 9.436 1.00 76.75 359 ALA A O 1
ATOM 2805 N N . GLY A 1 360 ? -24.850 -4.728 7.569 1.00 72.88 360 GLY A N 1
ATOM 2806 C CA . GLY A 1 360 ? -24.014 -5.766 6.969 1.00 72.88 360 GLY A CA 1
ATOM 2807 C C . GLY A 1 360 ? -22.801 -6.144 7.820 1.00 72.88 360 GLY A C 1
ATOM 2808 O O . GLY A 1 360 ? -22.403 -7.303 7.797 1.00 72.88 360 GLY A O 1
ATOM 2809 N N . GLN A 1 361 ? -22.262 -5.209 8.611 1.00 72.88 361 GLN A N 1
ATOM 2810 C CA . GLN A 1 361 ? -21.111 -5.464 9.489 1.00 72.88 361 GLN A CA 1
ATOM 2811 C C . GLN A 1 361 ? -21.428 -6.400 10.664 1.00 72.88 361 GLN A C 1
ATOM 2813 O O . GLN A 1 361 ? -20.533 -7.059 11.175 1.00 72.88 361 GLN A O 1
ATOM 2818 N N . TYR A 1 362 ? -22.699 -6.480 11.063 1.00 78.69 362 TYR A N 1
ATOM 2819 C CA . TYR A 1 362 ? -23.170 -7.354 12.142 1.00 78.69 362 TYR A CA 1
ATOM 2820 C C . TYR A 1 362 ? -23.746 -8.673 11.616 1.00 78.69 362 TYR A C 1
ATOM 2822 O O . TYR A 1 362 ? -24.085 -9.564 12.395 1.00 78.69 362 TYR A O 1
ATOM 2830 N N . PHE A 1 363 ? -23.915 -8.800 10.298 1.00 80.69 363 PHE A N 1
ATOM 2831 C CA . PHE A 1 363 ? -24.479 -9.986 9.671 1.00 80.69 363 PHE A CA 1
ATOM 2832 C C . PHE A 1 363 ? -23.367 -11.010 9.415 1.00 80.69 363 PHE A C 1
ATOM 2834 O O . PHE A 1 363 ? -22.675 -10.963 8.395 1.00 80.69 363 PHE A O 1
ATOM 2841 N N . ASN A 1 364 ? -23.211 -11.959 10.336 1.00 73.94 364 ASN A N 1
ATOM 2842 C CA . ASN A 1 364 ? -22.160 -12.966 10.280 1.00 73.94 364 ASN A CA 1
ATOM 2843 C C . ASN A 1 364 ? -22.661 -14.244 9.614 1.00 73.94 364 ASN A C 1
ATOM 2845 O O . ASN A 1 364 ? -23.565 -14.926 10.098 1.00 73.94 364 ASN A O 1
ATOM 2849 N N . LYS A 1 365 ? -22.046 -14.593 8.489 1.00 72.50 365 LYS A N 1
ATOM 2850 C CA . LYS A 1 365 ? -22.433 -15.743 7.678 1.00 72.50 365 LYS A CA 1
ATOM 2851 C C . LYS A 1 365 ? -21.468 -16.899 7.892 1.00 72.50 365 LYS A C 1
ATOM 2853 O O . LYS A 1 365 ? -20.325 -16.837 7.454 1.00 72.50 365 LYS A O 1
ATOM 2858 N N . ILE A 1 366 ? -21.952 -17.952 8.538 1.00 58.69 366 ILE A N 1
ATOM 2859 C CA . ILE A 1 366 ? -21.157 -19.125 8.906 1.00 58.69 366 ILE A CA 1
ATOM 2860 C C . ILE A 1 366 ? -20.958 -20.052 7.694 1.00 58.69 366 ILE A C 1
ATOM 2862 O O . ILE A 1 366 ? -19.876 -20.605 7.524 1.00 58.69 366 ILE A O 1
ATOM 2866 N N . GLN A 1 367 ? -21.965 -20.204 6.823 1.00 45.81 367 GLN A N 1
ATOM 2867 C CA . GLN A 1 367 ? -21.870 -21.054 5.625 1.00 45.81 367 GLN A CA 1
ATOM 2868 C C . GLN A 1 367 ? -22.655 -20.453 4.442 1.00 45.81 367 GLN A C 1
ATOM 2870 O O . GLN A 1 367 ? -23.817 -20.066 4.602 1.00 45.81 367 GLN A O 1
ATOM 2875 N N . CYS A 1 368 ? -22.024 -20.359 3.258 1.00 60.19 368 CYS A N 1
ATOM 2876 C CA . CYS A 1 368 ? -22.646 -19.905 2.003 1.00 60.19 368 CYS A CA 1
ATOM 2877 C C . CYS A 1 368 ? -22.213 -20.734 0.788 1.00 60.19 368 CYS A C 1
ATOM 2879 O O . CYS A 1 368 ? -21.047 -21.081 0.680 1.00 60.19 368 CYS A O 1
ATOM 2881 N N . PHE A 1 369 ? -23.107 -20.872 -0.193 1.00 65.56 369 PHE A N 1
ATOM 2882 C CA . PHE A 1 369 ? -22.827 -21.283 -1.580 1.00 65.56 369 PHE A CA 1
ATOM 2883 C C . PHE A 1 369 ? -22.223 -20.166 -2.472 1.00 65.56 369 PHE A C 1
ATOM 2885 O O . PHE A 1 369 ? -22.130 -20.294 -3.690 1.00 65.56 369 PHE A O 1
ATOM 2892 N N . CYS A 1 370 ? -21.859 -19.028 -1.884 1.00 54.00 370 CYS A N 1
ATOM 2893 C CA . CYS A 1 370 ? -21.381 -17.838 -2.577 1.00 54.00 370 CYS A CA 1
ATOM 2894 C C . CYS A 1 370 ? -19.964 -18.053 -3.088 1.00 54.00 370 CYS A C 1
ATOM 2896 O O . CYS A 1 370 ? -19.128 -18.544 -2.338 1.00 54.00 370 CYS A O 1
ATOM 2898 N N . PHE A 1 371 ? -19.667 -17.558 -4.291 1.00 53.59 371 PHE A N 1
ATOM 2899 C CA . PHE A 1 371 ? -18.320 -17.584 -4.884 1.00 53.59 371 PHE A CA 1
ATOM 2900 C C . PHE A 1 371 ? -17.761 -18.976 -5.213 1.00 53.59 371 PHE A C 1
ATOM 2902 O O . PHE A 1 371 ? -16.605 -19.086 -5.618 1.00 53.59 371 PHE A O 1
ATOM 2909 N N . GLU A 1 372 ? -18.586 -20.015 -5.122 1.00 62.25 372 GLU A N 1
ATOM 2910 C CA . GLU A 1 372 ? -18.308 -21.321 -5.708 1.00 62.25 372 GLU A CA 1
ATOM 2911 C C . GLU A 1 372 ? -19.150 -21.500 -6.970 1.00 62.25 372 GLU A C 1
ATOM 2913 O O . GLU A 1 372 ? -20.320 -21.116 -7.007 1.00 62.25 372 GLU A O 1
ATOM 2918 N N . GLU A 1 373 ? -18.549 -22.070 -8.012 1.00 73.69 373 GLU A N 1
ATOM 2919 C CA . GLU A 1 373 ? -19.279 -22.468 -9.213 1.00 73.69 373 GLU A CA 1
ATOM 2920 C C . GLU A 1 373 ? -20.225 -23.615 -8.857 1.00 73.69 373 GLU A C 1
ATOM 2922 O O . GLU A 1 373 ? -19.792 -24.712 -8.499 1.00 73.69 373 GLU A O 1
ATOM 2927 N N . GLN A 1 374 ? -21.524 -23.346 -8.939 1.00 78.94 374 GLN A N 1
ATOM 2928 C CA . GLN A 1 374 ? -22.570 -24.337 -8.738 1.00 78.94 374 GLN A CA 1
ATOM 2929 C C . GLN A 1 374 ? -23.012 -24.850 -10.103 1.00 78.94 374 GLN A C 1
ATOM 2931 O O . GLN A 1 374 ? -23.561 -24.100 -10.908 1.00 78.94 374 GLN A O 1
ATOM 2936 N N . ARG A 1 375 ? -22.790 -26.135 -10.365 1.00 84.56 375 ARG A N 1
ATOM 2937 C CA . ARG A 1 375 ? -23.279 -26.798 -11.573 1.00 84.56 375 ARG A CA 1
ATOM 2938 C C . ARG A 1 375 ? -24.634 -27.429 -11.299 1.00 84.56 375 ARG A C 1
ATOM 2940 O O . ARG A 1 375 ? -24.719 -28.310 -10.451 1.00 84.56 375 ARG A O 1
ATOM 2947 N N . LEU A 1 376 ? -25.660 -27.036 -12.054 1.00 87.06 376 LEU A N 1
ATOM 2948 C CA . LEU A 1 376 ? -26.947 -27.739 -12.074 1.00 87.06 376 LEU A CA 1
ATOM 2949 C C . LEU A 1 376 ? -27.116 -28.476 -13.399 1.00 87.06 376 LEU A C 1
ATOM 2951 O O . LEU A 1 376 ? -27.108 -27.871 -14.477 1.00 87.06 376 LEU A O 1
ATOM 2955 N N . ASN A 1 377 ? -27.295 -29.789 -13.313 1.00 90.19 377 ASN A N 1
ATOM 2956 C CA . ASN A 1 377 ? -27.610 -30.655 -14.439 1.00 90.19 377 ASN A CA 1
ATOM 2957 C C . ASN A 1 377 ? -29.024 -30.375 -14.979 1.00 90.19 377 ASN A C 1
ATOM 2959 O O . ASN A 1 377 ? -29.813 -29.667 -14.346 1.00 90.19 377 ASN A O 1
ATOM 2963 N N . PRO A 1 378 ? -29.356 -30.910 -16.165 1.00 92.44 378 PRO A N 1
ATOM 2964 C CA . PRO A 1 378 ? -30.694 -30.780 -16.723 1.00 92.44 378 PRO A CA 1
ATOM 2965 C C . PRO A 1 378 ? -31.783 -31.232 -15.749 1.00 92.44 378 PRO A C 1
ATOM 2967 O O . PRO A 1 378 ? -31.701 -32.336 -15.210 1.00 92.44 378 PRO A O 1
ATOM 2970 N N . HIS A 1 379 ? -32.802 -30.393 -15.550 1.00 91.56 379 HIS A N 1
ATOM 2971 C CA . HIS A 1 379 ? -33.947 -30.647 -14.658 1.00 91.56 379 HIS A CA 1
ATOM 2972 C C . HIS A 1 379 ? -33.581 -30.901 -13.189 1.00 91.56 379 HIS A C 1
ATOM 2974 O O . HIS A 1 379 ? -34.407 -31.387 -12.416 1.00 91.56 379 HIS A O 1
ATOM 2980 N N . GLU A 1 380 ? -32.355 -30.564 -12.784 1.00 88.75 380 GLU A N 1
ATOM 2981 C CA . GLU A 1 380 ? -31.896 -30.712 -11.407 1.00 88.75 380 GLU A CA 1
ATOM 2982 C C . GLU A 1 380 ? -32.422 -29.569 -10.533 1.00 88.75 380 GLU A C 1
ATOM 2984 O O . GLU A 1 380 ? -32.402 -28.394 -10.919 1.00 88.75 380 GLU A O 1
ATOM 2989 N N . GLN A 1 381 ? -32.883 -29.928 -9.336 1.00 91.94 381 GLN A N 1
ATOM 2990 C CA . GLN A 1 381 ? -33.306 -29.006 -8.291 1.00 91.94 381 GLN A CA 1
ATOM 2991 C C . GLN A 1 381 ? -32.473 -29.257 -7.035 1.00 91.94 381 GLN A C 1
ATOM 2993 O O . GLN A 1 381 ? -32.377 -30.395 -6.577 1.00 91.94 381 GLN A O 1
ATOM 2998 N N . VAL A 1 382 ? -31.909 -28.190 -6.469 1.00 88.62 382 VAL A N 1
ATOM 2999 C CA . VAL A 1 382 ? -31.082 -28.244 -5.258 1.00 88.62 382 VAL A CA 1
ATOM 3000 C C . VAL A 1 382 ? -31.536 -27.174 -4.274 1.00 88.62 382 VAL A C 1
ATOM 3002 O O . VAL A 1 382 ? -31.776 -26.024 -4.654 1.00 88.62 382 VAL A O 1
ATOM 3005 N N . ASP A 1 383 ? -31.613 -27.558 -3.002 1.00 87.06 383 ASP A N 1
ATOM 3006 C CA . ASP A 1 383 ? -31.821 -26.638 -1.890 1.00 87.06 383 ASP A CA 1
ATOM 3007 C C . ASP A 1 383 ? -30.467 -26.251 -1.288 1.00 87.06 383 ASP A C 1
ATOM 3009 O O . ASP A 1 383 ? -29.693 -27.092 -0.828 1.00 87.06 383 ASP A O 1
ATOM 3013 N N . MET A 1 384 ? -30.171 -24.956 -1.308 1.00 85.75 384 MET A N 1
ATOM 3014 C CA . MET A 1 384 ? -28.913 -24.376 -0.864 1.00 85.75 384 MET A CA 1
ATOM 3015 C C . MET A 1 384 ? -29.083 -23.735 0.523 1.00 85.75 384 MET A C 1
ATOM 3017 O O . MET A 1 384 ? -29.790 -22.725 0.647 1.00 85.75 384 MET A O 1
ATOM 3021 N N . PRO A 1 385 ? -28.456 -24.291 1.575 1.00 84.25 385 PRO A N 1
ATOM 3022 C CA . PRO A 1 385 ? -28.532 -23.735 2.920 1.00 84.25 385 PRO A CA 1
ATOM 3023 C C . PRO A 1 385 ? -27.664 -22.480 3.079 1.00 84.25 385 PRO A C 1
ATOM 3025 O O . PRO A 1 385 ? -26.554 -22.385 2.554 1.00 84.25 385 PRO A O 1
ATOM 3028 N N . VAL A 1 386 ? -28.153 -21.535 3.879 1.00 84.06 386 VAL A N 1
ATOM 3029 C CA . VAL A 1 386 ? -27.428 -20.358 4.364 1.00 84.06 386 VAL A CA 1
ATOM 3030 C C . VAL A 1 386 ? -27.517 -20.343 5.881 1.00 84.06 386 VAL A C 1
ATOM 3032 O O . VAL A 1 386 ? -28.600 -20.155 6.437 1.00 84.06 386 VAL A O 1
ATOM 3035 N N . PHE A 1 387 ? -26.375 -20.522 6.540 1.00 81.38 387 PHE A N 1
ATOM 3036 C CA . PHE A 1 387 ? -26.273 -20.503 7.998 1.00 81.38 387 PHE A CA 1
ATOM 3037 C C . PHE A 1 387 ? -25.620 -19.200 8.458 1.00 81.38 387 PHE A C 1
ATOM 3039 O O . PHE A 1 387 ? -24.554 -18.830 7.955 1.00 81.38 387 PHE A O 1
ATOM 3046 N N . PHE A 1 388 ? -26.266 -18.476 9.369 1.00 86.88 388 PHE A N 1
ATOM 3047 C CA . PHE A 1 388 ? -25.833 -17.142 9.791 1.00 86.88 388 PHE A CA 1
ATOM 3048 C C . PHE A 1 388 ? -26.307 -16.800 11.211 1.00 86.88 388 PHE A C 1
ATOM 3050 O O . PHE A 1 388 ? -27.150 -17.492 11.774 1.00 86.88 388 PHE A O 1
ATOM 3057 N N . TYR A 1 389 ? -25.783 -15.717 11.779 1.00 85.56 389 TYR A N 1
ATOM 3058 C CA . TYR A 1 389 ? -26.293 -15.072 12.992 1.00 85.56 389 TYR A CA 1
ATOM 3059 C C . TYR A 1 389 ? -26.102 -13.555 12.897 1.00 85.56 389 TYR A C 1
ATOM 3061 O O . TYR A 1 389 ? -25.335 -13.067 12.063 1.00 85.56 389 TYR A O 1
ATOM 3069 N N . ILE A 1 390 ? -26.806 -12.807 13.746 1.00 86.62 390 ILE A N 1
ATOM 3070 C CA . ILE A 1 390 ? -26.587 -11.365 13.901 1.00 86.62 390 ILE A CA 1
ATOM 3071 C C . ILE A 1 390 ? -25.781 -11.134 15.171 1.00 86.62 390 ILE A C 1
ATOM 3073 O O . ILE A 1 390 ? -26.149 -11.644 16.228 1.00 86.62 390 ILE A O 1
ATOM 3077 N N . ASP A 1 391 ? -24.692 -10.385 15.064 1.00 83.12 391 ASP A N 1
ATOM 3078 C CA . ASP A 1 391 ? -23.828 -10.062 16.194 1.00 83.12 391 ASP A CA 1
ATOM 3079 C C . ASP A 1 391 ? -24.596 -9.306 17.303 1.00 83.12 391 ASP A C 1
ATOM 3081 O O . ASP A 1 391 ? -25.340 -8.369 16.983 1.00 83.12 391 ASP A O 1
ATOM 3085 N N . PRO A 1 392 ? -24.452 -9.681 18.591 1.00 83.12 392 PRO A N 1
ATOM 3086 C CA . PRO A 1 392 ? -25.007 -8.929 19.717 1.00 83.12 392 PRO A CA 1
ATOM 3087 C C . PRO A 1 392 ? -24.669 -7.434 19.729 1.00 83.12 392 PRO A C 1
ATOM 3089 O O . PRO A 1 392 ? -25.521 -6.648 20.151 1.00 83.12 392 PRO A O 1
ATOM 3092 N N . ASP A 1 393 ? -23.512 -7.031 19.192 1.00 80.50 393 ASP A N 1
ATOM 3093 C CA . ASP A 1 393 ? -23.077 -5.626 19.116 1.00 80.50 393 ASP A CA 1
ATOM 3094 C C . ASP A 1 393 ? -24.041 -4.746 18.292 1.00 80.50 393 ASP A C 1
ATOM 3096 O O . ASP A 1 393 ? -24.102 -3.528 18.474 1.00 80.50 393 ASP A O 1
ATOM 3100 N N . PHE A 1 394 ? -24.880 -5.351 17.438 1.00 84.75 394 PHE A N 1
ATOM 3101 C CA . PHE A 1 394 ? -25.984 -4.664 16.752 1.00 84.75 394 PHE A CA 1
ATOM 3102 C C . PHE A 1 394 ? -26.955 -3.993 17.739 1.00 84.75 394 PHE A C 1
ATOM 3104 O O . PHE A 1 394 ? -27.581 -2.973 17.438 1.00 84.75 394 PHE A O 1
ATOM 3111 N N . GLY A 1 395 ? -27.120 -4.599 18.916 1.00 82.88 395 GLY A N 1
ATOM 3112 C CA . GLY A 1 395 ? -27.972 -4.117 19.995 1.00 82.88 395 GLY A CA 1
ATOM 3113 C C . GLY A 1 395 ? -27.457 -2.832 20.635 1.00 82.88 395 GLY A C 1
ATOM 3114 O O . GLY A 1 395 ? -28.270 -2.022 21.075 1.00 82.88 395 GLY A O 1
ATOM 3115 N N . GLU A 1 396 ? -26.137 -2.657 20.654 1.00 82.00 396 GLU A N 1
ATOM 3116 C CA . GLU A 1 396 ? -25.440 -1.585 21.365 1.00 82.00 396 GLU A CA 1
ATOM 3117 C C . GLU A 1 396 ? -25.172 -0.357 20.483 1.00 82.00 396 GLU A C 1
ATOM 3119 O O . GLU A 1 396 ? -24.959 0.733 21.013 1.00 82.00 396 GLU A O 1
ATOM 3124 N N . ASP A 1 397 ? -25.221 -0.498 19.151 1.00 81.44 397 ASP A N 1
ATOM 3125 C CA . ASP A 1 397 ? -25.039 0.619 18.217 1.00 81.44 397 ASP A CA 1
ATOM 3126 C C . ASP A 1 397 ? -26.301 1.510 18.138 1.00 81.44 397 ASP A C 1
ATOM 3128 O O . ASP A 1 397 ? -27.338 1.075 17.617 1.00 81.44 397 ASP A O 1
ATOM 3132 N N . PRO A 1 398 ? -26.225 2.795 18.552 1.00 84.75 398 PRO A N 1
ATOM 3133 C CA . PRO A 1 398 ? -27.339 3.738 18.445 1.00 84.75 398 PRO A CA 1
ATOM 3134 C C . PRO A 1 398 ? -27.849 3.930 17.012 1.00 84.75 398 PRO A C 1
ATOM 3136 O O . PRO A 1 398 ? -29.027 4.213 16.802 1.00 84.75 398 PRO A O 1
ATOM 3139 N N . LYS A 1 399 ? -26.996 3.764 15.991 1.00 80.38 399 LYS A N 1
ATOM 3140 C CA . LYS A 1 399 ? -27.427 3.862 14.585 1.00 80.38 399 LYS A CA 1
ATOM 3141 C C . LYS A 1 399 ? -28.363 2.727 14.201 1.00 80.38 399 LYS A C 1
ATOM 3143 O O . LYS A 1 399 ? -29.228 2.907 13.344 1.00 80.38 399 LYS A O 1
ATOM 3148 N N . MET A 1 400 ? -28.177 1.563 14.816 1.00 86.88 400 MET A N 1
ATOM 3149 C CA . MET A 1 400 ? -28.963 0.380 14.516 1.00 86.88 400 MET A CA 1
ATOM 3150 C C . MET A 1 400 ? -30.287 0.371 15.263 1.00 86.88 400 MET A C 1
ATOM 3152 O O . MET A 1 400 ? -31.149 -0.399 14.867 1.00 86.88 400 MET A O 1
ATOM 3156 N N . GLU A 1 401 ? -30.506 1.214 16.281 1.00 84.31 401 GLU A N 1
ATOM 3157 C CA . GLU A 1 401 ? -31.716 1.250 17.128 1.00 84.31 401 GLU A CA 1
ATOM 3158 C C . GLU A 1 401 ? -33.031 1.218 16.322 1.00 84.31 401 GLU A C 1
ATOM 3160 O O . GLU A 1 401 ? -33.942 0.457 16.640 1.00 84.31 401 GLU A O 1
ATOM 3165 N N . SER A 1 402 ? -33.087 1.966 15.214 1.00 84.88 402 SER A N 1
ATOM 3166 C CA . SER A 1 402 ? -34.264 2.063 14.333 1.00 84.88 402 SER A CA 1
ATOM 3167 C C . SER A 1 402 ? -34.390 0.950 13.279 1.00 84.88 402 SER A C 1
ATOM 3169 O O . SER A 1 402 ? -35.391 0.877 12.562 1.00 84.88 402 SER A O 1
ATOM 3171 N N . VAL A 1 403 ? -33.389 0.077 13.153 1.00 88.38 403 VAL A N 1
ATOM 3172 C CA . VAL A 1 403 ? -33.373 -1.002 12.161 1.00 88.38 403 VAL A CA 1
ATOM 3173 C C . VAL A 1 403 ? -34.089 -2.225 12.729 1.00 88.38 403 VAL A C 1
ATOM 3175 O O . VAL A 1 403 ? -33.565 -2.941 13.577 1.00 88.38 403 VAL A O 1
ATOM 3178 N N . GLU A 1 404 ? -35.296 -2.486 12.227 1.00 90.25 404 GLU A N 1
ATOM 3179 C CA . GLU A 1 404 ? -36.103 -3.656 12.616 1.00 90.25 404 GLU A CA 1
ATOM 3180 C C . GLU A 1 404 ? -36.012 -4.827 11.627 1.00 90.25 404 GLU A C 1
ATOM 3182 O O . GLU A 1 404 ? -36.442 -5.947 11.927 1.00 90.25 404 GLU A O 1
ATOM 3187 N N . SER A 1 405 ? -35.517 -4.575 10.413 1.00 92.12 405 SER A N 1
ATOM 3188 C CA . SER A 1 405 ? -35.453 -5.582 9.358 1.00 92.12 405 SER A CA 1
ATOM 3189 C C . SER A 1 405 ? -34.177 -5.495 8.542 1.00 92.12 405 SER A C 1
ATOM 3191 O O . SER A 1 405 ? -33.784 -4.407 8.122 1.00 92.12 405 SER A O 1
ATOM 3193 N N . ILE A 1 406 ? -33.608 -6.659 8.248 1.00 91.44 406 ILE A N 1
ATOM 3194 C CA . ILE A 1 406 ? -32.450 -6.833 7.377 1.00 91.44 406 ILE A CA 1
ATOM 3195 C C . ILE A 1 406 ? -32.889 -7.690 6.193 1.00 91.44 406 ILE A C 1
ATOM 3197 O O . ILE A 1 406 ? -33.544 -8.709 6.373 1.00 91.44 406 ILE A O 1
ATOM 3201 N N . THR A 1 407 ? -32.544 -7.295 4.976 1.00 90.88 407 THR A N 1
ATOM 3202 C CA . THR A 1 407 ? -32.800 -8.072 3.762 1.00 90.88 407 THR A CA 1
ATOM 3203 C C . THR A 1 407 ? -31.496 -8.668 3.265 1.00 90.88 407 THR A C 1
ATOM 3205 O O . THR A 1 407 ? -30.560 -7.931 2.952 1.00 90.88 407 THR A O 1
ATOM 3208 N N . LEU A 1 408 ? -31.447 -9.994 3.192 1.00 90.19 408 LEU A N 1
ATOM 3209 C CA . LEU A 1 408 ? -30.394 -10.749 2.535 1.00 90.19 408 LEU A CA 1
ATOM 3210 C C . LEU A 1 408 ? -30.849 -11.062 1.109 1.00 90.19 408 LEU A C 1
ATOM 3212 O O . LEU A 1 408 ? -31.740 -11.886 0.899 1.00 90.19 408 LEU A O 1
ATOM 3216 N N . SER A 1 409 ? -30.230 -10.393 0.146 1.00 86.00 409 SER A N 1
ATOM 3217 C CA . SER A 1 409 ? -30.518 -10.563 -1.275 1.00 86.00 409 SER A CA 1
ATOM 3218 C C . SER A 1 409 ? -29.395 -11.349 -1.939 1.00 86.00 409 SER A C 1
ATOM 3220 O O . SER A 1 409 ? -28.219 -11.063 -1.710 1.00 86.00 409 SER A O 1
ATOM 3222 N N . TYR A 1 410 ? -29.756 -12.325 -2.766 1.00 87.44 410 TYR A N 1
ATOM 3223 C CA . TYR A 1 410 ? -28.830 -13.061 -3.622 1.00 87.44 410 TYR A CA 1
ATOM 3224 C C . TYR A 1 410 ? -29.143 -12.828 -5.085 1.00 87.44 410 TYR A C 1
ATOM 3226 O O . TYR A 1 410 ? -30.308 -12.820 -5.476 1.00 87.44 410 TYR A O 1
ATOM 3234 N N . THR A 1 411 ? -28.099 -12.739 -5.902 1.00 86.81 411 THR A N 1
ATOM 3235 C CA . THR A 1 411 ? -28.236 -12.697 -7.356 1.00 86.81 411 THR A CA 1
ATOM 3236 C C . THR A 1 411 ? -27.332 -13.736 -8.001 1.00 86.81 411 THR A C 1
ATOM 3238 O O . THR A 1 411 ? -26.125 -13.746 -7.752 1.00 86.81 411 THR A O 1
ATOM 3241 N N . PHE A 1 412 ? -27.906 -14.601 -8.837 1.00 87.75 412 PHE A N 1
ATOM 3242 C CA . PHE A 1 412 ? -27.155 -15.594 -9.607 1.00 87.75 412 PHE A CA 1
ATOM 3243 C C . PHE A 1 412 ? -26.844 -15.126 -11.034 1.00 87.75 412 PHE A C 1
ATOM 3245 O O . PHE A 1 412 ? -27.684 -14.543 -11.727 1.00 87.75 412 PHE A O 1
ATOM 3252 N N . PHE A 1 413 ? -25.638 -15.458 -11.488 1.00 85.56 413 PHE A N 1
ATOM 3253 C CA . PHE A 1 413 ? -25.113 -15.179 -12.821 1.00 85.56 413 PHE A CA 1
ATOM 3254 C C . PHE A 1 413 ? -24.655 -16.481 -13.478 1.00 85.56 413 PHE A C 1
ATOM 3256 O O . PHE A 1 413 ? -24.100 -17.346 -12.805 1.00 85.56 413 PHE A O 1
ATOM 3263 N N . GLU A 1 414 ? -24.862 -16.616 -14.788 1.00 85.38 414 GLU A N 1
ATOM 3264 C CA . GLU A 1 414 ? -24.280 -17.717 -15.566 1.00 85.38 414 GLU A CA 1
ATOM 3265 C C . GLU A 1 414 ? -22.755 -17.539 -15.641 1.00 85.38 414 GLU A C 1
ATOM 3267 O O . GLU A 1 414 ? -22.257 -16.473 -16.029 1.00 85.38 414 GLU A O 1
ATOM 3272 N N . ALA A 1 415 ? -22.005 -18.568 -15.252 1.00 75.50 415 ALA A N 1
ATOM 3273 C CA . ALA A 1 415 ? -20.557 -18.590 -15.372 1.00 75.50 415 ALA A CA 1
ATOM 3274 C C . ALA A 1 415 ? -20.184 -18.808 -16.848 1.00 75.50 415 ALA A C 1
ATOM 3276 O O . ALA A 1 415 ? -20.563 -19.800 -17.466 1.00 75.50 415 ALA A O 1
ATOM 3277 N N . LYS A 1 416 ? -19.454 -17.86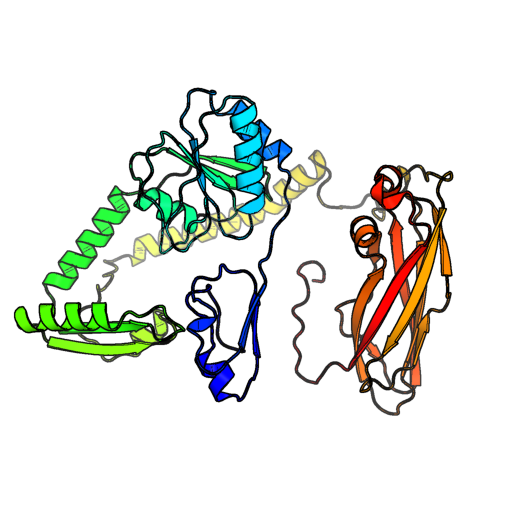1 -17.450 1.00 68.38 416 LYS A N 1
ATOM 3278 C CA . LYS A 1 416 ? -18.943 -18.031 -18.819 1.00 68.38 416 LYS A CA 1
ATOM 3279 C C . LYS A 1 416 ? -17.867 -19.116 -18.832 1.00 68.38 416 LYS A C 1
ATOM 3281 O O . LYS A 1 416 ? -16.964 -19.072 -17.996 1.00 68.38 416 LYS A O 1
ATOM 3286 N N . GLU A 1 417 ? -17.900 -20.010 -19.823 1.00 52.75 417 GLU A N 1
ATOM 3287 C CA . GLU A 1 417 ? -16.810 -20.964 -20.059 1.00 52.75 417 GLU A CA 1
ATOM 3288 C C . GLU A 1 417 ? -15.460 -20.220 -20.117 1.00 52.75 417 GLU A C 1
ATOM 3290 O O . GLU A 1 417 ? -15.251 -19.336 -20.952 1.00 52.75 417 GLU A O 1
ATOM 3295 N N . GLY A 1 418 ? -14.556 -20.551 -19.186 1.00 52.72 418 GLY A N 1
ATOM 3296 C CA . GLY A 1 418 ? -13.215 -19.965 -19.077 1.00 52.72 418 GLY A CA 1
ATOM 3297 C C . GLY A 1 418 ? -13.021 -18.899 -17.987 1.00 52.72 418 GLY A C 1
ATOM 3298 O O . GLY A 1 418 ? -11.925 -18.339 -17.894 1.00 52.72 418 GLY A O 1
ATOM 3299 N N . LEU A 1 419 ? -14.026 -18.610 -17.152 1.00 47.75 419 LEU A N 1
ATOM 3300 C CA . LEU A 1 419 ? -13.872 -17.691 -16.019 1.00 47.75 419 LEU A CA 1
ATOM 3301 C C . LEU A 1 419 ? -13.246 -18.413 -14.809 1.00 47.75 419 LEU A C 1
ATOM 3303 O O . LEU A 1 419 ? -13.950 -18.937 -13.963 1.00 47.75 419 LEU A O 1
ATOM 3307 N N . ASN A 1 420 ? -11.914 -18.430 -14.694 1.00 41.75 420 ASN A N 1
ATOM 3308 C CA . ASN A 1 420 ? -11.262 -18.919 -13.472 1.00 41.75 420 ASN A CA 1
ATOM 3309 C C . ASN A 1 420 ? -11.513 -17.941 -12.313 1.00 41.75 420 ASN A C 1
ATOM 3311 O O . ASN A 1 420 ? -10.795 -16.948 -12.164 1.00 41.75 420 ASN A O 1
ATOM 3315 N N . LEU A 1 421 ? -12.516 -18.221 -11.482 1.00 47.84 421 LEU A N 1
ATOM 3316 C CA . LEU A 1 421 ? -12.698 -17.518 -10.217 1.00 47.84 421 LEU A CA 1
ATOM 3317 C C . LEU A 1 421 ? -11.573 -17.925 -9.257 1.00 47.84 421 LEU A C 1
ATOM 3319 O O . LEU A 1 421 ? -11.358 -19.104 -8.971 1.00 47.84 421 LEU A O 1
ATOM 3323 N N . VAL A 1 422 ? -10.817 -16.937 -8.773 1.00 42.88 422 VAL A N 1
ATOM 3324 C CA . VAL A 1 422 ? -9.784 -17.159 -7.757 1.00 42.88 422 VAL A CA 1
ATOM 3325 C C . VAL A 1 422 ? -10.492 -17.594 -6.477 1.00 42.88 422 VAL A C 1
ATOM 3327 O O . VAL A 1 422 ? -11.102 -16.770 -5.797 1.00 42.88 422 VAL A O 1
ATOM 3330 N N . LYS A 1 423 ? -10.439 -18.894 -6.167 1.00 37.00 423 LYS A N 1
ATOM 3331 C CA . LYS A 1 423 ? -10.976 -19.423 -4.912 1.00 37.00 423 LYS A CA 1
ATOM 3332 C C . LYS A 1 423 ? -10.280 -18.729 -3.735 1.00 37.00 423 LYS A C 1
ATOM 3334 O O . LYS A 1 423 ? -9.044 -18.693 -3.720 1.00 37.00 423 LYS A O 1
ATOM 3339 N N . PRO A 1 424 ? -11.033 -18.199 -2.760 1.00 35.78 424 PRO A N 1
ATOM 3340 C CA . PRO A 1 424 ? -10.460 -17.700 -1.521 1.00 35.78 424 PRO A CA 1
ATOM 3341 C C . PRO A 1 424 ? -9.641 -18.792 -0.826 1.00 35.78 424 PRO A C 1
ATOM 3343 O O . PRO A 1 424 ? -9.984 -19.971 -0.885 1.00 35.78 424 PRO A O 1
ATOM 3346 N N . GLU A 1 425 ? -8.563 -18.402 -0.151 1.00 33.59 425 GLU A N 1
ATOM 3347 C CA . GLU A 1 425 ? -7.578 -19.324 0.434 1.00 33.59 425 GLU A CA 1
ATOM 3348 C C . GLU A 1 425 ? -8.163 -20.286 1.489 1.00 33.59 425 GLU A C 1
ATOM 3350 O O . GLU A 1 425 ? -7.570 -21.322 1.763 1.00 33.59 425 GLU A O 1
ATOM 3355 N N . TYR A 1 426 ? -9.352 -19.987 2.025 1.00 40.44 426 TYR A N 1
ATOM 3356 C CA . TYR A 1 426 ? -10.072 -20.822 2.990 1.00 40.44 426 TYR A CA 1
ATOM 3357 C C . TYR A 1 426 ? -10.871 -21.985 2.371 1.00 40.44 426 TYR A C 1
ATOM 3359 O O . TYR A 1 426 ? -11.387 -22.817 3.111 1.00 40.44 426 TYR A O 1
ATOM 3367 N N . ALA A 1 427 ? -11.008 -22.043 1.042 1.00 37.69 427 ALA A N 1
ATOM 3368 C CA . ALA A 1 427 ? -11.772 -23.071 0.323 1.00 37.69 427 ALA A CA 1
ATOM 3369 C C . ALA A 1 427 ? -10.867 -24.118 -0.369 1.00 37.69 427 ALA A C 1
ATOM 3371 O O . ALA A 1 427 ? -11.222 -24.661 -1.421 1.00 37.69 427 ALA A O 1
ATOM 3372 N N . LYS A 1 428 ? -9.672 -24.367 0.185 1.00 34.09 428 LYS A N 1
ATOM 3373 C CA . LYS A 1 428 ? -8.729 -25.404 -0.264 1.00 34.09 428 LYS A CA 1
ATOM 3374 C C . LYS A 1 428 ? -8.516 -26.485 0.779 1.00 34.09 428 LYS A C 1
ATOM 3376 O O . LYS A 1 428 ? -8.369 -26.126 1.966 1.00 34.09 428 LYS A O 1
#

Radius of gyration: 28.86 Å; chains: 1; bounding box: 74×52×53 Å

Sequence (428 aa):
MGDVTYGACCVDDFTARALGADFLVHYGHSCLIPVNQTTGIKMLYVFVDIKFDLNHFVETIKLNFTKETSVAFVSTIQFVSSLQAAAIQLKNEGHSIIIPKSSPLSPGEILGCTSPTLQSEVIVYLGDGRFHLESAMIANPTTKAFKYDPYSKEFTQEFYEHEAMKKNRLAAVNVATKSSKFGLILGTLGRQGSPKVMVDIKDKLKKSDKVFFTILMSEIFPAKLKLMPRTEAQPQYQGGDRNKSTIYYVLALGVFVGGFSYAAVPLYRLFCQSYSYGGTTSAVHNTEGIENLKPNRERVLRIRFNADTSSNLTWNFKPQQSEIKVALGETALAFYTATNPTDRPIDGVSTYNVIPFDAGQYFNKIQCFCFEEQRLNPHEQVDMPVFFYIDPDFGEDPKMESVESITLSYTFFEAKEGLNLVKPEYAK

pLDDT: mean 82.19, std 16.47, range [29.91, 98.38]

Secondary structure (DSSP, 8-state):
--S---SGGG--HHHHHHTT-SEEEEESS---S-GGGSTTSEEEEE-------HHHHHHHHHHHS-TTS-EEEEE-TTTHHHHHHHHHHHHHTT--EE----TTSPTTB-BTTB-----SSEEEEESSSSHHHHHHHHH-TTSEEEEE-TTT--EEEE---HHHHHHHHHHHHHHHTT-SEEEEEEE-STT---HHHHHHHHHHHHHTT-EEEEEEESS--HHHHHTS---S-S------S-HHHHHHHHHHHHHHHHHHHHHHHHHHHHHHHHH--S---S---S-TTTTT---EEEEEEEEEEEEEE-TT---EEEESSSEEEEEET-EEEEEEEEE--SSS-EEEEEEEEEESGGGGGGEEEEE--TTS-EEE-TT-EEEEEEEEEE-GGGGT-TTTTT--EEEEEEEEEEPPTT------GGG-

InterPro domains:
  IPR007533 Cytochrome c oxidase assembly protein CtaG/Cox11 [MF_00155] (217-424)
  IPR007533 Cytochrome c oxidase assembly protein CtaG/Cox11 [PF04442] (264-414)
  IPR016435 Diphthamide synthesis DPH1/DPH2 [PF01866] (1-231)
  IPR016435 Diphthamide synthesis DPH1/DPH2 [PTHR10762] (1-232)
  IPR016435 Diphthamide synthesis DPH1/DPH2 [SFLDS00032] (1-230)
  IPR016435 Diphthamide synthesis DPH1/DPH2 [TIGR00322] (1-232)
  IPR023471 Cytochrome c oxidase assembly protein CtaG/Cox11, domain superfamily [G3DSA:2.60.370.10] (291-425)
  IPR023471 Cytochrome c oxidase assembly protein CtaG/Cox11, domain superfamily [SSF110111] (292-417)
  IPR042263 Diphthamide synthesis DPH1/DPH2, domain 1 [G3DSA:3.40.50.11840] (1-51)
  IPR042264 Diphthamide synthesis DPH1/DPH2, domain 2 [G3DSA:3.40.50.11850] (54-157)
  IPR042265 Diphthamide synthesis DPH1/DPH2, domain 3 [G3DSA:3.40.50.11860] (163-237)

Foldseek 3Di:
DPDDDPALLQDPLPVCVVVVHQEEEAEAYDNPDDQVNSPRHGYHYHHAADDFDLVLVLVVCVVPDDQPFAEEAAEASRHVVSSVVSQVVSVVVRHNYAFDDDPPDDGRYFDLVGDDQDPGQEYEYEEDDCSRVQSNCLSHVRHWYWYQHRPVRDIDTDHDPVVVVVVVVVVLVVLQVPALEEEAEAAPRRNPGDVVVVVVVVVVCVVVNGHYDYDYDNDDDPVVVVPDDDRSRDDPPPPPPCPVVVVVVVVVVVCVCVVCVVVVVVVVVVCCVVVVPDPPDPPDDPCPVLVPQPFPPVAKAKEAEAEAEDPVDPKDKAWPDGIDIATASGKDKTKIKIWAQDQAKFWKAKDKAKPPNVQVVQKAWPDFPHLDTDIAHHGRMDITMTMIHGHPCCVVDPVSPPHRYMYIYMYMYTDPPPDPRDDDPVVD

Organism: NCBI:txid141404